Protein AF-0000000074206321 (afdb_homodimer)

Radius of gyration: 28.18 Å; Cα contacts (8 Å, |Δi|>4): 1404; chains: 2; bounding box: 54×89×59 Å

Solvent-accessible surface area (backbone atoms only — not comparable to full-atom values): 33837 Å² total; per-residue (Å²): 123,32,34,27,35,42,22,37,31,29,65,28,29,6,45,52,42,28,36,48,74,58,70,35,54,56,40,28,24,29,92,83,44,32,66,63,40,37,74,71,69,48,51,60,30,88,35,62,52,57,41,45,73,69,55,34,50,30,36,33,43,29,46,58,78,91,44,38,47,61,52,31,38,47,47,40,53,28,46,69,73,35,81,89,61,78,44,36,34,36,35,49,41,95,50,42,51,61,50,50,51,28,31,37,74,37,70,43,46,83,36,42,38,45,28,27,66,50,50,81,69,50,68,64,36,42,88,65,32,39,35,69,57,43,50,56,33,49,25,42,32,30,53,59,96,79,46,47,65,68,51,49,48,51,52,51,47,49,40,32,50,72,31,46,10,34,35,30,39,35,40,34,66,60,46,38,46,20,41,23,61,28,41,45,46,39,38,51,53,8,30,49,49,41,24,54,41,48,71,36,95,50,30,50,40,19,62,67,59,41,28,66,56,30,40,37,32,29,51,58,42,65,25,60,47,68,59,53,46,49,57,41,57,69,38,21,85,45,34,24,59,52,31,40,50,49,16,52,52,34,38,53,48,23,51,23,42,75,66,73,44,84,58,60,76,61,59,51,45,23,45,68,42,45,54,59,29,61,80,71,15,71,65,60,56,46,58,79,55,80,70,78,60,63,82,70,63,70,72,61,88,74,63,62,42,78,44,54,71,55,90,67,33,69,60,52,44,32,57,44,17,63,67,42,30,28,36,57,38,74,55,99,57,29,38,33,28,74,122,33,35,28,37,41,23,37,30,31,66,27,28,7,46,54,43,27,35,48,74,58,69,36,53,56,39,30,23,28,94,83,44,33,65,64,41,38,76,71,69,47,49,60,29,89,36,64,54,56,41,46,73,69,55,34,50,30,36,34,43,29,46,58,77,91,44,38,46,62,52,30,38,48,46,39,52,28,46,70,74,34,81,88,62,78,45,34,35,36,35,50,41,96,49,41,52,61,50,51,51,29,31,37,75,36,70,42,47,85,37,43,38,45,30,28,66,49,51,82,68,50,67,66,37,41,88,67,32,38,36,69,57,45,50,56,31,48,25,41,32,29,53,58,96,78,44,48,65,68,53,48,48,52,52,50,46,48,41,33,50,72,31,46,10,33,35,31,37,33,40,33,64,60,47,37,46,22,40,22,61,27,40,45,45,38,39,50,51,8,32,50,49,42,23,54,39,49,71,36,95,51,30,48,38,21,64,66,59,40,28,69,56,30,40,40,32,29,52,57,41,66,24,59,47,68,60,54,47,48,57,41,57,68,37,21,85,44,33,24,59,54,33,41,50,49,18,52,52,32,38,51,48,23,51,23,42,76,66,71,45,84,59,61,75,61,60,51,45,24,47,68,44,44,54,60,31,59,80,67,15,73,63,60,57,44,55,79,53,79,70,76,60,62,82,67,64,72,70,61,92,74,63,63,41,80,43,54,73,53,90,66,34,68,60,51,43,31,58,46,16,62,69,42,31,29,36,56,39,74,56,100,56,30,38,34,28,72

Nearest PDB structures (foldseek):
  3ktd-assembly1_B  TM=8.544E-01  e=2.317E-20  Corynebacterium glutamicum ATCC 13032
  3ggp-assembly2_D  TM=8.710E-01  e=1.053E-19  Aquifex aeolicus
  2g5c-assembly1_A  TM=8.719E-01  e=3.605E-18  Aquifex aeolicus VF5
  5uyy-assembly2_D  TM=8.373E-01  e=3.813E-18  Bacillus anthracis
  7mqv-assembly1_B  TM=8.564E-01  e=2.427E-17  Bacillus anthracis

Foldseek 3Di:
DAEEEEDQKQVSLLLQQLCVVLVHHYEYEDQPCQVVSVVVPGHYDDDLLRSCVVLGQEYEYEDFLVCLLVNLLVNLVSCVVPPPRQHQYEYAYQADVSNLVSNVVSVNNQRYKYKHWPQDFLDMGNVNHHNVSQAATEMEIEDDPSHDVVSVVVVQCSNCPSRVYWYQYAHRVLSLLVCLVVPLVLLVQLLVLVVVLVPDPCNVVCVVPDDDVNCVSNRNVSHDVVSSVSSCVSSVVNNVVVVVVVVVLVVVQVVCVVVVHDDCVPVCVCVVVCVVQVVVNVVPVPPDPPPVPDDPPCPDPPPKDKQFPDDPSSVVSHVVSSVPWIFSDDDPTITIID/DAEEEEDQKQVSLLLQQLCVVLVHHYEYEDQPCQVVSVVVPGHYADDLLRSCVVLGQEYEYEDFLVCLLVNLLVNLVSCVVDPPRQHQYEYAYQADVSNLVSNVVSVNNQRYKYKHWPQDFLDMGNVNHHNVSQAATEMEIEDDPSHDVVSVVVVQCSNCPSRVYWYQYAHRVLSLLVCLVVPLVLLVQLLVLVVVLVPDPCNVVCVVPDDDVNCVSNRNVSHDVVSSVSSCVSSVVNNVVVVVVVVVLVVVQVVCVVVVHDDCVPVCVCVVVCVVQVVVNPVPVPPDPVPVPPPPPCPDPPPKDKQFPDDPSSVVSHVVSSVPKIFSDDDPTITIID

Secondary structure (DSSP, 8-state):
--EEEE--SHHHHHHHHHHHHTT--EEEE-TTTHHHHHHTT--B-SSHHHHHHT--SEEEE-S-GGGHHHHHHHHHHHHHTSTT---EEEE--S-SHHHHHHHHHTT-GGGB-EEEES---S--SGGG--GGGGTT-EEEEE--TT--HHHHHHHHHHHHTTT--EEEEE-HHHHHHHHIIIIIHHHHHHHHHHHHHHT-TTHHHHHHH--HHHHHHHGGGGS-HHHHHHHHHHTHHHHHHHHHHHHHHHHHHHHHHHTT---HHHHSTTHHHHHHHHTT-TTTSS---TTTTS------GGG-EEEESSSSHHHHHHHHHHTT--EEEE-SSEEEE-/--EEEE--SHHHHHHHHHHHHTT--EEEE-TTTHHHHHHTT--B-SSHHHHHHT--SEEEE-S-GGGHHHHHHHHHHHHHTSTT---EEEE--S-SHHHHHHHHHTT-GGGB-EEEES---S--SGGG--GGGGTT-EEEEE--TT--HHHHHHHHHHHHTTT--EEEEE-HHHHHHHHIIIIIHHHHHHHHHHHHHHT-TTHHHHHHH--HHHHHHHGGGGS-HHHHHHHHHHTHHHHHHHHHHHHHHHHHHHHHHHTT---HHHHSTTHHHHHHHHTT-TTTSS---TTTTS------GGG-EEEESSSSHHHHHHHHHHTT--EEEE-SSEEEE-

InterPro domains:
  IPR003099 Prephenate dehydrogenase [PS51176] (1-288)
  IPR008927 6-phosphogluconate dehydrogenase-like, C-terminal domain superfamily [SSF48179] (173-262)
  IPR036291 NAD(P)-binding domain superfamily [SSF51735] (2-159)
  IPR046825 Prephenate dehydrogenase, dimerization domain [PF20463] (174-260)
  IPR046826 Prephenate dehydrogenase, nucleotide-binding domain [PF02153] (15-160)
  IPR050812 Prephenate/Arogenate Dehydrogenase [PTHR21363] (1-262)

Sequence (676 aa):
MSVGVVGLGLVGGSLARALQAAGVPVVATDPASGGQARAAGLTIADDVAHLAANRPDVVVLAAPLRAMRSVAAELAEALAD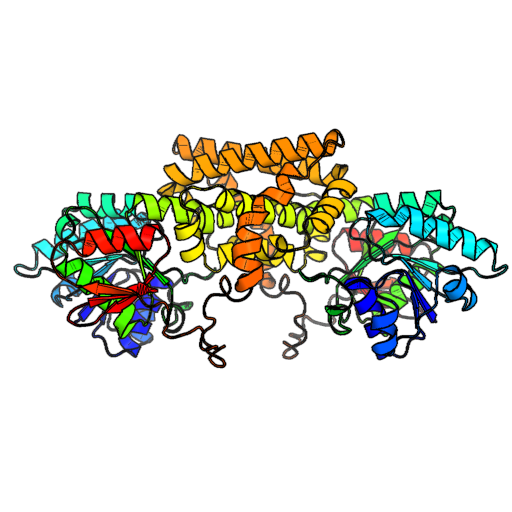EPGWDPTVTDVGSVKGPVRDAVTEAGLGERYVGAHPMSGTEQSGFAASSAELMQGVPWAVTVTPATDPDRLLRVLRLVTGPLGGTAAVLTDDLHDEAVALVSHVPHVLANQLLGAVAGAPVRDVALRLAAGSFRDGTRVGFTDPRRTEAMVTENAAWVAPALRLAARDLERLADALDSNAPTHWFFDRPDPVRERLGRGGTARVTGLHPGDADGAGVAAARDVEEVPLTGDWPAELLTRCAQGAVLIALTPESALLRMSVGVVGLGLVGGSLARALQAAGVPVVATDPASGGQARAAGLTIADDVAHLAANRPDVVVLAAPLRAMRSVAAELAEALADEPGWDPTVTDVGSVKGPVRDAVTEAGLGERYVGAHPMSGTEQSGFAASSAELMQGVPWAVTVTPATDPDRLLRVLRLVTGPLGGTAAVLTDDLHDEAVALVSHVPHVLANQLLGAVAGAPVRDVALRLAAGSFRDGTRVGFTDPRRTEAMVTENAAWVAPALRLAARDLERLADALDSNAPTHWFFDRPDPVRERLGRGGTARVTGLHPGDADGAGVAAARDVEEVPLTGDWPAELLTRCAQGAVLIALTPESALLR

Organism: NCBI:txid88382

Structure (mmCIF, N/CA/C/O backbone):
data_AF-0000000074206321-model_v1
#
loop_
_entity.id
_entity.type
_entity.pdbx_description
1 polymer 'Prephenate dehydrogenase'
#
loop_
_atom_site.group_PDB
_atom_site.id
_atom_site.type_symbol
_atom_site.label_atom_id
_atom_site.label_alt_id
_atom_site.label_comp_id
_atom_site.label_asym_id
_atom_site.label_entity_id
_atom_site.label_seq_id
_atom_site.pdbx_PDB_ins_code
_atom_site.Cartn_x
_atom_site.Cartn_y
_atom_site.Cartn_z
_atom_site.occupancy
_atom_site.B_iso_or_equiv
_atom_site.auth_seq_id
_atom_site.auth_comp_id
_atom_site.auth_asym_id
_atom_site.auth_atom_id
_atom_site.pdbx_PDB_model_num
ATOM 1 N N . MET A 1 1 ? 1.41 -26.016 -30.391 1 91.75 1 MET A N 1
ATOM 2 C CA . MET A 1 1 ? 1.031 -26.266 -29 1 91.75 1 MET A CA 1
ATOM 3 C C . MET A 1 1 ? -0.373 -25.75 -28.719 1 91.75 1 MET A C 1
ATOM 5 O O . MET A 1 1 ? -0.742 -24.656 -29.172 1 91.75 1 MET A O 1
ATOM 9 N N . SER A 1 2 ? -1.223 -26.562 -28.156 1 97.88 2 SER A N 1
ATOM 10 C CA . SER A 1 2 ? -2.574 -26.172 -27.766 1 97.88 2 SER A CA 1
ATOM 11 C C . SER A 1 2 ? -2.744 -26.203 -26.25 1 97.88 2 SER A C 1
ATOM 13 O O . SER A 1 2 ? -2.045 -26.953 -25.562 1 97.88 2 SER A O 1
ATOM 15 N N . VAL A 1 3 ? -3.693 -25.359 -25.781 1 98.75 3 VAL A N 1
ATOM 16 C CA . VAL A 1 3 ? -3.789 -25.188 -24.328 1 98.75 3 VAL A CA 1
ATOM 17 C C . VAL A 1 3 ? -5.242 -25.359 -23.891 1 98.75 3 VAL A C 1
ATOM 19 O O . VAL A 1 3 ? -6.156 -24.859 -24.547 1 98.75 3 VAL A O 1
ATOM 22 N N . GLY A 1 4 ? -5.441 -26.141 -22.891 1 98.81 4 GLY A N 1
ATOM 23 C CA . GLY A 1 4 ? -6.699 -26.172 -22.156 1 98.81 4 GLY A CA 1
ATOM 24 C C . GLY A 1 4 ? -6.664 -25.375 -20.875 1 98.81 4 GLY A C 1
ATOM 25 O O . GLY A 1 4 ? -5.684 -25.422 -20.125 1 98.81 4 GLY A O 1
ATOM 26 N N . VAL A 1 5 ? -7.695 -24.562 -20.625 1 98.81 5 VAL A N 1
ATOM 27 C CA . VAL A 1 5 ? -7.773 -23.766 -19.406 1 98.81 5 VAL A CA 1
ATOM 28 C C . VAL A 1 5 ? -9 -24.188 -18.594 1 98.81 5 VAL A C 1
ATOM 30 O O . VAL A 1 5 ? -10.125 -24.125 -19.094 1 98.81 5 VAL A O 1
ATOM 33 N N . VAL A 1 6 ? -8.781 -24.641 -17.391 1 98.69 6 VAL A N 1
ATOM 34 C CA . VAL A 1 6 ? -9.867 -25.016 -16.5 1 98.69 6 VAL A CA 1
ATOM 35 C C . VAL A 1 6 ? -10.07 -23.922 -15.445 1 98.69 6 VAL A C 1
ATOM 37 O O . VAL A 1 6 ? -9.336 -23.859 -14.461 1 98.69 6 VAL A O 1
ATOM 40 N N . GLY A 1 7 ? -11.125 -23.172 -15.562 1 98 7 GLY A N 1
ATOM 41 C CA . GLY A 1 7 ? -11.383 -22.016 -14.719 1 98 7 GLY A CA 1
ATOM 42 C C . GLY A 1 7 ? -11.188 -20.703 -15.445 1 98 7 GLY A C 1
ATOM 43 O O . GLY A 1 7 ? -10.125 -20.453 -16.016 1 98 7 GLY A O 1
ATOM 44 N N . LEU A 1 8 ? -12.266 -19.906 -15.406 1 97.81 8 LEU A N 1
ATOM 45 C CA . LEU A 1 8 ? -12.25 -18.641 -16.125 1 97.81 8 LEU A CA 1
ATOM 46 C C . LEU A 1 8 ? -12.602 -17.469 -15.211 1 97.81 8 LEU A C 1
ATOM 48 O O . LEU A 1 8 ? -13.492 -16.672 -15.523 1 97.81 8 LEU A O 1
ATOM 52 N N . GLY A 1 9 ? -11.852 -17.422 -14.094 1 95.12 9 GLY A N 1
ATOM 53 C CA . GLY A 1 9 ? -11.844 -16.188 -13.32 1 95.12 9 GLY A CA 1
ATOM 54 C C . GLY A 1 9 ? -11.016 -15.094 -13.953 1 95.12 9 GLY A C 1
ATOM 55 O O . GLY A 1 9 ? -10.844 -15.055 -15.172 1 95.12 9 GLY A O 1
ATOM 56 N N . LEU A 1 10 ? -10.57 -14.203 -13.117 1 94.56 10 LEU A N 1
ATOM 57 C CA . LEU A 1 10 ? -9.773 -13.094 -13.633 1 94.56 10 LEU A CA 1
ATOM 58 C C . LEU A 1 10 ? -8.523 -13.609 -14.336 1 94.56 10 LEU A C 1
ATOM 60 O O . LEU A 1 10 ? -8.273 -13.266 -15.492 1 94.56 10 LEU A O 1
ATOM 64 N N . VAL A 1 11 ? -7.746 -14.469 -13.641 1 96 11 VAL A N 1
ATOM 65 C CA . VAL A 1 11 ? -6.457 -14.906 -14.172 1 96 11 VAL A CA 1
ATOM 66 C C . VAL A 1 11 ? -6.676 -15.906 -15.305 1 96 11 VAL A C 1
ATOM 68 O O . VAL A 1 11 ? -6.121 -15.758 -16.391 1 96 11 VAL A O 1
ATOM 71 N N . GLY A 1 12 ? -7.562 -16.875 -15.078 1 97.62 12 GLY A N 1
ATOM 72 C CA . GLY A 1 12 ? -7.848 -17.859 -16.109 1 97.62 12 GLY A CA 1
ATOM 73 C C . GLY A 1 12 ? -8.445 -17.25 -17.359 1 97.62 12 GLY A C 1
ATOM 74 O O . GLY A 1 12 ? -8.062 -17.609 -18.484 1 97.62 12 GLY A O 1
ATOM 75 N N . GLY A 1 13 ? -9.383 -16.328 -17.109 1 98 13 GLY A N 1
ATOM 76 C CA . GLY A 1 13 ? -9.953 -15.625 -18.25 1 98 13 GLY A CA 1
ATOM 77 C C . GLY A 1 13 ? -8.938 -14.781 -19 1 98 13 GLY A C 1
ATOM 78 O O . GLY A 1 13 ? -8.93 -14.773 -20.234 1 98 13 GLY A O 1
ATOM 79 N N . SER A 1 14 ? -8.094 -14.133 -18.266 1 98.06 14 SER A N 1
ATOM 80 C CA . SER A 1 14 ? -7.059 -13.312 -18.891 1 98.06 14 SER A CA 1
ATOM 81 C C . SER A 1 14 ? -6.07 -14.164 -19.672 1 98.06 14 SER A C 1
ATOM 83 O O . SER A 1 14 ? -5.641 -13.789 -20.766 1 98.06 14 SER A O 1
ATOM 85 N N . LEU A 1 15 ? -5.754 -15.312 -19.141 1 98.19 15 LEU A N 1
ATOM 86 C CA . LEU A 1 15 ? -4.84 -16.234 -19.797 1 98.19 15 LEU A CA 1
ATOM 87 C C . LEU A 1 15 ? -5.438 -16.75 -21.109 1 98.19 15 LEU A C 1
ATOM 89 O O . LEU A 1 15 ? -4.773 -16.734 -22.141 1 98.19 15 LEU A O 1
ATOM 93 N N . ALA A 1 16 ? -6.656 -17.172 -21.078 1 98.5 16 ALA A N 1
ATOM 94 C CA . ALA A 1 16 ? -7.332 -17.656 -22.266 1 98.5 16 ALA A CA 1
ATOM 95 C C . ALA A 1 16 ? -7.379 -16.594 -23.359 1 98.5 16 ALA A C 1
ATOM 97 O O . ALA A 1 16 ? -7.082 -16.859 -24.531 1 98.5 16 ALA A O 1
ATOM 98 N N . ARG A 1 17 ? -7.699 -15.391 -22.938 1 98.25 17 ARG A N 1
ATOM 99 C CA . ARG A 1 17 ? -7.77 -14.273 -23.875 1 98.25 17 ARG A CA 1
ATOM 100 C C . ARG A 1 17 ? -6.398 -13.984 -24.484 1 98.25 17 ARG A C 1
ATOM 102 O O . ARG A 1 17 ? -6.285 -13.711 -25.672 1 98.25 17 ARG A O 1
ATOM 109 N N . ALA A 1 18 ? -5.426 -13.977 -23.656 1 97.94 18 ALA A N 1
ATOM 110 C CA . ALA A 1 18 ? -4.07 -13.68 -24.109 1 97.94 18 ALA A CA 1
ATOM 111 C C . ALA A 1 18 ? -3.586 -14.727 -25.109 1 97.94 18 ALA A C 1
ATOM 113 O O . ALA A 1 18 ? -2.977 -14.383 -26.125 1 97.94 18 ALA A O 1
ATOM 114 N N . LEU A 1 19 ? -3.836 -15.961 -24.828 1 98.06 19 LEU A N 1
ATOM 115 C CA . LEU A 1 19 ? -3.426 -17.047 -25.719 1 98.06 19 LEU A CA 1
ATOM 116 C C . LEU A 1 19 ? -4.164 -16.953 -27.047 1 98.06 19 LEU A C 1
ATOM 118 O O . LEU A 1 19 ? -3.555 -17.125 -28.109 1 98.06 19 LEU A O 1
ATOM 122 N N . GLN A 1 20 ? -5.406 -16.703 -26.938 1 97.56 20 GLN A N 1
ATOM 123 C CA . GLN A 1 20 ? -6.18 -16.516 -28.172 1 97.56 20 GLN A CA 1
ATOM 124 C C . GLN A 1 20 ? -5.625 -15.375 -29 1 97.56 20 GLN A C 1
ATOM 126 O O . GLN A 1 20 ? -5.461 -15.516 -30.219 1 97.56 20 GLN A O 1
ATOM 131 N N . ALA A 1 21 ? -5.391 -14.305 -28.359 1 96.88 21 ALA A N 1
ATOM 132 C CA . ALA A 1 21 ? -4.855 -13.133 -29.047 1 96.88 21 ALA A CA 1
ATOM 133 C C . ALA A 1 21 ? -3.512 -13.445 -29.703 1 96.88 21 ALA A C 1
ATOM 135 O O . ALA A 1 21 ? -3.184 -12.898 -30.766 1 96.88 21 ALA A O 1
ATOM 136 N N . ALA A 1 22 ? -2.775 -14.328 -29.141 1 96.81 22 ALA A N 1
ATOM 137 C CA . ALA A 1 22 ? -1.45 -14.695 -29.625 1 96.81 22 ALA A CA 1
ATOM 138 C C . ALA A 1 22 ? -1.544 -15.781 -30.703 1 96.81 22 ALA A C 1
ATOM 140 O O . ALA A 1 22 ? -0.524 -16.234 -31.234 1 96.81 22 ALA A O 1
ATOM 141 N N . GLY A 1 23 ? -2.725 -16.266 -30.969 1 96.88 23 GLY A N 1
ATOM 142 C CA . GLY A 1 23 ? -2.936 -17.266 -32 1 96.88 23 GLY A CA 1
ATOM 143 C C . GLY A 1 23 ? -2.701 -18.688 -31.531 1 96.88 23 GLY A C 1
ATOM 144 O O . GLY A 1 23 ? -2.535 -19.609 -32.344 1 96.88 23 GLY A O 1
ATOM 145 N N . VAL A 1 24 ? -2.598 -18.906 -30.234 1 97.94 24 VAL A N 1
ATOM 146 C CA . VAL A 1 24 ? -2.449 -20.25 -29.672 1 97.94 24 VAL A CA 1
ATOM 147 C C . VAL A 1 24 ? -3.818 -20.906 -29.531 1 97.94 24 VAL A C 1
ATOM 149 O O . VAL A 1 24 ? -4.742 -20.328 -28.953 1 97.94 24 VAL A O 1
ATOM 152 N N . PRO A 1 25 ? -3.988 -22.078 -30.109 1 98.19 25 PRO A N 1
ATOM 153 C CA . PRO A 1 25 ? -5.266 -22.766 -29.906 1 98.19 25 PRO A CA 1
ATOM 154 C C . PRO A 1 25 ? -5.594 -22.984 -28.438 1 98.19 25 PRO A C 1
ATOM 156 O O . PRO A 1 25 ? -4.777 -23.531 -27.688 1 98.19 25 PRO A O 1
ATOM 159 N N . VAL A 1 26 ? -6.801 -22.562 -28.031 1 98.38 26 VAL A N 1
ATOM 160 C CA . VAL A 1 26 ? -7.188 -22.641 -26.625 1 98.38 26 VAL A CA 1
ATOM 161 C C . VAL A 1 26 ? -8.617 -23.172 -26.516 1 98.38 26 VAL A C 1
ATOM 163 O O . VAL A 1 26 ? -9.492 -22.766 -27.281 1 98.38 26 VAL A O 1
ATOM 166 N N . VAL A 1 27 ? -8.859 -24.078 -25.656 1 98.69 27 VAL A N 1
ATOM 167 C CA . VAL A 1 27 ? -10.18 -24.531 -25.234 1 98.69 27 VAL A CA 1
ATOM 168 C C . VAL A 1 27 ? -10.305 -24.391 -23.719 1 98.69 27 VAL A C 1
ATOM 170 O O . VAL A 1 27 ? -9.398 -24.781 -22.969 1 98.69 27 VAL A O 1
ATOM 173 N N . ALA A 1 28 ? -11.383 -23.766 -23.25 1 98.81 28 ALA A N 1
ATOM 174 C CA . ALA A 1 28 ? -11.523 -23.516 -21.828 1 98.81 28 ALA A CA 1
ATOM 175 C C . ALA A 1 28 ? -12.852 -24.047 -21.297 1 98.81 28 ALA A C 1
ATOM 177 O O . ALA A 1 28 ? -13.719 -24.438 -22.078 1 98.81 28 ALA A O 1
ATOM 178 N N . THR A 1 29 ? -12.93 -24.172 -19.984 1 98.38 29 THR A N 1
ATOM 179 C CA . THR A 1 29 ? -14.18 -24.531 -19.328 1 98.38 29 THR A CA 1
ATOM 180 C C . THR A 1 29 ? -14.305 -23.859 -17.969 1 98.38 29 THR A C 1
ATOM 182 O O . THR A 1 29 ? -13.289 -23.594 -17.312 1 98.38 29 THR A O 1
ATOM 185 N N . ASP A 1 30 ? -15.422 -23.484 -17.641 1 97.5 30 ASP A N 1
ATOM 186 C CA . ASP A 1 30 ? -15.781 -22.906 -16.344 1 97.5 30 ASP A CA 1
ATOM 187 C C . ASP A 1 30 ? -17.266 -23.094 -16.062 1 97.5 30 ASP A C 1
ATOM 189 O O . ASP A 1 30 ? -18.109 -22.797 -16.906 1 97.5 30 ASP A O 1
ATOM 193 N N . PRO A 1 31 ? -17.578 -23.594 -14.922 1 92.88 31 PRO A N 1
ATOM 194 C CA . PRO A 1 31 ? -18.984 -23.844 -14.633 1 92.88 31 PRO A CA 1
ATOM 195 C C . PRO A 1 31 ? -19.812 -22.562 -14.539 1 92.88 31 PRO A C 1
ATOM 197 O O . PRO A 1 31 ? -21 -22.562 -14.867 1 92.88 31 PRO A O 1
ATOM 200 N N . ALA A 1 32 ? -19.25 -21.484 -14.109 1 91.88 32 ALA A N 1
ATOM 201 C CA . ALA A 1 32 ? -20.016 -20.266 -13.836 1 91.88 32 ALA A CA 1
ATOM 202 C C . ALA A 1 32 ? -19.906 -19.281 -14.992 1 91.88 32 ALA A C 1
ATOM 204 O O . ALA A 1 32 ? -20.922 -18.719 -15.43 1 91.88 32 ALA A O 1
ATOM 205 N N . SER A 1 33 ? -18.719 -19.172 -15.578 1 94.38 33 SER A N 1
ATOM 206 C CA . SER A 1 33 ? -18.484 -18.078 -16.5 1 94.38 33 SER A CA 1
ATOM 207 C C . SER A 1 33 ? -18.344 -18.578 -17.938 1 94.38 33 SER A C 1
ATOM 209 O O . SER A 1 33 ? -18 -17.812 -18.844 1 94.38 33 SER A O 1
ATOM 211 N N . GLY A 1 34 ? -18.625 -19.828 -18.188 1 92.94 34 GLY A N 1
ATOM 212 C CA . GLY A 1 34 ? -18.484 -20.406 -19.516 1 92.94 34 GLY A CA 1
ATOM 213 C C . GLY A 1 34 ? -19.328 -19.703 -20.562 1 92.94 34 GLY A C 1
ATOM 214 O O . GLY A 1 34 ? -18.859 -19.469 -21.672 1 92.94 34 GLY A O 1
ATOM 215 N N . GLY A 1 35 ? -20.531 -19.375 -20.188 1 92.56 35 GLY A N 1
ATOM 216 C CA . GLY A 1 35 ? -21.438 -18.703 -21.109 1 92.56 35 GLY A CA 1
ATOM 217 C C . GLY A 1 35 ? -20.938 -17.328 -21.516 1 92.56 35 GLY A C 1
ATOM 218 O O . GLY A 1 35 ? -20.891 -17 -22.703 1 92.56 35 GLY A O 1
ATOM 219 N N . GLN A 1 36 ? -20.594 -16.594 -20.531 1 95.94 36 GLN A N 1
ATOM 220 C CA . GLN A 1 36 ? -20.062 -15.25 -20.781 1 95.94 36 GLN A CA 1
ATOM 221 C C . GLN A 1 36 ? -18.797 -15.312 -21.641 1 95.94 36 GLN A C 1
ATOM 223 O O . GLN A 1 36 ? -18.594 -14.477 -22.516 1 95.94 36 GLN A O 1
ATOM 228 N N . ALA A 1 37 ? -17.984 -16.281 -21.375 1 97.06 37 ALA A N 1
ATOM 229 C CA . ALA A 1 37 ? -16.719 -16.422 -22.094 1 97.06 37 ALA A CA 1
ATOM 230 C C . ALA A 1 37 ? -16.969 -16.828 -23.547 1 97.06 37 ALA A C 1
ATOM 232 O O . ALA A 1 37 ? -16.281 -16.359 -24.453 1 97.06 37 ALA A O 1
ATOM 233 N N . ARG A 1 38 ? -17.922 -17.625 -23.766 1 96.5 38 ARG A N 1
ATOM 234 C CA . ARG A 1 38 ? -18.312 -18 -25.125 1 96.5 38 ARG A CA 1
ATOM 235 C C . ARG A 1 38 ? -18.766 -16.797 -25.922 1 96.5 38 ARG A C 1
ATOM 237 O O . ARG A 1 38 ? -18.391 -16.625 -27.078 1 96.5 38 ARG A O 1
ATOM 244 N N . ALA A 1 39 ? -19.531 -16.016 -25.25 1 96.75 39 ALA A N 1
ATOM 245 C CA . ALA A 1 39 ? -20.047 -14.805 -25.875 1 96.75 39 ALA A CA 1
ATOM 246 C C . ALA A 1 39 ? -18.906 -13.852 -26.219 1 96.75 39 ALA A C 1
ATOM 248 O O . ALA A 1 39 ? -18.984 -13.078 -27.172 1 96.75 39 ALA A O 1
ATOM 249 N N . ALA A 1 40 ? -17.875 -13.984 -25.469 1 96.19 40 ALA A N 1
ATOM 250 C CA . ALA A 1 40 ? -16.703 -13.125 -25.688 1 96.19 40 ALA A CA 1
ATOM 251 C C . ALA A 1 40 ? -15.797 -13.695 -26.766 1 96.19 40 ALA A C 1
ATOM 253 O O . ALA A 1 40 ? -14.766 -13.109 -27.078 1 96.19 40 ALA A O 1
ATOM 254 N N . GLY A 1 41 ? -16.094 -14.891 -27.312 1 96.94 41 GLY A N 1
ATOM 255 C CA . GLY A 1 41 ? -15.391 -15.406 -28.469 1 96.94 41 GLY A CA 1
ATOM 256 C C . GLY A 1 41 ? -14.43 -16.531 -28.125 1 96.94 41 GLY A C 1
ATOM 257 O O . GLY A 1 41 ? -13.688 -17 -28.984 1 96.94 41 GLY A O 1
ATOM 258 N N . LEU A 1 42 ? -14.453 -17 -26.906 1 98.06 42 LEU A N 1
ATOM 259 C CA . LEU A 1 42 ? -13.57 -18.094 -26.516 1 98.06 42 LEU A CA 1
ATOM 260 C C . LEU A 1 42 ? -14.203 -19.453 -26.844 1 98.06 42 LEU A C 1
ATOM 262 O O . LEU A 1 42 ? -15.43 -19.578 -26.844 1 98.06 42 LEU A O 1
ATOM 266 N N . THR A 1 43 ? -13.391 -20.359 -27.172 1 98.19 43 THR A N 1
ATOM 267 C CA . THR A 1 43 ? -13.859 -21.734 -27.344 1 98.19 43 THR A CA 1
ATOM 268 C C . THR A 1 43 ? -14.055 -22.391 -25.984 1 98.19 43 THR A C 1
ATOM 270 O O . THR A 1 43 ? -13.086 -22.609 -25.234 1 98.19 43 THR A O 1
ATOM 273 N N . ILE A 1 44 ? -15.312 -22.734 -25.719 1 98.5 44 ILE A N 1
ATOM 274 C CA . ILE A 1 44 ? -15.641 -23.219 -24.375 1 98.5 44 ILE A CA 1
ATOM 275 C C . ILE A 1 44 ? -16.172 -24.641 -24.453 1 98.5 44 ILE A C 1
ATOM 277 O O . ILE A 1 44 ? -17.078 -24.938 -25.234 1 98.5 44 ILE A O 1
ATOM 281 N N . ALA A 1 45 ? -15.539 -25.5 -23.688 1 98.25 45 ALA A N 1
ATOM 282 C CA . ALA A 1 45 ? -16.047 -26.859 -23.484 1 98.25 45 ALA A CA 1
ATOM 283 C C . ALA A 1 45 ? -17.062 -26.891 -22.328 1 98.25 45 ALA A C 1
ATOM 285 O O . ALA A 1 45 ? -17 -26.062 -21.406 1 98.25 45 ALA A O 1
ATOM 286 N N . ASP A 1 46 ? -17.938 -27.844 -22.344 1 96.56 46 ASP A N 1
ATOM 287 C CA . ASP A 1 46 ? -19.016 -27.906 -21.359 1 96.56 46 ASP A CA 1
ATOM 288 C C . ASP A 1 46 ? -18.469 -28.25 -19.969 1 96.56 46 ASP A C 1
ATOM 290 O O . ASP A 1 46 ? -19.031 -27.812 -18.953 1 96.56 46 ASP A O 1
ATOM 294 N N . ASP A 1 47 ? -17.516 -29.094 -20.016 1 97.06 47 ASP A N 1
ATOM 295 C CA . ASP A 1 47 ? -16.875 -29.516 -18.766 1 97.06 47 ASP A CA 1
ATOM 296 C C . ASP A 1 47 ? -15.453 -30.016 -19.016 1 97.06 47 ASP A C 1
ATOM 298 O O . ASP A 1 47 ? -14.93 -29.891 -20.141 1 97.06 47 ASP A O 1
ATOM 302 N N . VAL A 1 48 ? -14.812 -30.547 -17.984 1 97.88 48 VAL A N 1
ATOM 303 C CA . VAL A 1 48 ? -13.414 -30.969 -18.047 1 97.88 48 VAL A CA 1
ATOM 304 C C . VAL A 1 48 ? -13.281 -32.156 -19 1 97.88 48 VAL A C 1
ATOM 306 O O . VAL A 1 48 ? -12.305 -32.25 -19.75 1 97.88 48 VAL A O 1
ATOM 309 N N . ALA A 1 49 ? -14.25 -33.031 -19.016 1 97 49 ALA A N 1
ATOM 310 C CA . ALA A 1 49 ? -14.227 -34.188 -19.906 1 97 49 ALA A CA 1
ATOM 311 C C . ALA A 1 49 ? -14.234 -33.75 -21.375 1 97 49 ALA A C 1
ATOM 313 O O . ALA A 1 49 ? -13.469 -34.281 -22.188 1 97 49 ALA A O 1
ATOM 314 N N . HIS A 1 50 ? -15.109 -32.812 -21.656 1 97.25 50 HIS A N 1
ATOM 315 C CA . HIS A 1 50 ? -15.188 -32.312 -23.031 1 97.25 50 HIS A CA 1
ATOM 316 C C . HIS A 1 50 ? -13.922 -31.547 -23.406 1 97.25 50 HIS A C 1
ATOM 318 O O . HIS A 1 50 ? -13.5 -31.578 -24.562 1 97.25 50 HIS A O 1
ATOM 324 N N . LEU A 1 51 ? -13.391 -30.859 -22.453 1 98 51 LEU A N 1
ATOM 325 C CA . LEU A 1 51 ? -12.109 -30.203 -22.688 1 98 51 LEU A CA 1
ATOM 326 C C . LEU A 1 51 ? -11.031 -31.219 -23.031 1 98 51 LEU A C 1
ATOM 328 O O . LEU A 1 51 ? -10.266 -31.031 -23.984 1 98 51 LEU A O 1
ATOM 332 N N . ALA A 1 52 ? -11.008 -32.281 -22.297 1 97.31 52 ALA A N 1
ATOM 333 C CA . ALA A 1 52 ? -10.008 -33.344 -22.453 1 97.31 52 ALA A CA 1
ATOM 334 C C . ALA A 1 52 ? -10.125 -33.969 -23.828 1 97.31 52 ALA A C 1
ATOM 336 O O . ALA A 1 52 ? -9.117 -34.406 -24.406 1 97.31 52 ALA A O 1
ATOM 337 N N . ALA A 1 53 ? -11.32 -34.031 -24.359 1 95.75 53 ALA A N 1
ATOM 338 C CA . ALA A 1 53 ? -11.562 -34.656 -25.656 1 95.75 53 ALA A CA 1
ATOM 339 C C . ALA A 1 53 ? -10.797 -33.938 -26.75 1 95.75 53 ALA A C 1
ATOM 341 O O . ALA A 1 53 ? -10.508 -34.531 -27.797 1 95.75 53 ALA A O 1
ATOM 342 N N . ASN A 1 54 ? -10.461 -32.688 -26.516 1 97 54 ASN A N 1
ATOM 343 C CA . ASN A 1 54 ? -9.68 -31.906 -27.469 1 97 54 ASN A CA 1
ATOM 344 C C . ASN A 1 54 ? -8.188 -32.219 -27.359 1 97 54 ASN A C 1
ATOM 346 O O . ASN A 1 54 ? -7.406 -31.844 -28.234 1 97 54 ASN A O 1
ATOM 350 N N . ARG A 1 55 ? -7.754 -32.844 -26.344 1 97.69 55 ARG A N 1
ATOM 351 C CA . ARG A 1 55 ? -6.402 -33.344 -26.094 1 97.69 55 ARG A CA 1
ATOM 352 C C . ARG A 1 55 ? -5.387 -32.188 -26.172 1 97.69 55 ARG A C 1
ATOM 354 O O . ARG A 1 55 ? -4.391 -32.312 -26.891 1 97.69 55 ARG A O 1
ATOM 361 N N . PRO A 1 56 ? -5.66 -31.125 -25.422 1 98.5 56 PRO A N 1
ATOM 362 C CA . PRO A 1 56 ? -4.652 -30.062 -25.438 1 98.5 56 PRO A CA 1
ATOM 363 C C . PRO A 1 56 ? -3.281 -30.531 -24.969 1 98.5 56 PRO A C 1
ATOM 365 O O . PRO A 1 56 ? -3.191 -31.469 -24.172 1 98.5 56 PRO A O 1
ATOM 368 N N . ASP A 1 57 ? -2.193 -29.891 -25.453 1 98.5 57 ASP A N 1
ATOM 369 C CA . ASP A 1 57 ? -0.823 -30.234 -25.078 1 98.5 57 ASP A CA 1
ATOM 370 C C . ASP A 1 57 ? -0.533 -29.859 -23.625 1 98.5 57 ASP A C 1
ATOM 372 O O . ASP A 1 57 ? 0.236 -30.547 -22.953 1 98.5 57 ASP A O 1
ATOM 376 N N . VAL A 1 58 ? -1.081 -28.766 -23.219 1 98.81 58 VAL A N 1
ATOM 377 C CA . VAL A 1 58 ? -0.936 -28.234 -21.859 1 98.81 58 VAL A CA 1
ATOM 378 C C . VAL A 1 58 ? -2.312 -27.953 -21.266 1 98.81 58 VAL A C 1
ATOM 380 O O . VAL A 1 58 ? -3.193 -27.422 -21.953 1 98.81 58 VAL A O 1
ATOM 383 N N . VAL A 1 59 ? -2.545 -28.344 -20.047 1 98.88 59 VAL A N 1
ATOM 384 C CA . VAL A 1 59 ? -3.756 -27.984 -19.312 1 98.88 59 VAL A CA 1
ATOM 385 C C . VAL A 1 59 ? -3.398 -27.094 -18.141 1 98.88 59 VAL A C 1
ATOM 387 O O . VAL A 1 59 ? -2.555 -27.438 -17.312 1 98.88 59 VAL A O 1
ATOM 390 N N . VAL A 1 60 ? -4.02 -25.938 -18.094 1 98.88 60 VAL A N 1
ATOM 391 C CA . VAL A 1 60 ? -3.793 -24.984 -17.016 1 98.88 60 VAL A CA 1
ATOM 392 C C . VAL A 1 60 ? -4.957 -25.031 -16.031 1 98.88 60 VAL A C 1
ATOM 394 O O . VAL A 1 60 ? -6.098 -24.719 -16.391 1 98.88 60 VAL A O 1
ATOM 397 N N . LEU A 1 61 ? -4.664 -25.406 -14.828 1 98.81 61 LEU A N 1
ATOM 398 C CA . LEU A 1 61 ? -5.652 -25.328 -13.758 1 98.81 61 LEU A CA 1
ATOM 399 C C . LEU A 1 61 ? -5.727 -23.906 -13.203 1 98.81 61 LEU A C 1
ATOM 401 O O . LEU A 1 61 ? -4.797 -23.438 -12.539 1 98.81 61 LEU A O 1
ATOM 405 N N . ALA A 1 62 ? -6.773 -23.25 -13.492 1 98 62 ALA A N 1
ATOM 406 C CA . ALA A 1 62 ? -6.961 -21.859 -13.078 1 98 62 ALA A CA 1
ATOM 407 C C . ALA A 1 62 ? -8.188 -21.703 -12.18 1 98 62 ALA A C 1
ATOM 409 O O . ALA A 1 62 ? -8.914 -20.719 -12.273 1 98 62 ALA A O 1
ATOM 410 N N . ALA A 1 63 ? -8.461 -22.734 -11.383 1 95.81 63 ALA A N 1
ATOM 411 C CA . ALA A 1 63 ? -9.539 -22.719 -10.398 1 95.81 63 ALA A CA 1
ATOM 412 C C . ALA A 1 63 ? -9.094 -22.062 -9.102 1 95.81 63 ALA A C 1
ATOM 414 O O . ALA A 1 63 ? -7.898 -21.953 -8.828 1 95.81 63 ALA A O 1
ATOM 415 N N . PRO A 1 64 ? -10.062 -21.531 -8.305 1 94.25 64 PRO A N 1
ATOM 416 C CA . PRO A 1 64 ? -9.695 -21.078 -6.961 1 94.25 64 PRO A CA 1
ATOM 417 C C . PRO A 1 64 ? -8.977 -22.141 -6.145 1 94.25 64 PRO A C 1
ATOM 419 O O . PRO A 1 64 ? -9.227 -23.344 -6.336 1 94.25 64 PRO A O 1
ATOM 422 N N . LEU A 1 65 ? -8.109 -21.703 -5.246 1 95.5 65 LEU A N 1
ATOM 423 C CA . LEU A 1 65 ? -7.312 -22.641 -4.449 1 95.5 65 LEU A CA 1
ATOM 424 C C . LEU A 1 65 ? -8.211 -23.641 -3.73 1 95.5 65 LEU A C 1
ATOM 426 O O . LEU A 1 65 ? -7.895 -24.828 -3.674 1 95.5 65 LEU A O 1
ATOM 430 N N . ARG A 1 66 ? -9.367 -23.219 -3.287 1 92.94 66 ARG A N 1
ATOM 431 C CA . ARG A 1 66 ? -10.281 -24.078 -2.529 1 92.94 66 ARG A CA 1
ATOM 432 C C . ARG A 1 66 ? -10.852 -25.172 -3.408 1 92.94 66 ARG A C 1
ATOM 434 O O . ARG A 1 66 ? -11.297 -26.219 -2.904 1 92.94 66 ARG A O 1
ATOM 441 N N . ALA A 1 67 ? -10.797 -24.969 -4.699 1 95.75 67 ALA A N 1
ATOM 442 C CA . ALA A 1 67 ? -11.398 -25.922 -5.633 1 95.75 67 ALA A CA 1
ATOM 443 C C . ALA A 1 67 ? -10.328 -26.734 -6.348 1 95.75 67 ALA A C 1
ATOM 445 O O . ALA A 1 67 ? -10.641 -27.609 -7.168 1 95.75 67 ALA A O 1
ATOM 446 N N . MET A 1 68 ? -9.055 -26.578 -6.023 1 97.25 68 MET A N 1
ATOM 447 C CA . MET A 1 68 ? -7.953 -27.156 -6.785 1 97.25 68 MET A CA 1
ATOM 448 C C . MET A 1 68 ? -7.969 -28.672 -6.695 1 97.25 68 MET A C 1
ATOM 450 O O . MET A 1 68 ? -7.77 -29.359 -7.699 1 97.25 68 MET A O 1
ATOM 454 N N . ARG A 1 69 ? -8.242 -29.188 -5.527 1 97.38 69 ARG A N 1
ATOM 455 C CA . ARG A 1 69 ? -8.266 -30.625 -5.336 1 97.38 69 ARG A CA 1
ATOM 456 C C . ARG A 1 69 ? -9.352 -31.281 -6.191 1 97.38 69 ARG A C 1
ATOM 458 O O . ARG A 1 69 ? -9.102 -32.281 -6.855 1 97.38 69 ARG A O 1
ATOM 465 N N . SER A 1 70 ? -10.531 -30.688 -6.168 1 97.62 70 SER A N 1
ATOM 466 C CA . SER A 1 70 ? -11.656 -31.234 -6.922 1 97.62 70 SER A CA 1
ATOM 467 C C . SER A 1 70 ? -11.406 -31.141 -8.422 1 97.62 70 SER A C 1
ATOM 469 O O . SER A 1 70 ? -11.695 -32.094 -9.164 1 97.62 70 SER A O 1
ATOM 471 N N . VAL A 1 71 ? -10.844 -30.062 -8.867 1 97.94 71 VAL A N 1
ATOM 472 C CA . VAL A 1 71 ? -10.602 -29.844 -10.289 1 97.94 71 VAL A CA 1
ATOM 473 C C . VAL A 1 71 ? -9.508 -30.797 -10.773 1 97.94 71 VAL A C 1
ATOM 475 O O . VAL A 1 71 ? -9.586 -31.328 -11.883 1 97.94 71 VAL A O 1
ATOM 478 N N . ALA A 1 72 ? -8.484 -31 -9.969 1 98.5 72 ALA A N 1
ATOM 479 C CA . ALA A 1 72 ? -7.43 -31.953 -10.305 1 98.5 72 ALA A CA 1
ATOM 480 C C . ALA A 1 72 ? -7.984 -33.375 -10.43 1 98.5 72 ALA A C 1
ATOM 482 O O . ALA A 1 72 ? -7.617 -34.094 -11.352 1 98.5 72 ALA A O 1
ATOM 483 N N . ALA A 1 73 ? -8.852 -33.719 -9.539 1 98.19 73 ALA A N 1
ATOM 484 C CA . ALA A 1 73 ? -9.477 -35.031 -9.578 1 98.19 73 ALA A CA 1
ATOM 485 C C . ALA A 1 73 ? -10.312 -35.188 -10.852 1 98.19 73 ALA A C 1
ATOM 487 O O . ALA A 1 73 ? -10.281 -36.25 -11.477 1 98.19 73 ALA A O 1
ATOM 488 N N . GLU A 1 74 ? -11.023 -34.156 -11.18 1 98 74 GLU A N 1
ATOM 489 C CA . GLU A 1 74 ? -11.828 -34.188 -12.398 1 98 74 GLU A CA 1
ATOM 490 C C . GLU A 1 74 ? -10.945 -34.406 -13.633 1 98 74 GLU A C 1
ATOM 492 O O . GLU A 1 74 ? -11.297 -35.156 -14.531 1 98 74 GLU A O 1
ATOM 497 N N . LEU A 1 75 ? -9.859 -33.719 -13.688 1 98.5 75 LEU A N 1
ATOM 498 C CA . LEU A 1 75 ? -8.938 -33.844 -14.812 1 98.5 75 LEU A CA 1
ATOM 499 C C . LEU A 1 75 ? -8.352 -35.25 -14.875 1 98.5 75 LEU A C 1
ATOM 501 O O . LEU A 1 75 ? -8.203 -35.812 -15.961 1 98.5 75 LEU A O 1
ATOM 505 N N . ALA A 1 76 ? -8.008 -35.781 -13.727 1 98.19 76 ALA A N 1
ATOM 506 C CA . ALA A 1 76 ? -7.473 -37.125 -13.672 1 98.19 76 ALA A CA 1
ATOM 507 C C . ALA A 1 76 ? -8.477 -38.125 -14.227 1 98.19 76 ALA A C 1
ATOM 509 O O . ALA A 1 76 ? -8.094 -39.062 -14.961 1 98.19 76 ALA A O 1
ATOM 510 N N . GLU A 1 77 ? -9.727 -37.938 -13.859 1 97.81 77 GLU A N 1
ATOM 511 C CA . GLU A 1 77 ? -10.781 -38.812 -14.383 1 97.81 77 GLU A CA 1
ATOM 512 C C . GLU A 1 77 ? -10.891 -38.688 -15.898 1 97.81 77 GLU A C 1
ATOM 514 O O . GLU A 1 77 ? -11.016 -39.688 -16.594 1 97.81 77 GLU A O 1
ATOM 519 N N . ALA A 1 78 ? -10.844 -37.5 -16.344 1 97.94 78 ALA A N 1
ATOM 520 C CA . ALA A 1 78 ? -10.93 -37.25 -17.781 1 97.94 78 ALA A CA 1
ATOM 521 C C . ALA A 1 78 ? -9.742 -37.875 -18.516 1 97.94 78 ALA A C 1
ATOM 523 O O . ALA A 1 78 ? -9.891 -38.375 -19.625 1 97.94 78 ALA A O 1
ATOM 524 N N . LEU A 1 79 ? -8.578 -37.75 -17.922 1 96.56 79 LEU A N 1
ATOM 525 C CA . LEU A 1 79 ? -7.371 -38.344 -18.5 1 96.56 79 LEU A CA 1
ATOM 526 C C . LEU A 1 79 ? -7.52 -39.844 -18.656 1 96.56 79 LEU A C 1
ATOM 528 O O . LEU A 1 79 ? -7.082 -40.438 -19.656 1 96.56 79 LEU A O 1
ATOM 532 N N . ALA A 1 80 ? -8.109 -40.469 -17.672 1 94.94 80 ALA A N 1
ATOM 533 C CA . ALA A 1 80 ? -8.32 -41.906 -17.703 1 94.94 80 ALA A CA 1
ATOM 534 C C . ALA A 1 80 ? -9.227 -42.312 -18.859 1 94.94 80 ALA A C 1
ATOM 536 O O . ALA A 1 80 ? -9.086 -43.406 -19.406 1 94.94 80 ALA A O 1
ATOM 537 N N . ASP A 1 81 ? -10.078 -41.406 -19.219 1 94.75 81 ASP A N 1
ATOM 538 C CA . ASP A 1 81 ? -11.062 -41.688 -20.266 1 94.75 81 ASP A CA 1
ATOM 539 C C . ASP A 1 81 ? -10.508 -41.375 -21.656 1 94.75 81 ASP A C 1
ATOM 541 O O . ASP A 1 81 ? -11.18 -41.594 -22.656 1 94.75 81 ASP A O 1
ATOM 545 N N . GLU A 1 82 ? -9.297 -40.812 -21.703 1 94.12 82 GLU A N 1
ATOM 546 C CA . GLU A 1 82 ? -8.656 -40.438 -22.953 1 94.12 82 GLU A CA 1
ATOM 547 C C . GLU A 1 82 ? -7.305 -41.125 -23.109 1 94.12 82 GLU A C 1
ATOM 549 O O . GLU A 1 82 ? -6.262 -40.469 -23.047 1 94.12 82 GLU A O 1
ATOM 554 N N . PRO A 1 83 ? -7.352 -42.375 -23.5 1 91.69 83 PRO A N 1
ATOM 555 C CA . PRO A 1 83 ? -6.094 -43.125 -23.609 1 91.69 83 PRO A CA 1
ATOM 556 C C . PRO A 1 83 ? -5.125 -42.5 -24.594 1 91.69 83 PRO A C 1
ATOM 558 O O . PRO A 1 83 ? -5.543 -42 -25.656 1 91.69 83 PRO A O 1
ATOM 561 N N . GLY A 1 84 ? -3.887 -42.406 -24.219 1 94.31 84 GLY A N 1
ATOM 562 C CA . GLY A 1 84 ? -2.842 -41.906 -25.094 1 94.31 84 GLY A CA 1
ATOM 563 C C . GLY A 1 84 ? -2.613 -40.406 -24.922 1 94.31 84 GLY A C 1
ATOM 564 O O . GLY A 1 84 ? -1.6 -39.875 -25.375 1 94.31 84 GLY A O 1
ATOM 565 N N . TRP A 1 85 ? -3.594 -39.75 -24.344 1 96.56 85 TRP A N 1
ATOM 566 C CA . TRP A 1 85 ? -3.42 -38.312 -24.047 1 96.56 85 TRP A CA 1
ATOM 567 C C . TRP A 1 85 ? -2.455 -38.125 -22.891 1 96.56 85 TRP A C 1
ATOM 569 O O . TRP A 1 85 ? -2.611 -38.75 -21.828 1 96.56 85 TRP A O 1
ATOM 579 N N . ASP A 1 86 ? -1.379 -37.375 -23.078 1 97.62 86 ASP A N 1
ATOM 580 C CA . ASP A 1 86 ? -0.36 -37.156 -22.062 1 97.62 86 ASP A CA 1
ATOM 581 C C . ASP A 1 86 ? 0.013 -35.688 -21.953 1 97.62 86 ASP A C 1
ATOM 583 O O . ASP A 1 86 ? 1.138 -35.281 -22.281 1 97.62 86 ASP A O 1
ATOM 587 N N . PRO A 1 87 ? -0.942 -34.906 -21.438 1 98.31 87 PRO A N 1
ATOM 588 C CA . PRO A 1 87 ? -0.706 -33.438 -21.375 1 98.31 87 PRO A CA 1
ATOM 589 C C . PRO A 1 87 ? 0.265 -33.062 -20.266 1 98.31 87 PRO A C 1
ATOM 591 O O . PRO A 1 87 ? 0.414 -33.812 -19.281 1 98.31 87 PRO A O 1
ATOM 594 N N . THR A 1 88 ? 0.972 -31.984 -20.453 1 98.75 88 THR A N 1
ATOM 595 C CA . THR A 1 88 ? 1.576 -31.266 -19.328 1 98.75 88 THR A CA 1
ATOM 596 C C . THR A 1 88 ? 0.515 -30.516 -18.531 1 98.75 88 THR A C 1
ATOM 598 O O . THR A 1 88 ? -0.348 -29.859 -19.094 1 98.75 88 THR A O 1
ATOM 601 N N . VAL A 1 89 ? 0.52 -30.703 -17.172 1 98.88 89 VAL A N 1
ATOM 602 C CA . VAL A 1 89 ? -0.418 -30.016 -16.297 1 98.88 89 VAL A CA 1
ATOM 603 C C . VAL A 1 89 ? 0.302 -28.891 -15.555 1 98.88 89 VAL A C 1
ATOM 605 O O . VAL A 1 89 ? 1.388 -29.109 -15.008 1 98.88 89 VAL A O 1
ATOM 608 N N . THR A 1 90 ? -0.227 -27.703 -15.617 1 98.88 90 THR A N 1
ATOM 609 C CA . THR A 1 90 ? 0.276 -26.547 -14.859 1 98.88 90 THR A CA 1
ATOM 610 C C . THR A 1 90 ? -0.872 -25.797 -14.195 1 98.88 90 THR A C 1
ATOM 612 O O . THR A 1 90 ? -1.998 -26.297 -14.141 1 98.88 90 THR A O 1
ATOM 615 N N . ASP A 1 91 ? -0.599 -24.703 -13.5 1 98.75 91 ASP A N 1
ATOM 616 C CA . ASP A 1 91 ? -1.63 -23.922 -12.82 1 98.75 91 ASP A CA 1
ATOM 617 C C . ASP A 1 91 ? -1.249 -22.453 -12.758 1 98.75 91 ASP A C 1
ATOM 619 O O . ASP A 1 91 ? -0.24 -22.031 -13.328 1 98.75 91 ASP A O 1
ATOM 623 N N . VAL A 1 92 ? -2.145 -21.734 -12.125 1 98.06 92 VAL A N 1
ATOM 624 C CA . VAL A 1 92 ? -1.86 -20.312 -11.945 1 98.06 92 VAL A CA 1
ATOM 625 C C . VAL A 1 92 ? -2.111 -19.906 -10.492 1 98.06 92 VAL A C 1
ATOM 627 O O . VAL A 1 92 ? -2.342 -18.734 -10.195 1 98.06 92 VAL A O 1
ATOM 630 N N . GLY A 1 93 ? -2.133 -20.891 -9.617 1 96.69 93 GLY A N 1
ATOM 631 C CA . GLY A 1 93 ? -2.463 -20.641 -8.227 1 96.69 93 GLY A CA 1
ATOM 632 C C . GLY A 1 93 ? -1.429 -19.781 -7.512 1 96.69 93 GLY A C 1
ATOM 633 O O . GLY A 1 93 ? -0.24 -19.844 -7.836 1 96.69 93 GLY A O 1
ATOM 634 N N . SER A 1 94 ? -1.849 -19.125 -6.445 1 96 94 SER A N 1
ATOM 635 C CA . SER A 1 94 ? -0.997 -18.172 -5.723 1 96 94 SER A CA 1
ATOM 636 C C . SER A 1 94 ? -0.122 -18.891 -4.703 1 96 94 SER A C 1
ATOM 638 O O . SER A 1 94 ? 0.706 -18.266 -4.039 1 96 94 SER A O 1
ATOM 640 N N . VAL A 1 95 ? -0.325 -20.203 -4.539 1 98.06 95 VAL A N 1
ATOM 641 C CA . VAL A 1 95 ? 0.499 -21.062 -3.689 1 98.06 95 VAL A CA 1
ATOM 642 C C . VAL A 1 95 ? 0.915 -22.312 -4.461 1 98.06 95 VAL A C 1
ATOM 644 O O . VAL A 1 95 ? 0.185 -22.766 -5.34 1 98.06 95 VAL A O 1
ATOM 647 N N . LYS A 1 96 ? 2.064 -22.812 -4.148 1 98.62 96 LYS A N 1
ATOM 648 C CA . LYS A 1 96 ? 2.557 -23.891 -5.004 1 98.62 96 LYS A CA 1
ATOM 649 C C . LYS A 1 96 ? 2.578 -25.219 -4.25 1 98.62 96 LYS A C 1
ATOM 651 O O . LYS A 1 96 ? 2.186 -26.25 -4.797 1 98.62 96 LYS A O 1
ATOM 656 N N . GLY A 1 97 ? 3.066 -25.25 -3.021 1 98.19 97 GLY A N 1
ATOM 657 C CA . GLY A 1 97 ? 3.098 -26.484 -2.266 1 98.19 97 GLY A CA 1
ATOM 658 C C . GLY A 1 97 ? 1.75 -27.188 -2.201 1 98.19 97 GLY A C 1
ATOM 659 O O . GLY A 1 97 ? 1.6 -28.312 -2.688 1 98.19 97 GLY A O 1
ATOM 660 N N . PRO A 1 98 ? 0.762 -26.547 -1.648 1 97.62 98 PRO A N 1
ATOM 661 C CA . PRO A 1 98 ? -0.579 -27.125 -1.541 1 97.62 98 PRO A CA 1
ATOM 662 C C . PRO A 1 98 ? -1.16 -27.516 -2.896 1 97.62 98 PRO A C 1
ATOM 664 O O . PRO A 1 98 ? -1.837 -28.547 -3.006 1 97.62 98 PRO A O 1
ATOM 667 N N . VAL A 1 99 ? -0.914 -26.766 -3.939 1 98.44 99 VAL A N 1
ATOM 668 C CA . VAL A 1 99 ? -1.416 -27.109 -5.266 1 98.44 99 VAL A CA 1
ATOM 669 C C . VAL A 1 99 ? -0.738 -28.391 -5.762 1 98.44 99 VAL A C 1
ATOM 671 O O . VAL A 1 99 ? -1.398 -29.281 -6.301 1 98.44 99 VAL A O 1
ATOM 674 N N . ARG A 1 100 ? 0.594 -28.469 -5.582 1 98.62 100 ARG A N 1
ATOM 675 C CA . ARG A 1 100 ? 1.293 -29.688 -5.957 1 98.62 100 ARG A CA 1
ATOM 676 C C . ARG A 1 100 ? 0.731 -30.891 -5.207 1 98.62 100 ARG A C 1
ATOM 678 O O . ARG A 1 100 ? 0.561 -31.969 -5.785 1 98.62 100 ARG A O 1
ATOM 685 N N . ASP A 1 101 ? 0.442 -30.719 -3.9 1 98 101 ASP A N 1
ATOM 686 C CA . ASP A 1 101 ? -0.152 -31.797 -3.115 1 98 101 ASP A CA 1
ATOM 687 C C . ASP A 1 101 ? -1.471 -32.25 -3.729 1 98 101 ASP A C 1
ATOM 689 O O . ASP A 1 101 ? -1.696 -33.469 -3.889 1 98 101 ASP A O 1
ATOM 693 N N . ALA A 1 102 ? -2.297 -31.312 -4.09 1 97.94 102 ALA A N 1
ATOM 694 C CA . ALA A 1 102 ? -3.604 -31.625 -4.664 1 97.94 102 ALA A CA 1
ATOM 695 C C . ALA A 1 102 ? -3.459 -32.375 -5.988 1 97.94 102 ALA A C 1
ATOM 697 O O . ALA A 1 102 ? -4.137 -33.375 -6.215 1 97.94 102 ALA A O 1
ATOM 698 N N . VAL A 1 103 ? -2.574 -31.922 -6.824 1 98.56 103 VAL A N 1
ATOM 699 C CA . VAL A 1 103 ? -2.365 -32.5 -8.148 1 98.56 103 VAL A CA 1
ATOM 700 C C . VAL A 1 103 ? -1.764 -33.906 -8.008 1 98.56 103 VAL A C 1
ATOM 702 O O . VAL A 1 103 ? -2.168 -34.812 -8.711 1 98.56 103 VAL A O 1
ATOM 705 N N . THR A 1 104 ? -0.783 -34.031 -7.105 1 98.31 104 THR A N 1
ATOM 706 C CA . THR A 1 104 ? -0.141 -35.344 -6.867 1 98.31 104 THR A CA 1
ATOM 707 C C . THR A 1 104 ? -1.143 -36.344 -6.309 1 98.31 104 THR A C 1
ATOM 709 O O . THR A 1 104 ? -1.156 -37.5 -6.719 1 98.31 104 THR A O 1
ATOM 712 N N . GLU A 1 105 ? -1.967 -35.906 -5.375 1 98.19 105 GLU A N 1
ATOM 713 C CA . GLU A 1 105 ? -2.994 -36.75 -4.789 1 98.19 105 GLU A CA 1
ATOM 714 C C . GLU A 1 105 ? -3.957 -37.281 -5.855 1 98.19 105 GLU A C 1
ATOM 716 O O . GLU A 1 105 ? -4.473 -38.375 -5.746 1 98.19 105 GLU A O 1
ATOM 721 N N . ALA A 1 106 ? -4.137 -36.5 -6.887 1 98.38 106 ALA A N 1
ATOM 722 C CA . ALA A 1 106 ? -5.043 -36.844 -7.973 1 98.38 106 ALA A CA 1
ATOM 723 C C . ALA A 1 106 ? -4.355 -37.812 -8.961 1 98.38 106 ALA A C 1
ATOM 725 O O . ALA A 1 106 ? -4.984 -38.281 -9.906 1 98.38 106 ALA A O 1
ATOM 726 N N . GLY A 1 107 ? -3.064 -38.062 -8.789 1 97.56 107 GLY A N 1
ATOM 727 C CA . GLY A 1 107 ? -2.328 -38.969 -9.664 1 97.56 107 GLY A CA 1
ATOM 728 C C . GLY A 1 107 ? -1.742 -38.25 -10.875 1 97.56 107 GLY A C 1
ATOM 729 O O . GLY A 1 107 ? -1.398 -38.906 -11.867 1 97.56 107 GLY A O 1
ATOM 730 N N . LEU A 1 108 ? -1.635 -36.938 -10.805 1 98.12 108 LEU A N 1
ATOM 731 C CA . LEU A 1 108 ? -1.185 -36.156 -11.961 1 98.12 108 LEU A CA 1
ATOM 732 C C . LEU A 1 108 ? 0.224 -35.625 -11.734 1 98.12 108 LEU A C 1
ATOM 734 O O . LEU A 1 108 ? 0.721 -34.812 -12.531 1 98.12 108 LEU A O 1
ATOM 738 N N . GLY A 1 109 ? 0.913 -36.031 -10.688 1 97.94 109 GLY A N 1
ATOM 739 C CA . GLY A 1 109 ? 2.18 -35.469 -10.25 1 97.94 109 GLY A CA 1
ATOM 740 C C . GLY A 1 109 ? 3.26 -35.531 -11.312 1 97.94 109 GLY A C 1
ATOM 741 O O . GLY A 1 109 ? 4.031 -34.562 -11.484 1 97.94 109 GLY A O 1
ATOM 742 N N . GLU A 1 110 ? 3.332 -36.625 -12.047 1 97.25 110 GLU A N 1
ATOM 743 C CA . GLU A 1 110 ? 4.375 -36.812 -13.039 1 97.25 110 GLU A CA 1
ATOM 744 C C . GLU A 1 110 ? 4.184 -35.906 -14.25 1 97.25 110 GLU A C 1
ATOM 746 O O . GLU A 1 110 ? 5.098 -35.75 -15.055 1 97.25 110 GLU A O 1
ATOM 751 N N . ARG A 1 111 ? 3.029 -35.312 -14.352 1 98.19 111 ARG A N 1
ATOM 752 C CA . ARG A 1 111 ? 2.699 -34.469 -15.484 1 98.19 111 ARG A CA 1
ATOM 753 C C . ARG A 1 111 ? 2.76 -33 -15.094 1 98.19 111 ARG A C 1
ATOM 755 O O . ARG A 1 111 ? 2.58 -32.125 -15.938 1 98.19 111 ARG A O 1
ATOM 762 N N . TYR A 1 112 ? 3.111 -32.75 -13.852 1 98.69 112 TYR A N 1
ATOM 763 C CA . TYR A 1 112 ? 2.828 -31.438 -13.281 1 98.69 112 TYR A CA 1
ATOM 764 C C . TYR A 1 112 ? 4.082 -30.578 -13.273 1 98.69 112 TYR A C 1
ATOM 766 O O . TYR A 1 112 ? 5.156 -31.031 -12.875 1 98.69 112 TYR A O 1
ATOM 774 N N . VAL A 1 113 ? 3.959 -29.297 -13.711 1 98.81 113 VAL A N 1
ATOM 775 C CA . VAL A 1 113 ? 4.867 -28.172 -13.5 1 98.81 113 VAL A CA 1
ATOM 776 C C . VAL A 1 113 ? 4.09 -26.984 -12.953 1 98.81 113 VAL A C 1
ATOM 778 O O . VAL A 1 113 ? 3.174 -26.484 -13.609 1 98.81 113 VAL A O 1
ATOM 781 N N . GLY A 1 114 ? 4.379 -26.516 -11.742 1 98.75 114 GLY A N 1
ATOM 782 C CA . GLY A 1 114 ? 3.654 -25.406 -11.148 1 98.75 114 GLY A CA 1
ATOM 783 C C . GLY A 1 114 ? 3.998 -24.062 -11.773 1 98.75 114 GLY A C 1
ATOM 784 O O . GLY A 1 114 ? 5.133 -23.844 -12.211 1 98.75 114 GLY A O 1
ATOM 785 N N . ALA A 1 115 ? 3.021 -23.141 -11.781 1 98.75 115 ALA A N 1
ATOM 786 C CA . ALA A 1 115 ? 3.27 -21.797 -12.273 1 98.75 115 ALA A CA 1
ATOM 787 C C . ALA A 1 115 ? 2.375 -20.781 -11.562 1 98.75 115 ALA A C 1
ATOM 789 O O . ALA A 1 115 ? 1.325 -21.141 -11.023 1 98.75 115 ALA A O 1
ATOM 790 N N . HIS A 1 116 ? 2.822 -19.578 -11.492 1 98.44 116 HIS A N 1
ATOM 791 C CA . HIS A 1 116 ? 2.133 -18.484 -10.828 1 98.44 116 HIS A CA 1
ATOM 792 C C . HIS A 1 116 ? 2.451 -17.156 -11.5 1 98.44 116 HIS A C 1
ATOM 794 O O . HIS A 1 116 ? 3.533 -16.594 -11.297 1 98.44 116 HIS A O 1
ATOM 800 N N . PRO A 1 117 ? 1.499 -16.672 -12.367 1 97.62 117 PRO A N 1
ATOM 801 C CA . PRO A 1 117 ? 1.709 -15.312 -12.891 1 97.62 117 PRO A CA 1
ATOM 802 C C . PRO A 1 117 ? 1.559 -14.234 -11.82 1 97.62 117 PRO A C 1
ATOM 804 O O . PRO A 1 117 ? 0.567 -14.227 -11.086 1 97.62 117 PRO A O 1
ATOM 807 N N . MET A 1 118 ? 2.541 -13.367 -11.781 1 94.56 118 MET A N 1
ATOM 808 C CA . MET A 1 118 ? 2.525 -12.273 -10.82 1 94.56 118 MET A CA 1
ATOM 809 C C . MET A 1 118 ? 1.765 -11.07 -11.367 1 94.56 118 MET A C 1
ATOM 811 O O . MET A 1 118 ? 2.334 -9.992 -11.531 1 94.56 118 MET A O 1
ATOM 815 N N . SER A 1 119 ? 0.512 -11.031 -11.734 1 85.56 119 SER A N 1
ATOM 816 C CA . SER A 1 119 ? -0.223 -9.992 -12.453 1 85.56 119 SER A CA 1
ATOM 817 C C . SER A 1 119 ? -1.624 -9.812 -11.883 1 85.56 119 SER A C 1
ATOM 819 O O . SER A 1 119 ? -2.43 -9.055 -12.43 1 85.56 119 SER A O 1
ATOM 821 N N . GLY A 1 120 ? -2.016 -10.258 -10.742 1 77.88 120 GLY A N 1
ATOM 822 C CA . GLY A 1 120 ? -3.363 -10.125 -10.219 1 77.88 120 GLY A CA 1
ATOM 823 C C . GLY A 1 120 ? -3.721 -8.703 -9.828 1 77.88 120 GLY A C 1
ATOM 824 O O . GLY A 1 120 ? -2.836 -7.855 -9.672 1 77.88 120 GLY A O 1
ATOM 825 N N . THR A 1 121 ? -5.078 -8.336 -9.992 1 80.38 121 THR A N 1
ATOM 826 C CA . THR A 1 121 ? -5.641 -7.062 -9.555 1 80.38 121 THR A CA 1
ATOM 827 C C . THR A 1 121 ? -6.645 -7.281 -8.422 1 80.38 121 THR A C 1
ATOM 829 O O . THR A 1 121 ? -6.832 -8.406 -7.961 1 80.38 121 THR A O 1
ATOM 832 N N . GLU A 1 122 ? -7.18 -6.289 -7.98 1 83.81 122 GLU A N 1
ATOM 833 C CA . GLU A 1 122 ? -8.188 -6.367 -6.93 1 83.81 122 GLU A CA 1
ATOM 834 C C . GLU A 1 122 ? -9.547 -6.777 -7.492 1 83.81 122 GLU A C 1
ATOM 836 O O . GLU A 1 122 ? -10.469 -7.098 -6.738 1 83.81 122 GLU A O 1
ATOM 841 N N . GLN A 1 123 ? -9.641 -6.828 -8.703 1 84.81 123 GLN A N 1
ATOM 842 C CA . GLN A 1 123 ? -10.883 -7.227 -9.344 1 84.81 123 GLN A CA 1
ATOM 843 C C . GLN A 1 123 ? -11 -8.75 -9.422 1 84.81 123 GLN A C 1
ATOM 845 O O . GLN A 1 123 ? -10.031 -9.461 -9.156 1 84.81 123 GLN A O 1
ATOM 850 N N . SER A 1 124 ? -12.219 -9.227 -9.695 1 87.81 124 SER A N 1
ATOM 851 C CA . SER A 1 124 ? -12.453 -10.664 -9.766 1 87.81 124 SER A CA 1
ATOM 852 C C . SER A 1 124 ? -13.406 -11.008 -10.906 1 87.81 124 SER A C 1
ATOM 854 O O . SER A 1 124 ? -14.148 -10.148 -11.391 1 87.81 124 SER A O 1
ATOM 856 N N . GLY A 1 125 ? -13.25 -12.281 -11.336 1 91.69 125 GLY A N 1
ATOM 857 C CA . GLY A 1 125 ? -14.219 -12.805 -12.297 1 91.69 125 GLY A CA 1
ATOM 858 C C . GLY A 1 125 ? -13.789 -12.609 -13.734 1 91.69 125 GLY A C 1
ATOM 859 O O . GLY A 1 125 ? -12.852 -11.867 -14.023 1 91.69 125 GLY A O 1
ATOM 860 N N . PHE A 1 126 ? -14.516 -13.25 -14.594 1 96 126 PHE A N 1
ATOM 861 C CA . PHE A 1 126 ? -14.211 -13.234 -16.016 1 96 126 PHE A CA 1
ATOM 862 C C . PHE A 1 126 ? -14.422 -11.844 -16.609 1 96 126 PHE A C 1
ATOM 864 O O . PHE A 1 126 ? -13.672 -11.414 -17.484 1 96 126 PHE A O 1
ATOM 871 N N . ALA A 1 127 ? -15.438 -11.18 -16.078 1 94.44 127 ALA A N 1
ATOM 872 C CA . ALA A 1 127 ? -15.797 -9.875 -16.625 1 94.44 127 ALA A CA 1
ATOM 873 C C . ALA A 1 127 ? -14.641 -8.891 -16.5 1 94.44 127 ALA A C 1
ATOM 875 O O . ALA A 1 127 ? -14.492 -7.992 -17.328 1 94.44 127 ALA A O 1
ATOM 876 N N . ALA A 1 128 ? -13.828 -9.055 -15.492 1 93.69 128 ALA A N 1
ATOM 877 C CA . ALA A 1 128 ? -12.703 -8.156 -15.25 1 93.69 128 ALA A CA 1
ATOM 878 C C . ALA A 1 128 ? -11.453 -8.641 -15.977 1 93.69 128 ALA A C 1
ATOM 880 O O . ALA A 1 128 ? -10.406 -7.984 -15.922 1 93.69 128 ALA A O 1
ATOM 881 N N . SER A 1 129 ? -11.5 -9.758 -16.703 1 96.06 129 SER A N 1
ATOM 882 C CA . SER A 1 129 ? -10.328 -10.344 -17.344 1 96.06 129 SER A CA 1
ATOM 883 C C . SER A 1 129 ? -9.953 -9.586 -18.609 1 96.06 129 SER A C 1
ATOM 885 O O . SER A 1 129 ? -10.82 -8.992 -19.25 1 96.06 129 SER A O 1
ATOM 887 N N . SER A 1 130 ? -8.688 -9.57 -18.906 1 96.38 130 SER A N 1
ATOM 888 C CA . SER A 1 130 ? -8.156 -8.961 -20.125 1 96.38 130 SER A CA 1
ATOM 889 C C . SER A 1 130 ? -6.855 -9.633 -20.562 1 96.38 130 SER A C 1
ATOM 891 O O . SER A 1 130 ? -6.066 -10.07 -19.719 1 96.38 130 SER A O 1
ATOM 893 N N . ALA A 1 131 ? -6.652 -9.672 -21.859 1 96.12 131 ALA A N 1
ATOM 894 C CA . ALA A 1 131 ? -5.414 -10.227 -22.391 1 96.12 131 ALA A CA 1
ATOM 895 C C . ALA A 1 131 ? -4.199 -9.469 -21.859 1 96.12 131 ALA A C 1
ATOM 897 O O . ALA A 1 131 ? -3.143 -10.062 -21.625 1 96.12 131 ALA A O 1
ATOM 898 N N . GLU A 1 132 ? -4.34 -8.219 -21.641 1 95.12 132 GLU A N 1
ATOM 899 C CA . GLU A 1 132 ? -3.25 -7.34 -21.234 1 95.12 132 GLU A CA 1
ATOM 900 C C . GLU A 1 132 ? -2.725 -7.715 -19.859 1 95.12 132 GLU A C 1
ATOM 902 O O . GLU A 1 132 ? -1.542 -7.531 -19.562 1 95.12 132 GLU A O 1
ATOM 907 N N . LEU A 1 133 ? -3.545 -8.281 -19.062 1 94.56 133 LEU A N 1
ATOM 908 C CA . LEU A 1 133 ? -3.182 -8.641 -17.703 1 94.56 133 LEU A CA 1
ATOM 909 C C . LEU A 1 133 ? -2.119 -9.734 -17.688 1 94.56 133 LEU A C 1
ATOM 911 O O . LEU A 1 133 ? -1.457 -9.953 -16.672 1 94.56 133 LEU A O 1
ATOM 915 N N . MET A 1 134 ? -1.974 -10.453 -18.812 1 94.88 134 MET A N 1
ATOM 916 C CA . MET A 1 134 ? -1.069 -11.602 -18.844 1 94.88 134 MET A CA 1
ATOM 917 C C . MET A 1 134 ? 0.16 -11.289 -19.703 1 94.88 134 MET A C 1
ATOM 919 O O . MET A 1 134 ? 1.076 -12.109 -19.797 1 94.88 134 MET A O 1
ATOM 923 N N . GLN A 1 135 ? 0.171 -10.188 -20.281 1 91.81 135 GLN A N 1
ATOM 924 C CA . GLN A 1 135 ? 1.234 -9.883 -21.234 1 91.81 135 GLN A CA 1
ATOM 925 C C . GLN A 1 135 ? 2.451 -9.289 -20.531 1 91.81 135 GLN A C 1
ATOM 927 O O . GLN A 1 135 ? 2.334 -8.305 -19.797 1 91.81 135 GLN A O 1
ATOM 932 N N . GLY A 1 136 ? 3.553 -9.961 -20.688 1 93 136 GLY A N 1
ATOM 933 C CA . GLY A 1 136 ? 4.82 -9.406 -20.25 1 93 136 GLY A CA 1
ATOM 934 C C . GLY A 1 136 ? 4.984 -9.445 -18.734 1 93 136 GLY A C 1
ATOM 935 O O . GLY A 1 136 ? 5.723 -8.641 -18.172 1 93 136 GLY A O 1
ATOM 936 N N . VAL A 1 137 ? 4.293 -10.359 -18.125 1 94.06 137 VAL A N 1
ATOM 937 C CA . VAL A 1 137 ? 4.332 -10.344 -16.672 1 94.06 137 VAL A CA 1
ATOM 938 C C . VAL A 1 137 ? 5.328 -11.391 -16.172 1 94.06 137 VAL A C 1
ATOM 940 O O . VAL A 1 137 ? 5.648 -12.344 -16.891 1 94.06 137 VAL A O 1
ATOM 943 N N . PRO A 1 138 ? 5.906 -11.234 -14.961 1 95.81 138 PRO A N 1
ATOM 944 C CA . PRO A 1 138 ? 6.762 -12.273 -14.367 1 95.81 138 PRO A CA 1
ATOM 945 C C . PRO A 1 138 ? 5.969 -13.484 -13.883 1 95.81 138 PRO A C 1
ATOM 947 O O . PRO A 1 138 ? 4.855 -13.336 -13.375 1 95.81 138 PRO A O 1
ATOM 950 N N . TRP A 1 139 ? 6.57 -14.656 -14.086 1 98 139 TRP A N 1
ATOM 951 C CA . TRP A 1 139 ? 6.008 -15.906 -13.586 1 98 139 TRP A CA 1
ATOM 952 C C . TRP A 1 139 ? 6.98 -16.594 -12.641 1 98 139 TRP A C 1
ATOM 954 O O . TRP A 1 139 ? 8.195 -16.578 -12.852 1 98 139 TRP A O 1
ATOM 964 N N . ALA A 1 140 ? 6.457 -17.156 -11.617 1 98.69 140 ALA A N 1
ATOM 965 C CA . ALA A 1 140 ? 7.176 -18.219 -10.93 1 98.69 140 ALA A CA 1
ATOM 966 C C . ALA A 1 140 ? 6.816 -19.594 -11.516 1 98.69 140 ALA A C 1
ATOM 968 O O . ALA A 1 140 ? 5.641 -19.891 -11.727 1 98.69 140 ALA A O 1
ATOM 969 N N . VAL A 1 141 ? 7.781 -20.344 -11.859 1 98.88 141 VAL A N 1
ATOM 970 C CA . VAL A 1 141 ? 7.605 -21.719 -12.32 1 98.88 141 VAL A CA 1
ATOM 971 C C . VAL A 1 141 ? 8.312 -22.672 -11.367 1 98.88 141 VAL A C 1
ATOM 973 O O . VAL A 1 141 ? 9.508 -22.516 -11.102 1 98.88 141 VAL A O 1
ATOM 976 N N . THR A 1 142 ? 7.562 -23.625 -10.844 1 98.81 142 THR A N 1
ATOM 977 C CA . THR A 1 142 ? 8.141 -24.406 -9.758 1 98.81 142 THR A CA 1
ATOM 978 C C . THR A 1 142 ? 8.375 -25.859 -10.188 1 98.81 142 THR A C 1
ATOM 980 O O . THR A 1 142 ? 7.582 -26.422 -10.945 1 98.81 142 THR A O 1
ATOM 983 N N . VAL A 1 143 ? 9.469 -26.453 -9.664 1 98 143 VAL A N 1
ATOM 984 C CA . VAL A 1 143 ? 9.891 -27.797 -10.047 1 98 143 VAL A CA 1
ATOM 985 C C . VAL A 1 143 ? 10.297 -28.578 -8.812 1 98 143 VAL A C 1
ATOM 987 O O . VAL A 1 143 ? 10.484 -28.016 -7.734 1 98 143 VAL A O 1
ATOM 990 N N . THR A 1 144 ? 10.312 -29.891 -8.914 1 97.06 144 THR A N 1
ATOM 991 C CA . THR A 1 144 ? 10.961 -30.844 -8.016 1 97.06 144 THR A CA 1
ATOM 992 C C . THR A 1 144 ? 12.039 -31.625 -8.758 1 97.06 144 THR A C 1
ATOM 994 O O . THR A 1 144 ? 12.133 -31.562 -9.984 1 97.06 144 THR A O 1
ATOM 997 N N . PRO A 1 145 ? 12.859 -32.344 -8.047 1 94.12 145 PRO A N 1
ATOM 998 C CA . PRO A 1 145 ? 13.859 -33.156 -8.727 1 94.12 145 PRO A CA 1
ATOM 999 C C . PRO A 1 145 ? 13.234 -34.156 -9.688 1 94.12 145 PRO A C 1
ATOM 1001 O O . PRO A 1 145 ? 13.891 -34.625 -10.617 1 94.12 145 PRO A O 1
ATOM 1004 N N . ALA A 1 146 ? 11.977 -34.469 -9.547 1 94.75 146 ALA A N 1
ATOM 1005 C CA . ALA A 1 146 ? 11.305 -35.469 -10.359 1 94.75 146 ALA A CA 1
ATOM 1006 C C . ALA A 1 146 ? 10.633 -34.844 -11.578 1 94.75 146 ALA A C 1
ATOM 1008 O O . ALA A 1 146 ? 10.141 -35.562 -12.453 1 94.75 146 ALA A O 1
ATOM 1009 N N . THR A 1 147 ? 10.68 -33.531 -11.648 1 97.19 147 THR A N 1
ATOM 1010 C CA . THR A 1 147 ? 9.992 -32.875 -12.75 1 97.19 147 THR A CA 1
ATOM 1011 C C . THR A 1 147 ? 10.633 -33.219 -14.086 1 97.19 147 THR A C 1
ATOM 1013 O O . THR A 1 147 ? 11.859 -33.188 -14.227 1 97.19 147 THR A O 1
ATOM 1016 N N . ASP A 1 148 ? 9.797 -33.625 -15.062 1 97.31 148 ASP A N 1
ATOM 1017 C CA . ASP A 1 148 ? 10.25 -33.906 -16.422 1 97.31 148 ASP A CA 1
ATOM 1018 C C . ASP A 1 148 ? 10.758 -32.656 -17.109 1 97.31 148 ASP A C 1
ATOM 1020 O O . ASP A 1 148 ? 10.008 -31.688 -17.281 1 97.31 148 ASP A O 1
ATOM 1024 N N . PRO A 1 149 ? 12.055 -32.625 -17.531 1 97.69 149 PRO A N 1
ATOM 1025 C CA . PRO A 1 149 ? 12.617 -31.438 -18.156 1 97.69 149 PRO A CA 1
ATOM 1026 C C . PRO A 1 149 ? 11.844 -31.016 -19.406 1 97.69 149 PRO A C 1
ATOM 1028 O O . PRO A 1 149 ? 11.758 -29.828 -19.703 1 97.69 149 PRO A O 1
ATOM 1031 N N . ASP A 1 150 ? 11.32 -31.969 -20.094 1 97.19 150 ASP A N 1
ATOM 1032 C CA . ASP A 1 150 ? 10.578 -31.641 -21.312 1 97.19 150 ASP A CA 1
ATOM 1033 C C . ASP A 1 150 ? 9.289 -30.891 -20.969 1 97.19 150 ASP A C 1
ATOM 1035 O O . ASP A 1 150 ? 8.883 -29.984 -21.703 1 97.19 150 ASP A O 1
ATOM 1039 N N . ARG A 1 151 ? 8.648 -31.266 -19.922 1 98.31 151 ARG A N 1
ATOM 1040 C CA . ARG A 1 151 ? 7.434 -30.578 -19.484 1 98.31 151 ARG A CA 1
ATOM 1041 C C . ARG A 1 151 ? 7.754 -29.188 -18.953 1 98.31 151 ARG A C 1
ATOM 1043 O O . ARG A 1 151 ? 7.008 -28.234 -19.203 1 98.31 151 ARG A O 1
ATOM 1050 N N . LEU A 1 152 ? 8.867 -29.125 -18.203 1 98.62 152 LEU A N 1
ATOM 1051 C CA . LEU A 1 152 ? 9.32 -27.812 -17.766 1 98.62 152 LEU A CA 1
ATOM 1052 C C . LEU A 1 152 ? 9.562 -26.891 -18.953 1 98.62 152 LEU A C 1
ATOM 1054 O O . LEU A 1 152 ? 9.109 -25.75 -18.953 1 98.62 152 LEU A O 1
ATOM 1058 N N . LEU A 1 153 ? 10.195 -27.406 -19.938 1 98.06 153 LEU A N 1
ATOM 1059 C CA . LEU A 1 153 ? 10.492 -26.625 -21.125 1 98.06 153 LEU A CA 1
ATOM 1060 C C . LEU A 1 153 ? 9.211 -26.156 -21.812 1 98.06 153 LEU A C 1
ATOM 1062 O O . LEU A 1 153 ? 9.141 -25.031 -22.312 1 98.06 153 LEU A O 1
ATOM 1066 N N . ARG A 1 154 ? 8.266 -27 -21.844 1 97.81 154 ARG A N 1
ATOM 1067 C CA . ARG A 1 154 ? 6.984 -26.656 -22.469 1 97.81 154 ARG A CA 1
ATOM 1068 C C . ARG A 1 154 ? 6.332 -25.484 -21.75 1 97.81 154 ARG A C 1
ATOM 1070 O O . ARG A 1 154 ? 5.828 -24.562 -22.391 1 97.81 154 ARG A O 1
ATOM 1077 N N . VAL A 1 155 ? 6.34 -25.484 -20.438 1 98.69 155 VAL A N 1
ATOM 1078 C CA . VAL A 1 155 ? 5.738 -24.406 -19.656 1 98.69 155 VAL A CA 1
ATOM 1079 C C . VAL A 1 155 ? 6.547 -23.125 -19.844 1 98.69 155 VAL A C 1
ATOM 1081 O O . VAL A 1 155 ? 5.977 -22.047 -20.031 1 98.69 155 VAL A O 1
ATOM 1084 N N . LEU A 1 156 ? 7.852 -23.219 -19.828 1 98.62 156 LEU A N 1
ATOM 1085 C CA . LEU A 1 156 ? 8.703 -22.047 -20 1 98.62 156 LEU A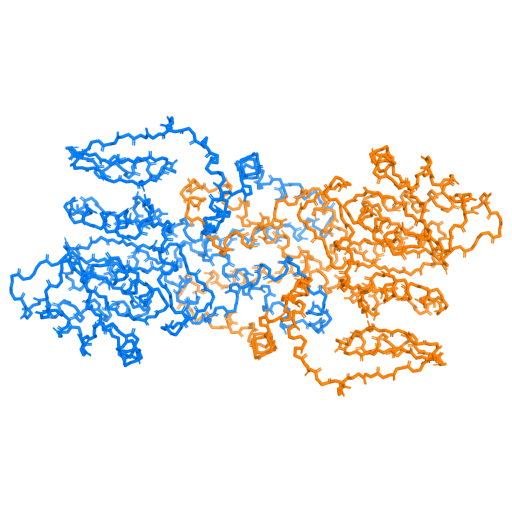 CA 1
ATOM 1086 C C . LEU A 1 156 ? 8.508 -21.438 -21.391 1 98.62 156 LEU A C 1
ATOM 1088 O O . LEU A 1 156 ? 8.523 -20.219 -21.531 1 98.62 156 LEU A O 1
ATOM 1092 N N . ARG A 1 157 ? 8.336 -22.297 -22.391 1 97.5 157 ARG A N 1
ATOM 1093 C CA . ARG A 1 157 ? 8.086 -21.812 -23.75 1 97.5 157 ARG A CA 1
ATOM 1094 C C . ARG A 1 157 ? 6.758 -21.062 -23.828 1 97.5 157 ARG A C 1
ATOM 1096 O O . ARG A 1 157 ? 6.645 -20.062 -24.531 1 97.5 157 ARG A O 1
ATOM 1103 N N . LEU A 1 158 ? 5.812 -21.609 -23.125 1 97.31 158 LEU A N 1
ATOM 1104 C CA . LEU A 1 158 ? 4.516 -20.938 -23.078 1 97.31 158 LEU A CA 1
ATOM 1105 C C . LEU A 1 158 ? 4.637 -19.562 -22.438 1 97.31 158 LEU A C 1
ATOM 1107 O O . LEU A 1 158 ? 4.105 -18.578 -22.969 1 97.31 158 LEU A O 1
ATOM 1111 N N . VAL A 1 159 ? 5.348 -19.406 -21.328 1 97.88 159 VAL A N 1
ATOM 1112 C CA . VAL A 1 159 ? 5.492 -18.188 -20.547 1 97.88 159 VAL A CA 1
ATOM 1113 C C . VAL A 1 159 ? 6.301 -17.156 -21.344 1 97.88 159 VAL A C 1
ATOM 1115 O O . VAL A 1 159 ? 5.895 -16 -21.469 1 97.88 159 VAL A O 1
ATOM 1118 N N . THR A 1 160 ? 7.395 -17.562 -21.953 1 97.31 160 THR A N 1
ATOM 1119 C CA . THR A 1 160 ? 8.32 -16.609 -22.562 1 97.31 160 THR A CA 1
ATOM 1120 C C . THR A 1 160 ? 7.965 -16.375 -24.031 1 97.31 160 THR A C 1
ATOM 1122 O O . THR A 1 160 ? 8.414 -15.391 -24.625 1 97.31 160 THR A O 1
ATOM 1125 N N . GLY A 1 161 ? 7.199 -17.234 -24.609 1 96.25 161 GLY A N 1
ATOM 1126 C CA . GLY A 1 161 ? 6.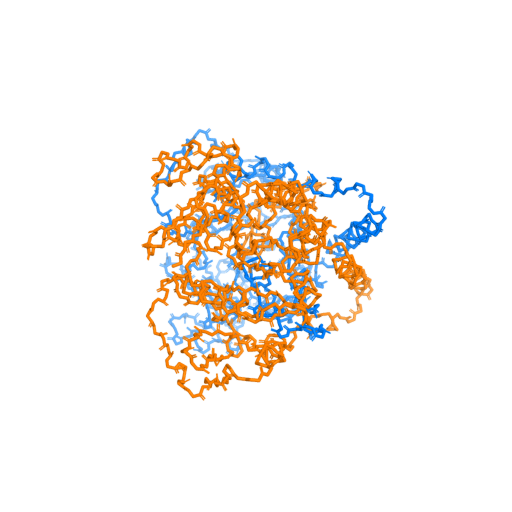816 -17.109 -26 1 96.25 161 GLY A CA 1
ATOM 1127 C C . GLY A 1 161 ? 5.555 -16.297 -26.203 1 96.25 161 GLY A C 1
ATOM 1128 O O . GLY A 1 161 ? 5.602 -15.055 -26.203 1 96.25 161 GLY A O 1
ATOM 1129 N N . PRO A 1 162 ? 4.441 -17 -26.266 1 96.38 162 PRO A N 1
ATOM 1130 C CA . PRO A 1 162 ? 3.207 -16.281 -26.609 1 96.38 162 PRO A CA 1
ATOM 1131 C C . PRO A 1 162 ? 2.797 -15.281 -25.531 1 96.38 162 PRO A C 1
ATOM 1133 O O . PRO A 1 162 ? 2.127 -14.289 -25.828 1 96.38 162 PRO A O 1
ATOM 1136 N N . LEU A 1 163 ? 3.164 -15.477 -24.297 1 96.38 163 LEU A N 1
ATOM 1137 C CA . LEU A 1 163 ? 2.746 -14.578 -23.219 1 96.38 163 LEU A CA 1
ATOM 1138 C C . LEU A 1 163 ? 3.787 -13.492 -22.984 1 96.38 163 LEU A C 1
ATOM 1140 O O . LEU A 1 163 ? 3.527 -12.523 -22.266 1 96.38 163 LEU A O 1
ATOM 1144 N N . GLY A 1 164 ? 4.934 -13.688 -23.531 1 96.56 164 GLY A N 1
ATOM 1145 C CA . GLY A 1 164 ? 5.977 -12.68 -23.484 1 96.56 164 GLY A CA 1
ATOM 1146 C C . GLY A 1 164 ? 6.484 -12.422 -22.078 1 96.56 164 GLY A C 1
ATOM 1147 O O . GLY A 1 164 ? 7.02 -11.344 -21.781 1 96.56 164 GLY A O 1
ATOM 1148 N N . GLY A 1 165 ? 6.277 -13.305 -21.188 1 96.56 165 GLY A N 1
ATOM 1149 C CA . GLY A 1 165 ? 6.652 -13.102 -19.797 1 96.56 165 GLY A CA 1
ATOM 1150 C C . GLY A 1 165 ? 8.07 -13.547 -19.484 1 96.56 165 GLY A C 1
ATOM 1151 O O . GLY A 1 165 ? 8.812 -13.945 -20.391 1 96.56 165 GLY A O 1
ATOM 1152 N N . THR A 1 166 ? 8.477 -13.344 -18.266 1 97.06 166 THR A N 1
ATOM 1153 C CA . THR A 1 166 ? 9.711 -13.883 -17.688 1 97.06 166 THR A CA 1
ATOM 1154 C C . THR A 1 166 ? 9.414 -14.93 -16.625 1 97.06 166 THR A C 1
ATOM 1156 O O . THR A 1 166 ? 8.289 -15.008 -16.125 1 97.06 166 THR A O 1
ATOM 1159 N N . ALA A 1 167 ? 10.453 -15.766 -16.391 1 98.19 167 ALA A N 1
ATOM 1160 C CA . ALA A 1 167 ? 10.164 -16.859 -15.477 1 98.19 167 ALA A CA 1
ATOM 1161 C C . ALA A 1 167 ? 11.289 -17.047 -14.461 1 98.19 167 ALA A C 1
ATOM 1163 O O . ALA A 1 167 ? 12.461 -17.094 -14.828 1 98.19 167 ALA A O 1
ATOM 1164 N N . ALA A 1 168 ? 10.922 -17.062 -13.227 1 98.44 168 ALA A N 1
ATOM 1165 C CA . ALA A 1 168 ? 11.812 -17.562 -12.172 1 98.44 168 ALA A CA 1
ATOM 1166 C C . ALA A 1 168 ? 11.539 -19.031 -11.875 1 98.44 168 ALA A C 1
ATOM 1168 O O . ALA A 1 168 ? 10.461 -19.375 -11.383 1 98.44 168 ALA A O 1
ATOM 1169 N N . VAL A 1 169 ? 12.508 -19.906 -12.172 1 98.75 169 VAL A N 1
ATOM 1170 C CA . VAL A 1 169 ? 12.375 -21.328 -11.859 1 98.75 169 VAL A CA 1
ATOM 1171 C C . VAL A 1 169 ? 12.773 -21.562 -10.406 1 98.75 169 VAL A C 1
ATOM 1173 O O . VAL A 1 169 ? 13.914 -21.312 -10.016 1 98.75 169 VAL A O 1
ATOM 1176 N N . LEU A 1 170 ? 11.844 -22.109 -9.633 1 98.81 170 LEU A N 1
ATOM 1177 C CA . LEU A 1 170 ? 12.008 -22.203 -8.188 1 98.81 170 LEU A CA 1
ATOM 1178 C C . LEU A 1 170 ? 11.477 -23.547 -7.676 1 98.81 170 LEU A C 1
ATOM 1180 O O . LEU A 1 170 ? 10.828 -24.281 -8.414 1 98.81 170 LEU A O 1
ATOM 1184 N N . THR A 1 171 ? 11.82 -23.875 -6.406 1 98.56 171 THR A N 1
ATOM 1185 C CA . THR A 1 171 ? 11.07 -24.906 -5.691 1 98.56 171 THR A CA 1
ATOM 1186 C C . THR A 1 171 ? 9.758 -24.328 -5.152 1 98.56 171 THR A C 1
ATOM 1188 O O . THR A 1 171 ? 9.602 -23.109 -5.059 1 98.56 171 THR A O 1
ATOM 1191 N N . ASP A 1 172 ? 8.852 -25.25 -4.77 1 98.56 172 ASP A N 1
ATOM 1192 C CA . ASP A 1 172 ? 7.59 -24.812 -4.184 1 98.56 172 ASP A CA 1
ATOM 1193 C C . ASP A 1 172 ? 7.828 -24.016 -2.898 1 98.56 172 ASP A C 1
ATOM 1195 O O . ASP A 1 172 ? 7.207 -22.969 -2.68 1 98.56 172 ASP A O 1
ATOM 1199 N N . ASP A 1 173 ? 8.742 -24.469 -2.072 1 98.06 173 ASP A N 1
ATOM 1200 C CA . ASP A 1 173 ? 9.023 -23.828 -0.79 1 98.06 173 ASP A CA 1
ATOM 1201 C C . ASP A 1 173 ? 9.578 -22.422 -0.99 1 98.06 173 ASP A C 1
ATOM 1203 O O . ASP A 1 173 ? 9.164 -21.484 -0.306 1 98.06 173 ASP A O 1
ATOM 1207 N N . LEU A 1 174 ? 10.523 -22.312 -1.897 1 98.25 174 LEU A N 1
ATOM 1208 C CA . LEU A 1 174 ? 11.117 -21.016 -2.172 1 98.25 174 LEU A CA 1
ATOM 1209 C C . LEU A 1 174 ? 10.062 -20.031 -2.68 1 98.25 174 LEU A C 1
ATOM 1211 O O . LEU A 1 174 ? 10.016 -18.891 -2.24 1 98.25 174 LEU A O 1
ATOM 1215 N N . HIS A 1 175 ? 9.242 -20.516 -3.541 1 98.62 175 HIS A N 1
ATOM 1216 C CA . HIS A 1 175 ? 8.141 -19.703 -4.039 1 98.62 175 HIS A CA 1
ATOM 1217 C C . HIS A 1 175 ? 7.211 -19.281 -2.906 1 98.62 175 HIS A C 1
ATOM 1219 O O . HIS A 1 175 ? 6.953 -18.094 -2.727 1 98.62 175 HIS A O 1
ATOM 1225 N N . ASP A 1 176 ? 6.707 -20.234 -2.156 1 98.69 176 ASP A N 1
ATOM 1226 C CA . ASP A 1 176 ? 5.668 -19.969 -1.166 1 98.69 176 ASP A CA 1
ATOM 1227 C C . ASP A 1 176 ? 6.191 -19.078 -0.042 1 98.69 176 ASP A C 1
ATOM 1229 O O . ASP A 1 176 ? 5.453 -18.266 0.502 1 98.69 176 ASP A O 1
ATOM 1233 N N . GLU A 1 177 ? 7.461 -19.266 0.31 1 98.62 177 GLU A N 1
ATOM 1234 C CA . GLU A 1 177 ? 8.078 -18.375 1.292 1 98.62 177 GLU A CA 1
ATOM 1235 C C . GLU A 1 177 ? 8.188 -16.953 0.756 1 98.62 177 GLU A C 1
ATOM 1237 O O . GLU A 1 177 ? 7.855 -16 1.455 1 98.62 177 GLU A O 1
ATOM 1242 N N . ALA A 1 178 ? 8.633 -16.812 -0.46 1 98.44 178 ALA A N 1
ATOM 1243 C CA . ALA A 1 178 ? 8.82 -15.5 -1.073 1 98.44 178 ALA A CA 1
ATOM 1244 C C . ALA A 1 178 ? 7.496 -14.75 -1.194 1 98.44 178 ALA A C 1
ATOM 1246 O O . ALA A 1 178 ? 7.398 -13.578 -0.809 1 98.44 178 ALA A O 1
ATOM 1247 N N . VAL A 1 179 ? 6.465 -15.43 -1.641 1 98.25 179 VAL A N 1
ATOM 1248 C CA . VAL A 1 179 ? 5.207 -14.734 -1.887 1 98.25 179 VAL A CA 1
ATOM 1249 C C . VAL A 1 179 ? 4.496 -14.461 -0.561 1 98.25 179 VAL A C 1
ATOM 1251 O O . VAL A 1 179 ? 3.682 -13.547 -0.462 1 98.25 179 VAL A O 1
ATOM 1254 N N . ALA A 1 180 ? 4.762 -15.273 0.496 1 98.62 180 ALA A N 1
ATOM 1255 C CA . ALA A 1 180 ? 4.254 -14.914 1.818 1 98.62 180 ALA A CA 1
ATOM 1256 C C . ALA A 1 180 ? 4.66 -13.492 2.199 1 98.62 180 ALA A C 1
ATOM 1258 O O . ALA A 1 180 ? 3.848 -12.727 2.721 1 98.62 180 ALA A O 1
ATOM 1259 N N . LEU A 1 181 ? 5.891 -13.141 1.848 1 98.38 181 LEU A N 1
ATOM 1260 C CA . LEU A 1 181 ? 6.449 -11.859 2.256 1 98.38 181 LEU A CA 1
ATOM 1261 C C . LEU A 1 181 ? 5.957 -10.742 1.344 1 98.38 181 LEU A C 1
ATOM 1263 O O . LEU A 1 181 ? 5.641 -9.648 1.813 1 98.38 181 LEU A O 1
ATOM 1267 N N . VAL A 1 182 ? 5.801 -11 0.025 1 97.56 182 VAL A N 1
ATOM 1268 C CA . VAL A 1 182 ? 5.629 -9.867 -0.883 1 97.56 182 VAL A CA 1
ATOM 1269 C C . VAL A 1 182 ? 4.199 -9.844 -1.417 1 97.56 182 VAL A C 1
ATOM 1271 O O . VAL A 1 182 ? 3.812 -8.922 -2.133 1 97.56 182 VAL A O 1
ATOM 1274 N N . SER A 1 183 ? 3.381 -10.758 -1.055 1 97.44 183 SER A N 1
ATOM 1275 C CA . SER A 1 183 ? 1.995 -10.766 -1.512 1 97.44 183 SER A CA 1
ATOM 1276 C C . SER A 1 183 ? 1.034 -11.047 -0.362 1 97.44 183 SER A C 1
ATOM 1278 O O . SER A 1 183 ? 0.194 -10.211 -0.026 1 97.44 183 SER A O 1
ATOM 1280 N N . HIS A 1 184 ? 1.191 -12.188 0.358 1 98.44 184 HIS A N 1
ATOM 1281 C CA . HIS A 1 184 ? 0.185 -12.617 1.325 1 98.44 184 HIS A CA 1
ATOM 1282 C C . HIS A 1 184 ? 0.167 -11.695 2.541 1 98.44 184 HIS A C 1
ATOM 1284 O O . HIS A 1 184 ? -0.896 -11.219 2.951 1 98.44 184 HIS A O 1
ATOM 1290 N N . VAL A 1 185 ? 1.344 -11.398 3.102 1 98.75 185 VAL A N 1
ATOM 1291 C CA . VAL A 1 185 ? 1.421 -10.531 4.273 1 98.75 185 VAL A CA 1
ATOM 1292 C C . VAL A 1 185 ? 0.96 -9.117 3.906 1 98.75 185 VAL A C 1
ATOM 1294 O O . VAL A 1 185 ? 0.211 -8.492 4.656 1 98.75 185 VAL A O 1
ATOM 1297 N N . PRO A 1 186 ? 1.377 -8.617 2.723 1 98.25 186 PRO A N 1
ATOM 1298 C CA . PRO A 1 186 ? 0.825 -7.316 2.322 1 98.25 186 PRO A CA 1
ATOM 1299 C C . PRO A 1 186 ? -0.702 -7.309 2.305 1 98.25 186 PRO A C 1
ATOM 1301 O O . PRO A 1 186 ? -1.321 -6.328 2.734 1 98.25 186 PRO A O 1
ATOM 1304 N N . HIS A 1 187 ? -1.37 -8.336 1.817 1 98.06 187 HIS A N 1
ATOM 1305 C CA . HIS A 1 187 ? -2.826 -8.422 1.832 1 98.06 187 HIS A CA 1
ATOM 1306 C C . HIS A 1 187 ? -3.363 -8.43 3.26 1 98.06 187 HIS A C 1
ATOM 1308 O O . HIS A 1 187 ? -4.383 -7.801 3.547 1 98.06 187 HIS A O 1
ATOM 1314 N N . VAL A 1 188 ? -2.686 -9.148 4.145 1 98.81 188 VAL A N 1
ATOM 1315 C CA . VAL A 1 188 ? -3.102 -9.203 5.543 1 98.81 188 VAL A CA 1
ATOM 1316 C C . VAL A 1 188 ? -3.01 -7.812 6.164 1 98.81 188 VAL A C 1
ATOM 1318 O O . VAL A 1 188 ? -3.941 -7.363 6.832 1 98.81 188 VAL A O 1
ATOM 1321 N N . LEU A 1 189 ? -1.919 -7.125 5.91 1 98.75 189 LEU A N 1
ATOM 1322 C CA . LEU A 1 189 ? -1.717 -5.809 6.512 1 98.75 189 LEU A CA 1
ATOM 1323 C C . LEU A 1 189 ? -2.709 -4.797 5.953 1 98.75 189 LEU A C 1
ATOM 1325 O O . LEU A 1 189 ? -3.156 -3.898 6.668 1 98.75 189 LEU A O 1
ATOM 1329 N N . ALA A 1 190 ? -3.014 -4.918 4.648 1 98.06 190 ALA A N 1
ATOM 1330 C CA . ALA A 1 190 ? -4.055 -4.074 4.07 1 98.06 190 ALA A CA 1
ATOM 1331 C C . ALA A 1 190 ? -5.391 -4.281 4.781 1 98.06 190 ALA A C 1
ATOM 1333 O O . ALA A 1 190 ? -6.074 -3.314 5.125 1 98.06 190 ALA A O 1
ATOM 1334 N N . ASN A 1 191 ? -5.762 -5.527 5.016 1 98.31 191 ASN A N 1
ATOM 1335 C CA . ASN A 1 191 ? -6.992 -5.844 5.734 1 98.31 191 ASN A CA 1
ATOM 1336 C C . ASN A 1 191 ? -6.945 -5.344 7.176 1 98.31 191 ASN A C 1
ATOM 1338 O O . ASN A 1 191 ? -7.957 -4.887 7.711 1 98.31 191 ASN A O 1
ATOM 1342 N N . GLN A 1 192 ? -5.789 -5.469 7.82 1 98.69 192 GLN A N 1
ATOM 1343 C CA . GLN A 1 192 ? -5.602 -4.969 9.18 1 98.69 192 GLN A CA 1
ATOM 1344 C C . GLN A 1 192 ? -5.871 -3.471 9.258 1 98.69 192 GLN A C 1
ATOM 1346 O O . GLN A 1 192 ? -6.555 -3.004 10.172 1 98.69 192 GLN A O 1
ATOM 1351 N N . LEU A 1 193 ? -5.348 -2.705 8.312 1 98.38 193 LEU A N 1
ATOM 1352 C CA . LEU A 1 193 ? -5.535 -1.259 8.273 1 98.38 193 LEU A CA 1
ATOM 1353 C C . LEU A 1 193 ? -7.008 -0.905 8.109 1 98.38 193 LEU A C 1
ATOM 1355 O O . LEU A 1 193 ? -7.543 -0.095 8.875 1 98.38 193 LEU A O 1
ATOM 1359 N N . LEU A 1 194 ? -7.672 -1.563 7.152 1 97.94 194 LEU A N 1
ATOM 1360 C CA . LEU A 1 194 ? -9.086 -1.309 6.91 1 97.94 194 LEU A CA 1
ATOM 1361 C C . LEU A 1 194 ? -9.922 -1.678 8.133 1 97.94 194 LEU A C 1
ATOM 1363 O O . LEU A 1 194 ? -10.844 -0.948 8.5 1 97.94 194 LEU A O 1
ATOM 1367 N N . GLY A 1 195 ? -9.594 -2.818 8.719 1 98 195 GLY A N 1
ATOM 1368 C CA . GLY A 1 195 ? -10.312 -3.252 9.906 1 98 195 GLY A CA 1
ATOM 1369 C C . GLY A 1 195 ? -10.156 -2.303 11.078 1 98 195 GLY A C 1
ATOM 1370 O O . GLY A 1 195 ? -11.117 -2.049 11.812 1 98 195 GLY A O 1
ATOM 1371 N N . ALA A 1 196 ? -8.938 -1.795 11.281 1 98.06 196 ALA A N 1
ATOM 1372 C CA . ALA A 1 196 ? -8.68 -0.837 12.352 1 98.06 196 ALA A CA 1
ATOM 1373 C C . ALA A 1 196 ? -9.508 0.429 12.172 1 98.06 196 ALA A C 1
ATOM 1375 O O . ALA A 1 196 ? -10.078 0.946 13.133 1 98.06 196 ALA A O 1
ATOM 1376 N N . VAL A 1 197 ? -9.594 0.932 10.922 1 97.81 197 VAL A N 1
ATOM 1377 C CA . VAL A 1 197 ? -10.375 2.131 10.641 1 97.81 197 VAL A CA 1
ATOM 1378 C C . VAL A 1 197 ? -11.859 1.831 10.82 1 97.81 197 VAL A C 1
ATOM 1380 O O . VAL A 1 197 ? -12.602 2.635 11.398 1 97.81 197 VAL A O 1
ATOM 1383 N N . ALA A 1 198 ? -12.297 0.647 10.336 1 97.06 198 ALA A N 1
ATOM 1384 C CA . ALA A 1 198 ? -13.703 0.256 10.406 1 97.06 198 ALA A CA 1
ATOM 1385 C C . ALA A 1 198 ? -14.203 0.273 11.844 1 97.06 198 ALA A C 1
ATOM 1387 O O . ALA A 1 198 ? -15.359 0.622 12.102 1 97.06 198 ALA A O 1
ATOM 1388 N N . GLY A 1 199 ? -13.359 -0.084 12.773 1 95.94 199 GLY A N 1
ATOM 1389 C CA . GLY A 1 199 ? -13.773 -0.209 14.156 1 95.94 199 GLY A CA 1
ATOM 1390 C C . GLY A 1 199 ? -13.492 1.034 14.984 1 95.94 199 GLY A C 1
ATOM 1391 O O . GLY A 1 199 ? -13.828 1.09 16.172 1 95.94 199 GLY A O 1
ATOM 1392 N N . ALA A 1 200 ? -12.93 2.055 14.391 1 96.62 200 ALA A N 1
ATOM 1393 C CA . ALA A 1 200 ? -12.492 3.223 15.148 1 96.62 200 ALA A CA 1
ATOM 1394 C C . ALA A 1 200 ? -13.609 4.246 15.281 1 96.62 200 ALA A C 1
ATOM 1396 O O . ALA A 1 200 ? -14.367 4.48 14.328 1 96.62 200 ALA A O 1
ATOM 1397 N N . PRO A 1 201 ? -13.734 4.891 16.516 1 95.5 201 PRO A N 1
ATOM 1398 C CA . PRO A 1 201 ? -14.719 5.961 16.672 1 95.5 201 PRO A CA 1
ATOM 1399 C C . PRO A 1 201 ? -14.492 7.121 15.711 1 95.5 201 PRO A C 1
ATOM 1401 O O . PRO A 1 201 ? -15.445 7.809 15.328 1 95.5 201 PRO A O 1
ATOM 1404 N N . VAL A 1 202 ? -13.297 7.312 15.211 1 96.94 202 VAL A N 1
ATOM 1405 C CA . VAL A 1 202 ? -12.961 8.445 14.359 1 96.94 202 VAL A CA 1
ATOM 1406 C C . VAL A 1 202 ? -13.016 8.023 12.891 1 96.94 202 VAL A C 1
ATOM 1408 O O . VAL A 1 202 ? -12.422 8.68 12.031 1 96.94 202 VAL A O 1
ATOM 1411 N N . ARG A 1 203 ? -13.672 6.934 12.57 1 95.88 203 ARG A N 1
ATOM 1412 C CA . ARG A 1 203 ? -13.68 6.316 11.25 1 95.88 203 ARG A CA 1
ATOM 1413 C C . ARG A 1 203 ? -14.016 7.344 10.172 1 95.88 203 ARG A C 1
ATOM 1415 O O . ARG A 1 203 ? -13.312 7.441 9.164 1 95.88 203 ARG A O 1
ATOM 1422 N N . ASP A 1 204 ? -15.047 8.164 10.383 1 93.56 204 ASP A N 1
ATOM 1423 C CA . ASP A 1 204 ? -15.516 9.078 9.352 1 93.56 204 ASP A CA 1
ATOM 1424 C C . ASP A 1 204 ? -14.477 10.156 9.062 1 93.56 204 ASP A C 1
ATOM 1426 O O . ASP A 1 204 ? -14.195 10.469 7.902 1 93.56 204 ASP A O 1
ATOM 1430 N N . VAL A 1 205 ? -13.875 10.695 10.086 1 96.31 205 VAL A N 1
ATOM 1431 C CA . VAL A 1 205 ? -12.828 11.703 9.938 1 96.31 205 VAL A CA 1
ATOM 1432 C C . VAL A 1 205 ? -11.602 11.078 9.281 1 96.31 205 VAL A C 1
ATOM 1434 O O . VAL A 1 205 ? -11.016 11.672 8.367 1 96.31 205 VAL A O 1
ATOM 1437 N N . ALA A 1 206 ? -11.281 9.844 9.75 1 96.81 206 ALA A N 1
ATOM 1438 C CA . ALA A 1 206 ? -10.117 9.141 9.211 1 96.81 206 ALA A CA 1
ATOM 1439 C C . ALA A 1 206 ? -10.266 8.914 7.711 1 96.81 206 ALA A C 1
ATOM 1441 O O . ALA A 1 206 ? -9.344 9.195 6.941 1 96.81 206 ALA A O 1
ATOM 1442 N N . LEU A 1 207 ? -11.422 8.461 7.297 1 94.19 207 LEU A N 1
ATOM 1443 C CA . LEU A 1 207 ? -11.656 8.18 5.883 1 94.19 207 LEU A CA 1
ATOM 1444 C C . LEU A 1 207 ? -11.648 9.469 5.066 1 94.19 207 LEU A C 1
ATOM 1446 O O . LEU A 1 207 ? -11.219 9.477 3.912 1 94.19 207 LEU A O 1
ATOM 1450 N N . ARG A 1 208 ? -12.055 10.562 5.645 1 92.31 208 ARG A N 1
ATOM 1451 C CA . ARG A 1 208 ? -12.055 11.852 4.961 1 92.31 208 ARG A CA 1
ATOM 1452 C C . ARG A 1 208 ? -10.633 12.383 4.781 1 92.31 208 ARG A C 1
ATOM 1454 O O . ARG A 1 208 ? -10.336 13.062 3.795 1 92.31 208 ARG A O 1
ATOM 1461 N N . LEU A 1 209 ? -9.758 12.031 5.734 1 94.81 209 LEU A N 1
ATOM 1462 C CA . LEU A 1 209 ? -8.398 12.562 5.707 1 94.81 209 LEU A CA 1
ATOM 1463 C C . LEU A 1 209 ? -7.465 11.609 4.969 1 94.81 209 LEU A C 1
ATOM 1465 O O . LEU A 1 209 ? -6.309 11.953 4.703 1 94.81 209 LEU A O 1
ATOM 1469 N N . ALA A 1 210 ? -7.98 10.422 4.656 1 93.62 210 ALA A N 1
ATOM 1470 C CA . ALA A 1 210 ? -7.145 9.43 3.984 1 93.62 210 ALA A CA 1
ATOM 1471 C C . ALA A 1 210 ? -6.582 9.977 2.68 1 93.62 210 ALA A C 1
ATOM 1473 O O . ALA A 1 210 ? -7.277 10.68 1.941 1 93.62 210 ALA A O 1
ATOM 1474 N N . ALA A 1 211 ? -5.316 9.695 2.434 1 92 211 ALA A N 1
ATOM 1475 C CA . ALA A 1 211 ? -4.602 10.117 1.233 1 92 211 ALA A CA 1
ATOM 1476 C C . ALA A 1 211 ? -3.832 8.953 0.614 1 92 211 ALA A C 1
ATOM 1478 O O . ALA A 1 211 ? -4.305 7.82 0.615 1 92 211 ALA A O 1
ATOM 1479 N N . GLY A 1 212 ? -2.76 9.227 -0.04 1 90.69 212 GLY A N 1
ATOM 1480 C CA . GLY A 1 212 ? -2.062 8.266 -0.876 1 90.69 212 GLY A CA 1
ATOM 1481 C C . GLY A 1 212 ? -1.524 7.078 -0.097 1 90.69 212 GLY A C 1
ATOM 1482 O O . GLY A 1 212 ? -1.554 5.945 -0.583 1 90.69 212 GLY A O 1
ATOM 1483 N N . SER A 1 213 ? -0.998 7.312 1.123 1 92.25 213 SER A N 1
ATOM 1484 C CA . SER A 1 213 ? -0.422 6.223 1.906 1 92.25 213 SER A CA 1
ATOM 1485 C C . SER A 1 213 ? -1.481 5.191 2.281 1 92.25 213 SER A C 1
ATOM 1487 O O . SER A 1 213 ? -1.236 3.988 2.203 1 92.25 213 SER A O 1
ATOM 1489 N N . PHE A 1 214 ? -2.668 5.648 2.691 1 95.62 214 PHE A N 1
ATOM 1490 C CA . PHE A 1 214 ? -3.756 4.754 3.07 1 95.62 214 PHE A CA 1
ATOM 1491 C C . PHE A 1 214 ? -4.344 4.07 1.842 1 95.62 214 PHE A C 1
ATOM 1493 O O . PHE A 1 214 ? -4.574 2.857 1.851 1 95.62 214 PHE A O 1
ATOM 1500 N N . ARG A 1 215 ? -4.547 4.824 0.81 1 93.12 215 ARG A N 1
ATOM 1501 C CA . ARG A 1 215 ? -5.094 4.27 -0.425 1 93.12 215 ARG A CA 1
ATOM 1502 C C . ARG A 1 215 ? -4.203 3.154 -0.966 1 93.12 215 ARG A C 1
ATOM 1504 O O . ARG A 1 215 ? -4.68 2.055 -1.25 1 93.12 215 ARG A O 1
ATOM 1511 N N . ASP A 1 216 ? -2.953 3.438 -1.085 1 93 216 ASP A N 1
ATOM 1512 C CA . ASP A 1 216 ? -2.014 2.445 -1.595 1 93 216 ASP A CA 1
ATOM 1513 C C . ASP A 1 216 ? -1.908 1.252 -0.648 1 93 216 ASP A C 1
ATOM 1515 O O . ASP A 1 216 ? -1.933 0.1 -1.087 1 93 216 ASP A O 1
ATOM 1519 N N . GLY A 1 217 ? -1.866 1.506 0.607 1 95.56 217 GLY A N 1
ATOM 1520 C CA . GLY A 1 217 ? -1.681 0.468 1.608 1 95.56 217 GLY A CA 1
ATOM 1521 C C . GLY A 1 217 ? -2.896 -0.423 1.778 1 95.56 217 GLY A C 1
ATOM 1522 O O . GLY A 1 217 ? -2.803 -1.506 2.359 1 95.56 217 GLY A O 1
ATOM 1523 N N . THR A 1 218 ? -4.066 0.02 1.226 1 96.19 218 THR A N 1
ATOM 1524 C CA . THR A 1 218 ? -5.285 -0.737 1.495 1 96.19 218 THR A CA 1
ATOM 1525 C C . THR A 1 218 ? -5.914 -1.232 0.196 1 96.19 218 THR A C 1
ATOM 1527 O O . THR A 1 218 ? -6.918 -1.947 0.218 1 96.19 218 THR A O 1
ATOM 1530 N N . ARG A 1 219 ? -5.367 -0.883 -0.956 1 93 219 ARG A N 1
ATOM 1531 C CA . ARG A 1 219 ? -5.953 -1.204 -2.252 1 93 219 ARG A CA 1
ATOM 1532 C C . ARG A 1 219 ? -6.336 -2.68 -2.33 1 93 219 ARG A C 1
ATOM 1534 O O . ARG A 1 219 ? -7.469 -3.014 -2.678 1 93 219 ARG A O 1
ATOM 1541 N N . VAL A 1 220 ? -5.434 -3.549 -1.919 1 94 220 VAL A N 1
ATOM 1542 C CA . VAL A 1 220 ? -5.656 -4.98 -2.09 1 94 220 VAL A CA 1
ATOM 1543 C C . VAL A 1 220 ? -6.594 -5.492 -0.997 1 94 220 VAL A C 1
ATOM 1545 O O . VAL A 1 220 ? -7.043 -6.641 -1.042 1 94 220 VAL A O 1
ATOM 1548 N N . GLY A 1 221 ? -6.883 -4.645 0.019 1 95.06 221 GLY A N 1
ATOM 1549 C CA . GLY A 1 221 ? -7.879 -4.977 1.026 1 95.06 221 GLY A CA 1
ATOM 1550 C C . GLY A 1 221 ? -9.297 -4.996 0.484 1 95.06 221 GLY A C 1
ATOM 1551 O O . GLY A 1 221 ? -10.211 -5.48 1.146 1 95.06 221 GLY A O 1
ATOM 1552 N N . PHE A 1 222 ? -9.477 -4.535 -0.707 1 92.38 222 PHE A N 1
ATOM 1553 C CA . PHE A 1 222 ? -10.789 -4.496 -1.331 1 92.38 222 PHE A CA 1
ATOM 1554 C C . PHE A 1 222 ? -10.992 -5.707 -2.236 1 92.38 222 PHE A C 1
ATOM 1556 O O . PHE A 1 222 ? -12.047 -5.844 -2.869 1 92.38 222 PHE A O 1
ATOM 1563 N N . THR A 1 223 ? -9.992 -6.598 -2.336 1 89.75 223 THR A N 1
ATOM 1564 C CA . THR A 1 223 ? -10.156 -7.883 -3.008 1 89.75 223 THR A CA 1
ATOM 1565 C C . THR A 1 223 ? -11.195 -8.742 -2.289 1 89.75 223 THR A C 1
ATOM 1567 O O . THR A 1 223 ? -11.5 -8.5 -1.119 1 89.75 223 THR A O 1
ATOM 1570 N N . ASP A 1 224 ? -11.758 -9.656 -3.088 1 89.75 224 ASP A N 1
ATOM 1571 C CA . ASP A 1 224 ? -12.672 -10.602 -2.457 1 89.75 224 ASP A CA 1
ATOM 1572 C C . ASP A 1 224 ? -12.055 -11.219 -1.206 1 89.75 224 ASP A C 1
ATOM 1574 O O . ASP A 1 224 ? -11.039 -11.914 -1.288 1 89.75 224 ASP A O 1
ATOM 1578 N N . PRO A 1 225 ? -12.742 -10.969 -0.016 1 94.44 225 PRO A N 1
ATOM 1579 C CA . PRO A 1 225 ? -12.125 -11.414 1.234 1 94.44 225 PRO A CA 1
ATOM 1580 C C . PRO A 1 225 ? -11.945 -12.93 1.294 1 94.44 225 PRO A C 1
ATOM 1582 O O . PRO A 1 225 ? -11.008 -13.422 1.922 1 94.44 225 PRO A O 1
ATOM 1585 N N . ARG A 1 226 ? -12.789 -13.695 0.666 1 93.12 226 ARG A N 1
ATOM 1586 C CA . ARG A 1 226 ? -12.672 -15.148 0.655 1 93.12 226 ARG A CA 1
ATOM 1587 C C . ARG A 1 226 ? -11.477 -15.594 -0.185 1 93.12 226 ARG A C 1
ATOM 1589 O O . ARG A 1 226 ? -10.82 -16.578 0.135 1 93.12 226 ARG A O 1
ATOM 1596 N N . ARG A 1 227 ? -11.195 -14.898 -1.24 1 91.38 227 ARG A N 1
ATOM 1597 C CA . ARG A 1 227 ? -10.016 -15.188 -2.053 1 91.38 227 ARG A CA 1
ATOM 1598 C C . ARG A 1 227 ? -8.734 -14.922 -1.272 1 91.38 227 ARG A C 1
ATOM 1600 O O . ARG A 1 227 ? -7.812 -15.742 -1.277 1 91.38 227 ARG A O 1
ATOM 1607 N N . THR A 1 228 ? -8.711 -13.734 -0.595 1 95 228 THR A N 1
ATOM 1608 C CA . THR A 1 228 ? -7.551 -13.383 0.22 1 95 228 THR A CA 1
ATOM 1609 C C . THR A 1 228 ? -7.375 -14.383 1.362 1 95 228 THR A C 1
ATOM 1611 O O . THR A 1 228 ? -6.262 -14.844 1.62 1 95 228 THR A O 1
ATOM 1614 N N . GLU A 1 229 ? -8.469 -14.703 1.959 1 96.81 229 GLU A N 1
ATOM 1615 C CA . GLU A 1 229 ? -8.453 -15.664 3.059 1 96.81 229 GLU A CA 1
ATOM 1616 C C . GLU A 1 229 ? -7.895 -17.016 2.609 1 96.81 229 GLU A C 1
ATOM 1618 O O . GLU A 1 229 ? -7.047 -17.594 3.287 1 96.81 229 GLU A O 1
ATOM 1623 N N . ALA A 1 230 ? -8.312 -17.5 1.499 1 94.81 230 ALA A N 1
ATOM 1624 C CA . ALA A 1 230 ? -7.844 -18.781 0.97 1 94.81 230 ALA A CA 1
ATOM 1625 C C . ALA A 1 230 ? -6.344 -18.734 0.699 1 94.81 230 ALA A C 1
ATOM 1627 O O . ALA A 1 230 ? -5.621 -19.688 1.027 1 94.81 230 ALA A O 1
ATOM 1628 N N . MET A 1 231 ? -5.902 -17.672 0.074 1 95.25 231 MET A N 1
ATOM 1629 C CA . MET A 1 231 ? -4.484 -17.484 -0.224 1 95.25 231 MET A CA 1
ATOM 1630 C C . MET A 1 231 ? -3.648 -17.531 1.051 1 95.25 231 MET A C 1
ATOM 1632 O O . MET A 1 231 ? -2.639 -18.234 1.109 1 95.25 231 MET A O 1
ATOM 1636 N N . VAL A 1 232 ? -4.102 -16.891 2.104 1 98.31 232 VAL A N 1
ATOM 1637 C CA . VAL A 1 232 ? -3.389 -16.797 3.373 1 98.31 232 VAL A CA 1
ATOM 1638 C C . VAL A 1 232 ? -3.438 -18.141 4.098 1 98.31 232 VAL A C 1
ATOM 1640 O O . VAL A 1 232 ? -2.41 -18.641 4.57 1 98.31 232 VAL A O 1
ATOM 1643 N N . THR A 1 233 ? -4.605 -18.766 4.137 1 97.94 233 THR A N 1
ATOM 1644 C CA . THR A 1 233 ? -4.77 -20.016 4.875 1 97.94 233 THR A CA 1
ATOM 1645 C C . THR A 1 233 ? -4.016 -21.156 4.188 1 97.94 233 THR A C 1
ATOM 1647 O O . THR A 1 233 ? -3.434 -22.016 4.852 1 97.94 233 THR A O 1
ATOM 1650 N N . GLU A 1 234 ? -3.98 -21.172 2.873 1 97.12 234 GLU A N 1
ATOM 1651 C CA . GLU A 1 234 ? -3.305 -22.234 2.125 1 97.12 234 GLU A CA 1
ATOM 1652 C C . GLU A 1 234 ? -1.789 -22.078 2.201 1 97.12 234 GLU A C 1
ATOM 1654 O O . GLU A 1 234 ? -1.048 -23.016 1.882 1 97.12 234 GLU A O 1
ATOM 1659 N N . ASN A 1 235 ? -1.312 -20.938 2.57 1 98.38 235 ASN A N 1
ATOM 1660 C CA . ASN A 1 235 ? 0.116 -20.703 2.756 1 98.38 235 ASN A CA 1
ATOM 1661 C C . ASN A 1 235 ? 0.456 -20.453 4.223 1 98.38 235 ASN A C 1
ATOM 1663 O O . ASN A 1 235 ? 1.393 -19.719 4.531 1 98.38 235 ASN A O 1
ATOM 1667 N N . ALA A 1 236 ? -0.33 -21.031 5.137 1 98.44 236 ALA A N 1
ATOM 1668 C CA . ALA A 1 236 ? -0.245 -20.781 6.574 1 98.44 236 ALA A CA 1
ATOM 1669 C C . ALA A 1 236 ? 1.165 -21.062 7.094 1 98.44 236 ALA A C 1
ATOM 1671 O O . ALA A 1 236 ? 1.673 -20.312 7.938 1 98.44 236 ALA A O 1
ATOM 1672 N N . ALA A 1 237 ? 1.83 -22.062 6.629 1 97.75 237 ALA A N 1
ATOM 1673 C CA . ALA A 1 237 ? 3.129 -22.484 7.145 1 97.75 237 ALA A CA 1
ATOM 1674 C C . ALA A 1 237 ? 4.168 -21.375 7.004 1 97.75 237 ALA A C 1
ATOM 1676 O O . ALA A 1 237 ? 5.074 -21.25 7.828 1 97.75 237 ALA A O 1
ATOM 1677 N N . TRP A 1 238 ? 4.023 -20.578 5.922 1 98.38 238 TRP A N 1
ATOM 1678 C CA . TRP A 1 238 ? 4.988 -19.516 5.691 1 98.38 238 TRP A CA 1
ATOM 1679 C C . TRP A 1 238 ? 4.438 -18.156 6.152 1 98.38 238 TRP A C 1
ATOM 1681 O O . TRP A 1 238 ? 5.191 -17.281 6.566 1 98.38 238 TRP A O 1
ATOM 1691 N N . VAL A 1 239 ? 3.137 -17.969 6.148 1 98.81 239 VAL A N 1
ATOM 1692 C CA . VAL A 1 239 ? 2.52 -16.688 6.504 1 98.81 239 VAL A CA 1
ATOM 1693 C C . VAL A 1 239 ? 2.535 -16.516 8.023 1 98.81 239 VAL A C 1
ATOM 1695 O O . VAL A 1 239 ? 2.838 -15.422 8.516 1 98.81 239 VAL A O 1
ATOM 1698 N N . ALA A 1 240 ? 2.242 -17.547 8.781 1 98.88 240 ALA A N 1
ATOM 1699 C CA . ALA A 1 240 ? 2.088 -17.453 10.227 1 98.88 240 ALA A CA 1
ATOM 1700 C C . ALA A 1 240 ? 3.375 -16.953 10.883 1 98.88 240 ALA A C 1
ATOM 1702 O O . ALA A 1 240 ? 3.355 -15.992 11.656 1 98.88 240 ALA A O 1
ATOM 1703 N N . PRO A 1 241 ? 4.523 -17.578 10.547 1 98.56 241 PRO A N 1
ATOM 1704 C CA . PRO A 1 241 ? 5.75 -17.062 11.156 1 98.56 241 PRO A CA 1
ATOM 1705 C C . PRO A 1 241 ? 6.027 -15.602 10.781 1 98.56 241 PRO A C 1
ATOM 1707 O O . PRO A 1 241 ? 6.543 -14.836 11.594 1 98.56 241 PRO A O 1
ATOM 1710 N N . ALA A 1 242 ? 5.746 -15.234 9.539 1 98.69 242 ALA A N 1
ATOM 1711 C CA . ALA A 1 242 ? 5.945 -13.852 9.102 1 98.69 242 ALA A CA 1
ATOM 1712 C C . ALA A 1 242 ? 5.062 -12.891 9.898 1 98.69 242 ALA A C 1
ATOM 1714 O O . ALA A 1 242 ? 5.5 -11.797 10.273 1 98.69 242 ALA A O 1
ATOM 1715 N N . LEU A 1 243 ? 3.809 -13.281 10.172 1 98.88 243 LEU A N 1
ATOM 1716 C CA . LEU A 1 243 ? 2.893 -12.461 10.961 1 98.88 243 LEU A CA 1
ATOM 1717 C C . LEU A 1 243 ? 3.379 -12.336 12.398 1 98.88 243 LEU A C 1
ATOM 1719 O O . LEU A 1 243 ? 3.264 -11.266 13.008 1 98.88 243 LEU A O 1
ATOM 1723 N N . ARG A 1 244 ? 3.908 -13.43 12.961 1 98.69 244 ARG A N 1
ATOM 1724 C CA . ARG A 1 244 ? 4.43 -13.383 14.32 1 98.69 244 ARG A CA 1
ATOM 1725 C C . ARG A 1 244 ? 5.621 -12.438 14.422 1 98.69 244 ARG A C 1
ATOM 1727 O O . ARG A 1 244 ? 5.762 -11.719 15.406 1 98.69 244 ARG A O 1
ATOM 1734 N N . LEU A 1 245 ? 6.445 -12.516 13.438 1 98.31 245 LEU A N 1
ATOM 1735 C CA . LEU A 1 245 ? 7.574 -11.594 13.414 1 98.31 245 LEU A CA 1
ATOM 1736 C C . LEU A 1 245 ? 7.094 -10.148 13.359 1 98.31 245 LEU A C 1
ATOM 1738 O O . LEU A 1 245 ? 7.598 -9.297 14.086 1 98.31 245 LEU A O 1
ATOM 1742 N N . ALA A 1 246 ? 6.156 -9.852 12.5 1 98.81 246 ALA A N 1
ATOM 1743 C CA . ALA A 1 246 ? 5.59 -8.508 12.398 1 98.81 246 ALA A CA 1
ATOM 1744 C C . ALA A 1 246 ? 4.98 -8.078 13.734 1 98.81 246 ALA A C 1
ATOM 1746 O O . ALA A 1 246 ? 5.195 -6.945 14.18 1 98.81 246 ALA A O 1
ATOM 1747 N N . ALA A 1 247 ? 4.195 -8.969 14.336 1 98.88 247 ALA A N 1
ATOM 1748 C CA . ALA A 1 247 ? 3.561 -8.672 15.617 1 98.88 247 ALA A CA 1
ATOM 1749 C C . ALA A 1 247 ? 4.602 -8.312 16.672 1 98.88 247 ALA A C 1
ATOM 1751 O O . ALA A 1 247 ? 4.438 -7.332 17.406 1 98.88 247 ALA A O 1
ATOM 1752 N N . ARG A 1 248 ? 5.672 -9.055 16.734 1 98.69 248 ARG A N 1
ATOM 1753 C CA . ARG A 1 248 ? 6.734 -8.805 17.703 1 98.69 248 ARG A CA 1
ATOM 1754 C C . ARG A 1 248 ? 7.395 -7.453 17.438 1 98.69 248 ARG A C 1
ATOM 1756 O O . ARG A 1 248 ? 7.66 -6.699 18.391 1 98.69 248 ARG A O 1
ATOM 1763 N N . ASP A 1 249 ? 7.699 -7.176 16.203 1 98.75 249 ASP A N 1
ATOM 1764 C CA . ASP A 1 249 ? 8.32 -5.902 15.836 1 98.75 249 ASP A CA 1
ATOM 1765 C C . ASP A 1 249 ? 7.406 -4.73 16.188 1 98.75 249 ASP A C 1
ATOM 1767 O O . ASP A 1 249 ? 7.863 -3.721 16.734 1 98.75 249 ASP A O 1
ATOM 1771 N N . LEU A 1 250 ? 6.109 -4.836 15.867 1 98.88 250 LEU A N 1
ATOM 1772 C CA . LEU A 1 250 ? 5.156 -3.76 16.125 1 98.88 250 LEU A CA 1
ATOM 1773 C C . LEU A 1 250 ? 4.992 -3.533 17.625 1 98.88 250 LEU A C 1
ATOM 1775 O O . LEU A 1 250 ? 4.902 -2.389 18.078 1 98.88 250 LEU A O 1
ATOM 1779 N N . GLU A 1 251 ? 4.938 -4.633 18.344 1 98.81 251 GLU A N 1
ATOM 1780 C CA . GLU A 1 251 ? 4.848 -4.516 19.797 1 98.81 251 GLU A CA 1
ATOM 1781 C C . GLU A 1 251 ? 6.086 -3.838 20.375 1 98.81 251 GLU A C 1
ATOM 1783 O O . GLU A 1 251 ? 5.977 -2.965 21.25 1 98.81 251 GLU A O 1
ATOM 1788 N N . ARG A 1 252 ? 7.234 -4.262 19.938 1 98.81 252 ARG A N 1
ATOM 1789 C CA . ARG A 1 252 ? 8.484 -3.666 20.391 1 98.81 252 ARG A CA 1
ATOM 1790 C C . ARG A 1 252 ? 8.539 -2.18 20.062 1 98.81 252 ARG A C 1
ATOM 1792 O O . ARG A 1 252 ? 8.984 -1.367 20.875 1 98.81 252 ARG A O 1
ATOM 1799 N N . LEU A 1 253 ? 8.117 -1.802 18.859 1 98.88 253 LEU A N 1
ATOM 1800 C CA . LEU A 1 253 ? 8.086 -0.396 18.469 1 98.88 253 LEU A CA 1
ATOM 1801 C C . LEU A 1 253 ? 7.121 0.389 19.344 1 98.88 253 LEU A C 1
ATOM 1803 O O . LEU A 1 253 ? 7.434 1.497 19.797 1 98.88 253 LEU A O 1
ATOM 1807 N N . ALA A 1 254 ? 5.906 -0.171 19.594 1 98.88 254 ALA A N 1
ATOM 1808 C CA . ALA A 1 254 ? 4.938 0.476 20.484 1 98.88 254 ALA A CA 1
ATOM 1809 C C . ALA A 1 254 ? 5.535 0.727 21.859 1 98.88 254 ALA A C 1
ATOM 1811 O O . ALA A 1 254 ? 5.367 1.806 22.438 1 98.88 254 ALA A O 1
ATOM 1812 N N . ASP A 1 255 ? 6.266 -0.268 22.375 1 98.75 255 ASP A N 1
ATOM 1813 C CA . ASP A 1 255 ? 6.934 -0.117 23.672 1 98.75 255 ASP A CA 1
ATOM 1814 C C . ASP A 1 255 ? 7.945 1.025 23.625 1 98.75 255 ASP A C 1
ATOM 1816 O O . ASP A 1 255 ? 8.031 1.819 24.562 1 98.75 255 ASP A O 1
ATOM 1820 N N . ALA A 1 256 ? 8.734 1.058 22.562 1 98.81 256 ALA A N 1
ATOM 1821 C CA . ALA A 1 256 ? 9.734 2.113 22.406 1 98.81 256 ALA A CA 1
ATOM 1822 C C . ALA A 1 256 ? 9.078 3.488 22.344 1 98.81 256 ALA A C 1
ATOM 1824 O O . ALA A 1 256 ? 9.57 4.445 22.938 1 98.81 256 ALA A O 1
ATOM 1825 N N . LEU A 1 257 ? 7.957 3.582 21.656 1 98.69 257 LEU A N 1
ATOM 1826 C CA . LEU A 1 257 ? 7.227 4.84 21.547 1 98.69 257 LEU A CA 1
ATOM 1827 C C . LEU A 1 257 ? 6.719 5.285 22.922 1 98.69 257 LEU A C 1
ATOM 1829 O O . LEU A 1 257 ? 6.859 6.453 23.281 1 98.69 257 LEU A O 1
ATOM 1833 N N . ASP A 1 258 ? 6.203 4.355 23.703 1 97.94 258 ASP A N 1
ATOM 1834 C CA . ASP A 1 258 ? 5.652 4.656 25.031 1 97.94 258 ASP A CA 1
ATOM 1835 C C . ASP A 1 258 ? 6.738 5.137 25.984 1 97.94 258 ASP A C 1
ATOM 1837 O O . ASP A 1 258 ? 6.492 6.004 26.828 1 97.94 258 ASP A O 1
ATOM 1841 N N . SER A 1 259 ? 7.918 4.633 25.828 1 97.75 259 SER A N 1
ATOM 1842 C CA . SER A 1 259 ? 8.984 4.93 26.766 1 97.75 259 SER A CA 1
ATOM 1843 C C . SER A 1 259 ? 9.953 5.965 26.203 1 97.75 259 SER A C 1
ATOM 1845 O O . SER A 1 259 ? 11 6.234 26.797 1 97.75 259 SER A O 1
ATOM 1847 N N . ASN A 1 260 ? 9.641 6.508 25 1 96.44 260 ASN A N 1
ATOM 1848 C CA . ASN A 1 260 ? 10.516 7.453 24.312 1 96.44 260 ASN A CA 1
ATOM 1849 C C . ASN A 1 260 ? 11.914 6.867 24.109 1 96.44 260 ASN A C 1
ATOM 1851 O O . ASN A 1 260 ? 12.914 7.559 24.312 1 96.44 260 ASN A O 1
ATOM 1855 N N . ALA A 1 261 ? 11.977 5.523 23.906 1 97.5 261 ALA A N 1
ATOM 1856 C CA . ALA A 1 261 ? 13.227 4.844 23.578 1 97.5 261 ALA A CA 1
ATOM 1857 C C . ALA A 1 261 ? 13.578 5.012 22.109 1 97.5 261 ALA A C 1
ATOM 1859 O O . ALA A 1 261 ? 12.742 5.426 21.312 1 97.5 261 ALA A O 1
ATOM 1860 N N . PRO A 1 262 ? 14.836 4.836 21.719 1 97.19 262 PRO A N 1
ATOM 1861 C CA . PRO A 1 262 ? 15.227 4.934 20.312 1 97.19 262 PRO A CA 1
ATOM 1862 C C . PRO A 1 262 ? 14.445 3.98 19.422 1 97.19 262 PRO A C 1
ATOM 1864 O O . PRO A 1 262 ? 14.141 2.855 19.812 1 97.19 262 PRO A O 1
ATOM 1867 N N . THR A 1 263 ? 14.117 4.469 18.219 1 98.38 263 THR A N 1
ATOM 1868 C CA . THR A 1 263 ? 13.312 3.672 17.297 1 98.38 263 THR A CA 1
ATOM 1869 C C . THR A 1 263 ? 14.062 3.432 15.992 1 98.38 263 THR A C 1
ATOM 1871 O O . THR A 1 263 ? 13.516 2.842 15.055 1 98.38 263 THR A O 1
ATOM 1874 N N . HIS A 1 264 ? 15.352 3.836 15.891 1 97.25 264 HIS A N 1
ATOM 1875 C CA . HIS A 1 264 ? 16.141 3.75 14.664 1 97.25 264 HIS A CA 1
ATOM 1876 C C . HIS A 1 264 ? 16.266 2.307 14.188 1 97.25 264 HIS A C 1
ATOM 1878 O O . HIS A 1 264 ? 16.328 2.051 12.984 1 97.25 264 HIS A O 1
ATOM 1884 N N . TRP A 1 265 ? 16.281 1.369 15.172 1 97.62 265 TRP A N 1
ATOM 1885 C CA . TRP A 1 265 ? 16.406 -0.04 14.82 1 97.62 265 TRP A CA 1
ATOM 1886 C C . TRP A 1 265 ? 15.312 -0.466 13.852 1 97.62 265 TRP A C 1
ATOM 1888 O O . TRP A 1 265 ? 15.531 -1.311 12.984 1 97.62 265 TRP A O 1
ATOM 1898 N N . PHE A 1 266 ? 14.148 0.062 13.984 1 98.5 266 PHE A N 1
ATOM 1899 C CA . PHE A 1 266 ? 12.984 -0.291 13.18 1 98.5 266 PHE A CA 1
ATOM 1900 C C . PHE A 1 266 ? 13.031 0.404 11.82 1 98.5 266 PHE A C 1
ATOM 1902 O O . PHE A 1 266 ? 12.867 -0.238 10.781 1 98.5 266 PHE A O 1
ATOM 1909 N N . PHE A 1 267 ? 13.336 1.688 11.766 1 98.25 267 PHE A N 1
ATOM 1910 C CA . PHE A 1 267 ? 13.18 2.498 10.562 1 98.25 267 PHE A CA 1
ATOM 1911 C C . PHE A 1 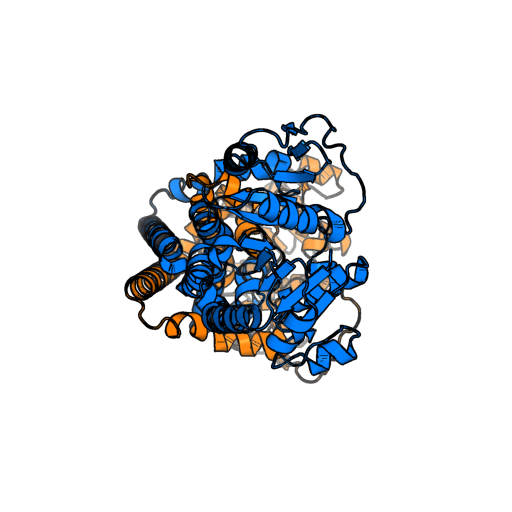267 ? 14.414 2.393 9.672 1 98.25 267 PHE A C 1
ATOM 1913 O O . PHE A 1 267 ? 14.375 2.764 8.5 1 98.25 267 PHE A O 1
ATOM 1920 N N . ASP A 1 268 ? 15.547 1.832 10.148 1 97.88 268 ASP A N 1
ATOM 1921 C CA . ASP A 1 268 ? 16.75 1.63 9.352 1 97.88 268 ASP A CA 1
ATOM 1922 C C . ASP A 1 268 ? 16.781 0.221 8.758 1 97.88 268 ASP A C 1
ATOM 1924 O O . ASP A 1 268 ? 17.547 -0.046 7.828 1 97.88 268 ASP A O 1
ATOM 1928 N N . ARG A 1 269 ? 16.016 -0.658 9.281 1 96.94 269 ARG A N 1
ATOM 1929 C CA . ARG A 1 269 ? 16.031 -2.068 8.906 1 96.94 269 ARG A CA 1
ATOM 1930 C C . ARG A 1 269 ? 15.805 -2.234 7.406 1 96.94 269 ARG A C 1
ATOM 1932 O O . ARG A 1 269 ? 16.375 -3.131 6.781 1 96.94 269 ARG A O 1
ATOM 1939 N N . PRO A 1 270 ? 14.969 -1.375 6.781 1 97.25 270 PRO A N 1
ATOM 1940 C CA . PRO A 1 270 ? 14.695 -1.541 5.352 1 97.25 270 PRO A CA 1
ATOM 1941 C C . PRO A 1 270 ? 15.852 -1.053 4.473 1 97.25 270 PRO A C 1
ATOM 1943 O O . PRO A 1 270 ? 15.766 -1.12 3.242 1 97.25 270 PRO A O 1
ATOM 1946 N N . ASP A 1 271 ? 16.969 -0.523 5.004 1 95.88 271 ASP A N 1
ATOM 1947 C CA . ASP A 1 271 ? 18 0.196 4.258 1 95.88 271 ASP A CA 1
ATOM 1948 C C . ASP A 1 271 ? 18.594 -0.68 3.16 1 95.88 271 ASP A C 1
ATOM 1950 O O . ASP A 1 271 ? 18.828 -0.21 2.045 1 95.88 271 ASP A O 1
ATOM 1954 N N . PRO A 1 272 ? 18.797 -1.969 3.4 1 93.81 272 PRO A N 1
ATOM 1955 C CA . PRO A 1 272 ? 19.359 -2.793 2.326 1 93.81 272 PRO A CA 1
ATOM 1956 C C . PRO A 1 272 ? 18.453 -2.844 1.093 1 93.81 272 PRO A C 1
ATOM 1958 O O . PRO A 1 272 ? 18.953 -2.877 -0.037 1 93.81 272 PRO A O 1
ATOM 1961 N N . VAL A 1 273 ? 17.203 -2.867 1.289 1 95.06 273 VAL A N 1
ATOM 1962 C CA . VAL A 1 273 ? 16.25 -2.908 0.176 1 95.06 273 VAL A CA 1
ATOM 1963 C C . VAL A 1 273 ? 16.141 -1.522 -0.456 1 95.06 273 VAL A C 1
ATOM 1965 O O . VAL A 1 273 ? 16.078 -1.396 -1.682 1 95.06 273 VAL A O 1
ATOM 1968 N N . ARG A 1 274 ? 16.109 -0.409 0.409 1 92.75 274 ARG A N 1
ATOM 1969 C CA . ARG A 1 274 ? 16.062 0.954 -0.112 1 92.75 274 ARG A CA 1
ATOM 1970 C C . ARG A 1 274 ? 17.25 1.225 -1.032 1 92.75 274 ARG A C 1
ATOM 1972 O O . ARG A 1 274 ? 17.094 1.845 -2.086 1 92.75 274 ARG A O 1
ATOM 1979 N N . GLU A 1 275 ? 18.375 0.767 -0.663 1 89.5 275 GLU A N 1
ATOM 1980 C CA . GLU A 1 275 ? 19.594 0.977 -1.44 1 89.5 275 GLU A CA 1
ATOM 1981 C C . GLU A 1 275 ? 19.547 0.191 -2.748 1 89.5 275 GLU A C 1
ATOM 1983 O O . GLU A 1 275 ? 20 0.683 -3.787 1 89.5 275 GLU A O 1
ATOM 1988 N N . ARG A 1 276 ? 19.062 -0.926 -2.627 1 84.44 276 ARG A N 1
ATOM 1989 C CA . ARG A 1 276 ? 19 -1.784 -3.807 1 84.44 276 ARG A CA 1
ATOM 1990 C C . ARG A 1 276 ? 17.984 -1.254 -4.816 1 84.44 276 ARG A C 1
ATOM 1992 O O . ARG A 1 276 ? 18.266 -1.208 -6.016 1 84.44 276 ARG A O 1
ATOM 1999 N N . LEU A 1 277 ? 16.812 -0.888 -4.277 1 80.94 277 LEU A N 1
ATOM 2000 C CA . LEU A 1 277 ? 15.742 -0.47 -5.168 1 80.94 277 LEU A CA 1
ATOM 2001 C C . LEU A 1 277 ? 15.844 1.017 -5.488 1 80.94 277 LEU A C 1
ATOM 2003 O O . LEU A 1 277 ? 15.336 1.472 -6.516 1 80.94 277 LEU A O 1
ATOM 2007 N N . GLY A 1 278 ? 16.125 2.016 -4.41 1 63.34 278 GLY A N 1
ATOM 2008 C CA . GLY A 1 278 ? 16.25 3.459 -4.547 1 63.34 278 GLY A CA 1
ATOM 2009 C C . GLY A 1 278 ? 17.281 3.881 -5.566 1 63.34 278 GLY A C 1
ATOM 2010 O O . GLY A 1 278 ? 17.125 4.906 -6.234 1 63.34 278 GLY A O 1
ATOM 2011 N N . ARG A 1 279 ? 18.672 3.475 -5.387 1 48.28 279 ARG A N 1
ATOM 2012 C CA . ARG A 1 279 ? 19.703 3.848 -6.363 1 48.28 279 ARG A CA 1
ATOM 2013 C C . ARG A 1 279 ? 19.234 3.529 -7.781 1 48.28 279 ARG A C 1
ATOM 2015 O O . ARG A 1 279 ? 19.578 4.25 -8.727 1 48.28 279 ARG A O 1
ATOM 2022 N N . GLY A 1 280 ? 18.766 2.342 -8.102 1 41.53 280 GLY A N 1
ATOM 2023 C CA . GLY A 1 280 ? 18.281 1.786 -9.352 1 41.53 280 GLY A CA 1
ATOM 2024 C C . GLY A 1 280 ? 16.766 1.752 -9.445 1 41.53 280 GLY A C 1
ATOM 2025 O O . GLY A 1 280 ? 16.203 1.396 -10.484 1 41.53 280 GLY A O 1
ATOM 2026 N N . GLY A 1 281 ? 15.781 1.726 -8.312 1 41.88 281 GLY A N 1
ATOM 2027 C CA . GLY A 1 281 ? 14.688 0.899 -7.828 1 41.88 281 GLY A CA 1
ATOM 2028 C C . GLY A 1 281 ? 13.32 1.514 -8.078 1 41.88 281 GLY A C 1
ATOM 2029 O O . GLY A 1 281 ? 12.297 0.872 -7.84 1 41.88 281 GLY A O 1
ATOM 2030 N N . THR A 1 282 ? 13.102 2.771 -7.734 1 39.53 282 THR A N 1
ATOM 2031 C CA . THR A 1 282 ? 11.688 3.047 -7.941 1 39.53 282 THR A CA 1
ATOM 2032 C C . THR A 1 282 ? 11.227 2.516 -9.297 1 39.53 282 THR A C 1
ATOM 2034 O O . THR A 1 282 ? 10.031 2.297 -9.508 1 39.53 282 THR A O 1
ATOM 2037 N N . ALA A 1 283 ? 12.094 2.523 -10.305 1 37.59 283 ALA A N 1
ATOM 2038 C CA . ALA A 1 283 ? 11.727 2.023 -11.625 1 37.59 283 ALA A CA 1
ATOM 2039 C C . ALA A 1 283 ? 11.188 0.601 -11.547 1 37.59 283 ALA A C 1
ATOM 2041 O O . ALA A 1 283 ? 10.344 0.202 -12.359 1 37.59 283 ALA A O 1
ATOM 2042 N N . ARG A 1 284 ? 11.953 -0.214 -10.75 1 38.78 284 ARG A N 1
ATOM 2043 C CA . ARG A 1 284 ? 11.898 -1.663 -10.922 1 38.78 284 ARG A CA 1
ATOM 2044 C C . ARG A 1 284 ? 10.727 -2.26 -10.156 1 38.78 284 ARG A C 1
ATOM 2046 O O . ARG A 1 284 ? 10.359 -3.42 -10.375 1 38.78 284 ARG A O 1
ATOM 2053 N N . VAL A 1 285 ? 10.492 -1.787 -8.844 1 38.66 285 VAL A N 1
ATOM 2054 C CA . VAL A 1 285 ? 9.266 -2.428 -8.375 1 38.66 285 VAL A CA 1
ATOM 2055 C C . VAL A 1 285 ? 8.117 -2.102 -9.32 1 38.66 285 VAL A C 1
ATOM 2057 O O . VAL A 1 285 ? 6.988 -2.559 -9.117 1 38.66 285 VAL A O 1
ATOM 2060 N N . THR A 1 286 ? 8.141 -0.823 -9.867 1 34.94 286 THR A N 1
ATOM 2061 C CA . THR A 1 286 ? 7.145 -0.548 -10.898 1 34.94 286 THR A CA 1
ATOM 2062 C C . THR A 1 286 ? 7.199 -1.601 -12 1 34.94 286 THR A C 1
ATOM 2064 O O . THR A 1 286 ? 8.211 -1.722 -12.695 1 34.94 286 THR A O 1
ATOM 2067 N N . GLY A 1 287 ? 7.062 -2.762 -11.766 1 32.94 287 GLY A N 1
ATOM 2068 C CA . GLY A 1 287 ? 6.852 -3.52 -12.984 1 32.94 287 GLY A CA 1
ATOM 2069 C C . GLY A 1 287 ? 6.445 -2.65 -14.164 1 32.94 287 GLY A C 1
ATOM 2070 O O . GLY A 1 287 ? 6.055 -1.496 -13.984 1 32.94 287 GLY A O 1
ATOM 2071 N N . LEU A 1 288 ? 6.586 -3.326 -15.438 1 31.27 288 LEU A N 1
ATOM 2072 C CA . LEU A 1 288 ? 6.273 -2.881 -16.797 1 31.27 288 LEU A CA 1
ATOM 2073 C C . LEU A 1 288 ? 4.926 -2.166 -16.828 1 31.27 288 LEU A C 1
ATOM 2075 O O . LEU A 1 288 ? 3.879 -2.797 -16.656 1 31.27 288 LEU A O 1
ATOM 2079 N N . HIS A 1 289 ? 4.68 -1.175 -16.203 1 30.59 289 HIS A N 1
ATOM 2080 C CA . HIS A 1 289 ? 3.566 -0.682 -17.016 1 30.59 289 HIS A CA 1
ATOM 2081 C C . HIS A 1 289 ? 3.885 -0.76 -18.5 1 30.59 289 HIS A C 1
ATOM 2083 O O . HIS A 1 289 ? 5.02 -0.506 -18.906 1 30.59 289 HIS A O 1
ATOM 2089 N N . PRO A 1 290 ? 2.934 -1.346 -19.297 1 29.97 290 PRO A N 1
ATOM 2090 C CA . PRO A 1 290 ? 3.141 -1.418 -20.75 1 29.97 290 PRO A CA 1
ATOM 2091 C C . PRO A 1 290 ? 3.635 -0.1 -21.344 1 29.97 290 PRO A C 1
ATOM 2093 O O . PRO A 1 290 ? 4.289 -0.095 -22.391 1 29.97 290 PRO A O 1
ATOM 2096 N N . GLY A 1 291 ? 3.037 1.048 -20.875 1 29.5 291 GLY A N 1
ATOM 2097 C CA . GLY A 1 291 ? 3.287 2.188 -21.75 1 29.5 291 GLY A CA 1
ATOM 2098 C C . GLY A 1 291 ? 4.688 2.75 -21.609 1 29.5 291 GLY A C 1
ATOM 2099 O O . GLY A 1 291 ? 5.016 3.775 -22.203 1 29.5 291 GLY A O 1
ATOM 2100 N N . ASP A 1 292 ? 5.094 2.814 -20.422 1 31.5 292 ASP A N 1
ATOM 2101 C CA . ASP A 1 292 ? 6.387 3.445 -20.672 1 31.5 292 ASP A CA 1
ATOM 2102 C C . ASP A 1 292 ? 7.211 2.637 -21.672 1 31.5 292 ASP A C 1
ATOM 2104 O O . ASP A 1 292 ? 7.969 1.747 -21.281 1 31.5 292 ASP A O 1
ATOM 2108 N N . ALA A 1 293 ? 6.66 2.492 -22.781 1 26.28 293 ALA A N 1
ATOM 2109 C CA . ALA A 1 293 ? 7.363 2.145 -24.016 1 26.28 293 ALA A CA 1
ATOM 2110 C C . ALA A 1 293 ? 8.703 2.867 -24.109 1 26.28 293 ALA A C 1
ATOM 2112 O O . ALA A 1 293 ? 9.469 2.652 -25.047 1 26.28 293 ALA A O 1
ATOM 2113 N N . ASP A 1 294 ? 8.648 4.227 -23.672 1 26.16 294 ASP A N 1
ATOM 2114 C CA . ASP A 1 294 ? 9.883 4.758 -24.25 1 26.16 294 ASP A CA 1
ATOM 2115 C C . ASP A 1 294 ? 11.094 3.967 -23.781 1 26.16 294 ASP A C 1
ATOM 2117 O O . ASP A 1 294 ? 11.734 3.27 -24.562 1 26.16 294 ASP A O 1
ATOM 2121 N N . GLY A 1 295 ? 12.172 4.898 -23.344 1 24.94 295 GLY A N 1
ATOM 2122 C CA . GLY A 1 295 ? 13.578 4.543 -23.484 1 24.94 295 GLY A CA 1
ATOM 2123 C C . GLY A 1 295 ? 13.961 3.318 -22.688 1 24.94 295 GLY A C 1
ATOM 2124 O O . GLY A 1 295 ? 13.594 3.201 -21.516 1 24.94 295 GLY A O 1
ATOM 2125 N N . ALA A 1 296 ? 13.852 2.111 -23.203 1 27.08 296 ALA A N 1
ATOM 2126 C CA . ALA A 1 296 ? 14.891 1.086 -23.094 1 27.08 296 ALA A CA 1
ATOM 2127 C C . ALA A 1 296 ? 16.172 1.661 -22.516 1 27.08 296 ALA A C 1
ATOM 2129 O O . ALA A 1 296 ? 16.953 2.301 -23.234 1 27.08 296 ALA A O 1
ATOM 2130 N N . GLY A 1 297 ? 16.016 2.57 -21.562 1 27.61 297 GLY A N 1
ATOM 2131 C CA . GLY A 1 297 ? 17.438 2.539 -21.234 1 27.61 297 GLY A CA 1
ATOM 2132 C C . GLY A 1 297 ? 18.062 1.182 -21.469 1 27.61 297 GLY A C 1
ATOM 2133 O O . GLY A 1 297 ? 17.406 0.15 -21.344 1 27.61 297 GLY A O 1
ATOM 2134 N N . VAL A 1 298 ? 18.844 1.09 -22.422 1 27.89 298 VAL A N 1
ATOM 2135 C CA . VAL A 1 298 ? 19.906 0.122 -22.672 1 27.89 298 VAL A CA 1
ATOM 2136 C C . VAL A 1 298 ? 20.344 -0.511 -21.344 1 27.89 298 VAL A C 1
ATOM 2138 O O . VAL A 1 298 ? 21.203 0.031 -20.656 1 27.89 298 VAL A O 1
ATOM 2141 N N . ALA A 1 299 ? 19.469 -0.553 -20.469 1 33.19 299 ALA A N 1
ATOM 2142 C CA . ALA A 1 299 ? 20.188 -1.485 -19.609 1 33.19 299 ALA A CA 1
ATOM 2143 C C . ALA A 1 299 ? 20.938 -2.527 -20.438 1 33.19 299 ALA A C 1
ATOM 2145 O O . ALA A 1 299 ? 20.328 -3.258 -21.219 1 33.19 299 ALA A O 1
ATOM 2146 N N . ALA A 1 300 ? 22.156 -2.432 -21.016 1 32.72 300 ALA A N 1
ATOM 2147 C CA . ALA A 1 300 ? 23.172 -3.113 -21.828 1 32.72 300 ALA A CA 1
ATOM 2148 C C . ALA A 1 300 ? 22.938 -4.621 -21.828 1 32.72 300 ALA A C 1
ATOM 2150 O O . ALA A 1 300 ? 22.594 -5.211 -20.812 1 32.72 300 ALA A O 1
ATOM 2151 N N . ALA A 1 301 ? 22.609 -5.363 -23.062 1 40.78 301 ALA A N 1
ATOM 2152 C CA . ALA A 1 301 ? 22.969 -6.668 -23.609 1 40.78 301 ALA A CA 1
ATOM 2153 C C . ALA A 1 301 ? 23.953 -7.395 -22.703 1 40.78 301 ALA A C 1
ATOM 2155 O O . ALA A 1 301 ? 24.312 -8.547 -22.969 1 40.78 301 ALA A O 1
ATOM 2156 N N . ARG A 1 302 ? 24.531 -6.586 -21.875 1 49.09 302 ARG A N 1
ATOM 2157 C CA . ARG A 1 302 ? 25.75 -7.027 -21.219 1 49.09 302 ARG A CA 1
ATOM 2158 C C . ARG A 1 302 ? 25.453 -8.062 -20.141 1 49.09 302 ARG A C 1
ATOM 2160 O O . ARG A 1 302 ? 26.344 -8.828 -19.75 1 49.09 302 ARG A O 1
ATOM 2167 N N . ASP A 1 303 ? 24.109 -8.18 -19.531 1 76.44 303 ASP A N 1
ATOM 2168 C CA . ASP A 1 303 ? 24.172 -9.109 -18.422 1 76.44 303 ASP A CA 1
ATOM 2169 C C . ASP A 1 303 ? 23.297 -10.336 -18.672 1 76.44 303 ASP A C 1
ATOM 2171 O O . ASP A 1 303 ? 22.656 -10.852 -17.734 1 76.44 303 ASP A O 1
ATOM 2175 N N . VAL A 1 304 ? 23.172 -10.641 -19.938 1 91.12 304 VAL A N 1
ATOM 2176 C CA . VAL A 1 304 ? 22.438 -11.859 -20.234 1 91.12 304 VAL A CA 1
ATOM 2177 C C . VAL A 1 304 ? 23.344 -13.07 -20.094 1 91.12 304 VAL A C 1
ATOM 2179 O O . VAL A 1 304 ? 24.453 -13.086 -20.625 1 91.12 304 VAL A O 1
ATOM 2182 N N . GLU A 1 305 ? 22.859 -13.93 -19.328 1 94.25 305 GLU A N 1
ATOM 2183 C CA . GLU A 1 305 ? 23.547 -15.203 -19.109 1 94.25 305 GLU A CA 1
ATOM 2184 C C . GLU A 1 305 ? 22.859 -16.328 -19.891 1 94.25 305 GLU A C 1
ATOM 2186 O O . GLU A 1 305 ? 21.625 -16.391 -19.953 1 94.25 305 GLU A O 1
ATOM 2191 N N . GLU A 1 306 ? 23.719 -17.188 -20.453 1 95.81 306 GLU A N 1
ATOM 2192 C CA . GLU A 1 306 ? 23.188 -18.312 -21.203 1 95.81 306 GLU A CA 1
ATOM 2193 C C . GLU A 1 306 ? 23.406 -19.625 -20.453 1 95.81 306 GLU A C 1
ATOM 2195 O O . GLU A 1 306 ? 24.531 -19.906 -20 1 95.81 306 GLU A O 1
ATOM 2200 N N . VAL A 1 307 ? 22.344 -20.375 -20.312 1 97.25 307 VAL A N 1
ATOM 2201 C CA . VAL A 1 307 ? 22.406 -21.703 -19.734 1 97.25 307 VAL A CA 1
ATOM 2202 C C . VAL A 1 307 ? 22.047 -22.75 -20.812 1 97.25 307 VAL A C 1
ATOM 2204 O O . VAL A 1 307 ? 20.891 -22.812 -21.25 1 97.25 307 VAL A O 1
ATOM 2207 N N . PRO A 1 308 ? 23 -23.578 -21.203 1 97.5 308 PRO A N 1
ATOM 2208 C CA . PRO A 1 308 ? 22.688 -24.594 -22.203 1 97.5 308 PRO A CA 1
ATOM 2209 C C . PRO A 1 308 ? 21.656 -25.609 -21.734 1 97.5 308 PRO A C 1
ATOM 2211 O O . PRO A 1 308 ? 21.656 -26 -20.562 1 97.5 308 PRO A O 1
ATOM 2214 N N . LEU A 1 309 ? 20.781 -26.016 -22.672 1 97.06 309 LEU A N 1
ATOM 2215 C CA . LEU A 1 309 ? 19.75 -27 -22.344 1 97.06 309 LEU A CA 1
ATOM 2216 C C . LEU A 1 309 ? 20.281 -28.422 -22.484 1 97.06 309 LEU A C 1
ATOM 2218 O O . LEU A 1 309 ? 19.672 -29.25 -23.156 1 97.06 309 LEU A O 1
ATOM 2222 N N . THR A 1 310 ? 21.438 -28.625 -21.953 1 96 310 THR A N 1
ATOM 2223 C CA . THR A 1 310 ? 22.078 -29.938 -21.891 1 96 310 THR A CA 1
ATOM 2224 C C . THR A 1 310 ? 22.422 -30.297 -20.438 1 96 310 THR A C 1
ATOM 2226 O O . THR A 1 310 ? 22.547 -29.406 -19.594 1 96 310 THR A O 1
ATOM 2229 N N . GLY A 1 311 ? 22.5 -31.656 -20.219 1 94.06 311 GLY A N 1
ATOM 2230 C CA . GLY A 1 311 ? 22.781 -32.062 -18.859 1 94.06 311 GLY A CA 1
ATOM 2231 C C . GLY A 1 311 ? 21.656 -31.75 -17.891 1 94.06 311 GLY A C 1
ATOM 2232 O O . GLY A 1 311 ? 20.484 -32.031 -18.188 1 94.06 311 GLY A O 1
ATOM 2233 N N . ASP A 1 312 ? 22.047 -31.25 -16.672 1 95.38 312 ASP A N 1
ATOM 2234 C CA . ASP A 1 312 ? 21.016 -30.953 -15.672 1 95.38 312 ASP A CA 1
ATOM 2235 C C . ASP A 1 312 ? 20.688 -29.469 -15.656 1 95.38 312 ASP A C 1
ATOM 2237 O O . ASP A 1 312 ? 20.875 -28.797 -14.641 1 95.38 312 ASP A O 1
ATOM 2241 N N . TRP A 1 313 ? 20.219 -28.984 -16.719 1 96.56 313 TRP A N 1
ATOM 2242 C CA . TRP A 1 313 ? 19.953 -27.562 -16.906 1 96.56 313 TRP A CA 1
ATOM 2243 C C . TRP A 1 313 ? 18.844 -27.094 -15.969 1 96.56 313 TRP A C 1
ATOM 2245 O O . TRP A 1 313 ? 18.859 -25.953 -15.516 1 96.56 313 TRP A O 1
ATOM 2255 N N . PRO A 1 314 ? 17.859 -28.016 -15.602 1 97.06 314 PRO A N 1
ATOM 2256 C CA . PRO A 1 314 ? 16.859 -27.516 -14.656 1 97.06 314 PRO A CA 1
ATOM 2257 C C . PRO A 1 314 ? 17.453 -27.141 -13.297 1 97.06 314 PRO A C 1
ATOM 2259 O O . PRO A 1 314 ? 17.062 -26.141 -12.703 1 97.06 314 PRO A O 1
ATOM 2262 N N . ALA A 1 315 ? 18.391 -27.906 -12.883 1 97.25 315 ALA A N 1
ATOM 2263 C CA . ALA A 1 315 ? 19.062 -27.625 -11.617 1 97.25 315 ALA A CA 1
ATOM 2264 C C . ALA A 1 315 ? 19.859 -26.328 -11.695 1 97.25 315 ALA A C 1
ATOM 2266 O O . ALA A 1 315 ? 19.922 -25.578 -10.719 1 97.25 315 ALA A O 1
ATOM 2267 N N . GLU A 1 316 ? 20.469 -26.141 -12.805 1 97.06 316 GLU A N 1
ATOM 2268 C CA . GLU A 1 316 ? 21.219 -24.906 -13.008 1 97.06 316 GLU A CA 1
ATOM 2269 C C . GLU A 1 316 ? 20.297 -23.688 -13 1 97.06 316 GLU A C 1
ATOM 2271 O O . GLU A 1 316 ? 20.609 -22.656 -12.398 1 97.06 316 GLU A O 1
ATOM 2276 N N . LEU A 1 317 ? 19.172 -23.766 -13.641 1 97.69 317 LEU A N 1
ATOM 2277 C CA . LEU A 1 317 ? 18.188 -22.672 -13.625 1 97.69 317 LEU A CA 1
ATOM 2278 C C . LEU A 1 317 ? 17.719 -22.391 -12.203 1 97.69 317 LEU A C 1
ATOM 2280 O O . LEU A 1 317 ? 17.578 -21.234 -11.805 1 97.69 317 LEU A O 1
ATOM 2284 N N . LEU A 1 318 ? 17.438 -23.469 -11.5 1 97.62 318 LEU A N 1
ATOM 2285 C CA . LEU A 1 318 ? 17 -23.328 -10.117 1 97.62 318 LEU A CA 1
ATOM 2286 C C . LEU A 1 318 ? 18.016 -22.562 -9.297 1 97.62 318 LEU A C 1
ATOM 2288 O O . LEU A 1 318 ? 17.656 -21.641 -8.547 1 97.62 318 LEU A O 1
ATOM 2292 N N . THR A 1 319 ? 19.266 -22.906 -9.445 1 97.06 319 THR A N 1
ATOM 2293 C CA . THR A 1 319 ? 20.344 -22.25 -8.695 1 97.06 319 THR A CA 1
ATOM 2294 C C . THR A 1 319 ? 20.438 -20.766 -9.055 1 97.06 319 THR A C 1
ATOM 2296 O O . THR A 1 319 ? 20.5 -19.922 -8.164 1 97.06 319 THR A O 1
ATOM 2299 N N . ARG A 1 320 ? 20.375 -20.453 -10.32 1 96.62 320 ARG A N 1
ATOM 2300 C CA . ARG A 1 320 ? 20.484 -19.062 -10.789 1 96.62 320 ARG A CA 1
ATOM 2301 C C . ARG A 1 320 ? 19.281 -18.25 -10.375 1 96.62 320 ARG A C 1
ATOM 2303 O O . ARG A 1 320 ? 19.422 -17.094 -9.945 1 96.62 320 ARG A O 1
ATOM 2310 N N . CYS A 1 321 ? 18.125 -18.812 -10.5 1 97.12 321 CYS A N 1
ATOM 2311 C CA . CYS A 1 321 ? 16.906 -18.094 -10.18 1 97.12 321 CYS A CA 1
ATOM 2312 C C . CYS A 1 321 ? 16.766 -17.891 -8.672 1 97.12 321 CYS A C 1
ATOM 2314 O O . CYS A 1 321 ? 16.219 -16.875 -8.227 1 97.12 321 CYS A O 1
ATOM 2316 N N . ALA A 1 322 ? 17.234 -18.812 -7.879 1 96.19 322 ALA A N 1
ATOM 2317 C CA . ALA A 1 322 ? 17.25 -18.641 -6.426 1 96.19 322 ALA A CA 1
ATOM 2318 C C . ALA A 1 322 ? 18.109 -17.453 -6.02 1 96.19 322 ALA A C 1
ATOM 2320 O O . ALA A 1 322 ? 17.953 -16.922 -4.922 1 96.19 322 ALA A O 1
ATOM 2321 N N . GLN A 1 323 ? 18.969 -17.094 -6.953 1 93.38 323 GLN A N 1
ATOM 2322 C CA . GLN A 1 323 ? 19.859 -15.961 -6.688 1 93.38 323 GLN A CA 1
ATOM 2323 C C . GLN A 1 323 ? 19.344 -14.688 -7.34 1 93.38 323 GLN A C 1
ATOM 2325 O O . GLN A 1 323 ? 20.031 -13.656 -7.324 1 93.38 323 GLN A O 1
ATOM 2330 N N . GLY A 1 324 ? 18.203 -14.781 -7.961 1 91.69 324 GLY A N 1
ATOM 2331 C CA . GLY A 1 324 ? 17.578 -13.555 -8.422 1 91.69 324 GLY A CA 1
ATOM 2332 C C . GLY A 1 324 ? 17.516 -13.445 -9.938 1 91.69 324 GLY A C 1
ATOM 2333 O O . GLY A 1 324 ? 16.922 -12.508 -10.469 1 91.69 324 GLY A O 1
ATOM 2334 N N . ALA A 1 325 ? 18.078 -14.438 -10.656 1 94.88 325 ALA A N 1
ATOM 2335 C CA . ALA A 1 325 ? 18 -14.414 -12.117 1 94.88 325 ALA A CA 1
ATOM 2336 C C . ALA A 1 325 ? 16.609 -14.812 -12.602 1 94.88 325 ALA A C 1
ATOM 2338 O O . ALA A 1 325 ? 15.852 -15.453 -11.875 1 94.88 325 ALA A O 1
ATOM 2339 N N . VAL A 1 326 ? 16.312 -14.359 -13.797 1 96.56 326 VAL A N 1
ATOM 2340 C CA . VAL A 1 326 ? 15.031 -14.703 -14.391 1 96.56 326 VAL A CA 1
ATOM 2341 C C . VAL A 1 326 ? 15.234 -15.109 -15.852 1 96.56 326 VAL A C 1
ATOM 2343 O O . VAL A 1 326 ? 16.062 -14.523 -16.562 1 96.56 326 VAL A O 1
ATOM 2346 N N . LEU A 1 327 ? 14.555 -16.094 -16.203 1 97.81 327 LEU A N 1
ATOM 2347 C CA . LEU A 1 327 ? 14.539 -16.516 -17.594 1 97.81 327 LEU A CA 1
ATOM 2348 C C . LEU A 1 327 ? 13.758 -15.523 -18.453 1 97.81 327 LEU A C 1
ATOM 2350 O O . LEU A 1 327 ? 12.594 -15.242 -18.172 1 97.81 327 LEU A O 1
ATOM 2354 N N . ILE A 1 328 ? 14.375 -15.016 -19.516 1 96.44 328 ILE A N 1
ATOM 2355 C CA . ILE A 1 328 ? 13.727 -13.984 -20.312 1 96.44 328 ILE A CA 1
ATOM 2356 C C . ILE A 1 328 ? 13.383 -14.539 -21.703 1 96.44 328 ILE A C 1
ATOM 2358 O O . ILE A 1 328 ? 12.547 -13.977 -22.422 1 96.44 328 ILE A O 1
ATOM 2362 N N . ALA A 1 329 ? 14.133 -15.641 -22.031 1 96.38 329 ALA A N 1
ATOM 2363 C CA . ALA A 1 329 ? 13.891 -16.234 -23.344 1 96.38 329 ALA A CA 1
ATOM 2364 C C . ALA A 1 329 ? 14.492 -17.625 -23.438 1 96.38 329 ALA A C 1
ATOM 2366 O O . ALA A 1 329 ? 15.352 -18 -22.625 1 96.38 329 ALA A O 1
ATOM 2367 N N . LEU A 1 330 ? 13.953 -18.375 -24.406 1 96.75 330 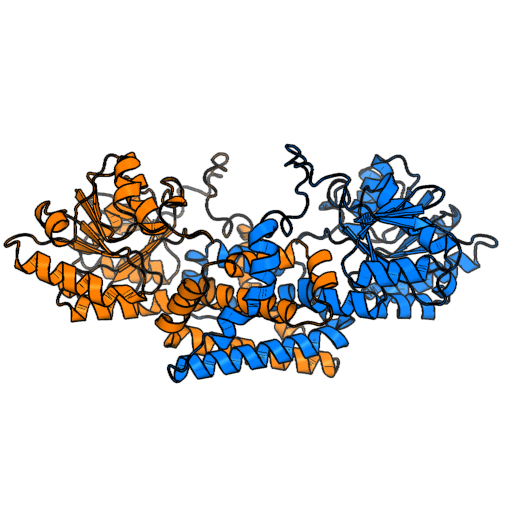LEU A N 1
ATOM 2368 C CA . LEU A 1 330 ? 14.492 -19.688 -24.719 1 96.75 330 LEU A CA 1
ATOM 2369 C C . LEU A 1 330 ? 14.906 -19.766 -26.188 1 96.75 330 LEU A C 1
ATOM 2371 O O . LEU A 1 330 ? 14.18 -19.312 -27.062 1 96.75 330 LEU A O 1
ATOM 2375 N N . THR A 1 331 ? 16.078 -20.266 -26.391 1 94.69 331 THR A N 1
ATOM 2376 C CA . THR A 1 331 ? 16.469 -20.734 -27.719 1 94.69 331 THR A CA 1
ATOM 2377 C C . THR A 1 331 ? 16.391 -22.266 -27.812 1 94.69 331 THR A C 1
ATOM 2379 O O . THR A 1 331 ? 16.141 -22.922 -26.797 1 94.69 331 THR A O 1
ATOM 2382 N N . PRO A 1 332 ? 16.562 -22.797 -28.969 1 93.56 332 PRO A N 1
ATOM 2383 C CA . PRO A 1 332 ? 16.562 -24.25 -29.078 1 93.56 332 PRO A CA 1
ATOM 2384 C C . PRO A 1 332 ? 17.641 -24.906 -28.219 1 93.56 332 PRO A C 1
ATOM 2386 O O . PRO A 1 332 ? 17.469 -26.047 -27.766 1 93.56 332 PRO A O 1
ATOM 2389 N N . GLU A 1 333 ? 18.688 -24.078 -27.906 1 96 333 GLU A N 1
ATOM 2390 C CA . GLU A 1 333 ? 19.844 -24.719 -27.281 1 96 333 GLU A CA 1
ATOM 2391 C C . GLU A 1 333 ? 20.078 -24.172 -25.875 1 96 333 GLU A C 1
ATOM 2393 O O . GLU A 1 333 ? 20.828 -24.766 -25.094 1 96 333 GLU A O 1
ATOM 2398 N N . SER A 1 334 ? 19.406 -23.062 -25.625 1 97.12 334 SER A N 1
ATOM 2399 C CA . SER A 1 334 ? 19.812 -22.422 -24.375 1 97.12 334 SER A CA 1
ATOM 2400 C C . SER A 1 334 ? 18.656 -21.641 -23.75 1 97.12 334 SER A C 1
ATOM 2402 O O . SER A 1 334 ? 17.719 -21.25 -24.453 1 97.12 334 SER A O 1
ATOM 2404 N N . ALA A 1 335 ? 18.75 -21.484 -22.422 1 97.5 335 ALA A N 1
ATOM 2405 C CA . ALA A 1 335 ? 17.938 -20.531 -21.672 1 97.5 335 ALA A CA 1
ATOM 2406 C C . ALA A 1 335 ? 18.688 -19.219 -21.453 1 97.5 335 ALA A C 1
ATOM 2408 O O . ALA A 1 335 ? 19.859 -19.234 -21.078 1 97.5 335 ALA A O 1
ATOM 2409 N N . LEU A 1 336 ? 18.016 -18.125 -21.734 1 97.44 336 LEU A N 1
ATOM 2410 C CA . LEU A 1 336 ? 18.609 -16.812 -21.531 1 97.44 336 LEU A CA 1
ATOM 2411 C C . LEU A 1 336 ? 18.109 -16.188 -20.234 1 97.44 336 LEU A C 1
ATOM 2413 O O . LEU A 1 336 ? 16.891 -16.047 -20.031 1 97.44 336 LEU A O 1
ATOM 2417 N N . LEU A 1 337 ? 19.094 -15.844 -19.375 1 96.81 337 LEU A N 1
ATOM 2418 C CA . LEU A 1 337 ? 18.766 -15.297 -18.062 1 96.81 337 LEU A CA 1
ATOM 2419 C C . LEU A 1 337 ? 19.266 -13.859 -17.938 1 96.81 337 LEU A C 1
ATOM 2421 O O . LEU A 1 337 ? 20.234 -13.469 -18.594 1 96.81 337 LEU A O 1
ATOM 2425 N N . ARG A 1 338 ? 18.594 -13.141 -17.156 1 93.69 338 ARG A N 1
ATOM 2426 C CA . ARG A 1 338 ? 19.031 -11.805 -16.766 1 93.69 338 ARG A CA 1
ATOM 2427 C C . ARG A 1 338 ? 18.969 -11.633 -15.25 1 93.69 338 ARG A C 1
ATOM 2429 O O . ARG A 1 338 ? 18.031 -12.109 -14.602 1 93.69 338 ARG A O 1
ATOM 2436 N N . MET B 1 1 ? -4.34 39.688 1.175 1 92.06 1 MET B N 1
ATOM 2437 C CA . MET B 1 1 ? -3.705 38.812 2.164 1 92.06 1 MET B CA 1
ATOM 2438 C C . MET B 1 1 ? -2.322 38.375 1.696 1 92.06 1 MET B C 1
ATOM 2440 O O . MET B 1 1 ? -2.131 38.062 0.521 1 92.06 1 MET B O 1
ATOM 2444 N N . SER B 1 2 ? -1.327 38.562 2.51 1 97.94 2 SER B N 1
ATOM 2445 C CA . SER B 1 2 ? 0.035 38.125 2.221 1 97.94 2 SER B CA 1
ATOM 2446 C C . SER B 1 2 ? 0.468 37 3.156 1 97.94 2 SER B C 1
ATOM 2448 O O . SER B 1 2 ? -0.038 36.875 4.273 1 97.94 2 SER B O 1
ATOM 2450 N N . VAL B 1 3 ? 1.408 36.156 2.648 1 98.75 3 VAL B N 1
ATOM 2451 C CA . VAL B 1 3 ? 1.741 34.969 3.396 1 98.75 3 VAL B CA 1
ATOM 2452 C C . VAL B 1 3 ? 3.256 34.844 3.545 1 98.75 3 VAL B C 1
ATOM 2454 O O . VAL B 1 3 ? 4 35.094 2.598 1 98.75 3 VAL B O 1
ATOM 2457 N N . GLY B 1 4 ? 3.699 34.594 4.738 1 98.81 4 GLY B N 1
ATOM 2458 C CA . GLY B 1 4 ? 5.062 34.188 4.992 1 98.81 4 GLY B CA 1
ATOM 2459 C C . GLY B 1 4 ? 5.184 32.656 5.184 1 98.81 4 GLY B C 1
ATOM 2460 O O . GLY B 1 4 ? 4.355 32.062 5.859 1 98.81 4 GLY B O 1
ATOM 2461 N N . VAL B 1 5 ? 6.172 32.031 4.531 1 98.81 5 VAL B N 1
ATOM 2462 C CA . VAL B 1 5 ? 6.398 30.609 4.676 1 98.81 5 VAL B CA 1
ATOM 2463 C C . VAL B 1 5 ? 7.777 30.359 5.281 1 98.81 5 VAL B C 1
ATOM 2465 O O . VAL B 1 5 ? 8.789 30.797 4.73 1 98.81 5 VAL B O 1
ATOM 2468 N N . VAL B 1 6 ? 7.805 29.719 6.422 1 98.69 6 VAL B N 1
ATOM 2469 C CA . VAL B 1 6 ? 9.062 29.359 7.074 1 98.69 6 VAL B CA 1
ATOM 2470 C C . VAL B 1 6 ? 9.352 27.875 6.859 1 98.69 6 VAL B C 1
ATOM 2472 O O . VAL B 1 6 ? 8.812 27.031 7.559 1 98.69 6 VAL B O 1
ATOM 2475 N N . GLY B 1 7 ? 10.312 27.578 6.02 1 98 7 GLY B N 1
ATOM 2476 C CA . GLY B 1 7 ? 10.617 26.219 5.609 1 98 7 GLY B CA 1
ATOM 2477 C C . GLY B 1 7 ? 10.188 25.922 4.188 1 98 7 GLY B C 1
ATOM 2478 O O . GLY B 1 7 ? 9.023 26.094 3.828 1 98 7 GLY B O 1
ATOM 2479 N N . LEU B 1 8 ? 11.188 25.453 3.418 1 97.88 8 LEU B N 1
ATOM 2480 C CA . LEU B 1 8 ? 10.938 25.203 2.004 1 97.88 8 LEU B CA 1
ATOM 2481 C C . LEU B 1 8 ? 11.352 23.781 1.631 1 97.88 8 LEU B C 1
ATOM 2483 O O . LEU B 1 8 ? 12.102 23.578 0.674 1 97.88 8 LEU B O 1
ATOM 2487 N N . GLY B 1 9 ? 10.797 22.844 2.42 1 95.12 9 GLY B N 1
ATOM 2488 C CA . GLY B 1 9 ? 10.828 21.453 1.967 1 95.12 9 GLY B CA 1
ATOM 2489 C C . GLY B 1 9 ? 9.812 21.172 0.877 1 95.12 9 GLY B C 1
ATOM 2490 O O . GLY B 1 9 ? 9.43 22.062 0.123 1 95.12 9 GLY B O 1
ATOM 2491 N N . LEU B 1 10 ? 9.453 19.922 0.79 1 94.62 10 LEU B N 1
ATOM 2492 C CA . LEU B 1 10 ? 8.484 19.531 -0.234 1 94.62 10 LEU B CA 1
ATOM 2493 C C . LEU B 1 10 ? 7.18 20.297 -0.063 1 94.62 10 LEU B C 1
ATOM 2495 O O . LEU B 1 10 ? 6.703 20.938 -1.003 1 94.62 10 LEU B O 1
ATOM 2499 N N . VAL B 1 11 ? 6.609 20.25 1.164 1 96 11 VAL B N 1
ATOM 2500 C CA . VAL B 1 11 ? 5.289 20.828 1.391 1 96 11 VAL B CA 1
ATOM 2501 C C . VAL B 1 11 ? 5.391 22.359 1.42 1 96 11 VAL B C 1
ATOM 2503 O O . VAL B 1 11 ? 4.641 23.047 0.727 1 96 11 VAL B O 1
ATOM 2506 N N . GLY B 1 12 ? 6.379 22.875 2.146 1 97.62 12 GLY B N 1
ATOM 2507 C CA . GLY B 1 12 ? 6.559 24.312 2.203 1 97.62 12 GLY B CA 1
ATOM 2508 C C . GLY B 1 12 ? 6.875 24.938 0.853 1 97.62 12 GLY B C 1
ATOM 2509 O O . GLY B 1 12 ? 6.336 25.984 0.501 1 97.62 12 GLY B O 1
ATOM 2510 N N . GLY B 1 13 ? 7.762 24.234 0.145 1 98.06 13 GLY B N 1
ATOM 2511 C CA . GLY B 1 13 ? 8.062 24.703 -1.201 1 98.06 13 GLY B CA 1
ATOM 2512 C C . GLY B 1 13 ? 6.867 24.656 -2.131 1 98.06 13 GLY B C 1
ATOM 2513 O O . GLY B 1 13 ? 6.637 25.594 -2.9 1 98.06 13 GLY B O 1
ATOM 2514 N N . SER B 1 14 ? 6.117 23.609 -2.035 1 98.06 14 SER B N 1
ATOM 2515 C CA . SER B 1 14 ? 4.922 23.469 -2.863 1 98.06 14 SER B CA 1
ATOM 2516 C C . SER B 1 14 ? 3.885 24.531 -2.523 1 98.06 14 SER B C 1
ATOM 2518 O O . SER B 1 14 ? 3.24 25.078 -3.416 1 98.06 14 SER B O 1
ATOM 2520 N N . LEU B 1 15 ? 3.762 24.828 -1.256 1 98.19 15 LEU B N 1
ATOM 2521 C CA . LEU B 1 15 ? 2.826 25.844 -0.805 1 98.19 15 LEU B CA 1
ATOM 2522 C C . LEU B 1 15 ? 3.225 27.219 -1.332 1 98.19 15 LEU B C 1
ATOM 2524 O O . LEU B 1 15 ? 2.391 27.953 -1.869 1 98.19 15 LEU B O 1
ATOM 2528 N N . ALA B 1 16 ? 4.469 27.578 -1.206 1 98.5 16 ALA B N 1
ATOM 2529 C CA . ALA B 1 16 ? 4.961 28.859 -1.689 1 98.5 16 ALA B CA 1
ATOM 2530 C C . ALA B 1 16 ? 4.73 29.016 -3.189 1 98.5 16 ALA B C 1
ATOM 2532 O O . ALA B 1 16 ? 4.258 30.047 -3.652 1 98.5 16 ALA B O 1
ATOM 2533 N N . ARG B 1 17 ? 5.012 27.938 -3.9 1 98.25 17 ARG B N 1
ATOM 2534 C CA . ARG B 1 17 ? 4.824 27.953 -5.348 1 98.25 17 ARG B CA 1
ATOM 2535 C C . ARG B 1 17 ? 3.35 28.109 -5.707 1 98.25 17 ARG B C 1
ATOM 2537 O O . ARG B 1 17 ? 3.006 28.844 -6.637 1 98.25 17 ARG B O 1
ATOM 2544 N N . ALA B 1 18 ? 2.535 27.406 -5.027 1 97.94 18 ALA B N 1
ATOM 2545 C CA . ALA B 1 18 ? 1.101 27.453 -5.305 1 97.94 18 ALA B CA 1
ATOM 2546 C C . ALA B 1 18 ? 0.537 28.844 -5.043 1 97.94 18 ALA B C 1
ATOM 2548 O O . ALA B 1 18 ? -0.269 29.344 -5.824 1 97.94 18 ALA B O 1
ATOM 2549 N N . LEU B 1 19 ? 0.943 29.438 -3.963 1 98.06 19 LEU B N 1
ATOM 2550 C CA . LEU B 1 19 ? 0.477 30.766 -3.617 1 98.06 19 LEU B CA 1
ATOM 2551 C C . LEU B 1 19 ? 0.959 31.797 -4.637 1 98.06 19 LEU B C 1
ATOM 2553 O O . LEU B 1 19 ? 0.191 32.656 -5.07 1 98.06 19 LEU B O 1
ATOM 2557 N N . GLN B 1 20 ? 2.176 31.656 -4.996 1 97.56 20 GLN B N 1
ATOM 2558 C CA . GLN B 1 20 ? 2.709 32.531 -6.031 1 97.56 20 GLN B CA 1
ATOM 2559 C C . GLN B 1 20 ? 1.921 32.406 -7.328 1 97.56 20 GLN B C 1
ATOM 2561 O O . GLN B 1 20 ? 1.562 33.406 -7.953 1 97.56 20 GLN B O 1
ATOM 2566 N N . ALA B 1 21 ? 1.709 31.203 -7.703 1 96.88 21 ALA B N 1
ATOM 2567 C CA . ALA B 1 21 ? 0.966 30.938 -8.93 1 96.88 21 ALA B CA 1
ATOM 2568 C C . ALA B 1 21 ? -0.439 31.531 -8.859 1 96.88 21 ALA B C 1
ATOM 2570 O O . ALA B 1 21 ? -0.991 31.953 -9.883 1 96.88 21 ALA B O 1
ATOM 2571 N N . ALA B 1 22 ? -0.985 31.594 -7.699 1 96.81 22 ALA B N 1
ATOM 2572 C CA . ALA B 1 22 ? -2.34 32.094 -7.496 1 96.81 22 ALA B CA 1
ATOM 2573 C C . ALA B 1 22 ? -2.344 33.625 -7.352 1 96.81 22 ALA B C 1
ATOM 2575 O O . ALA B 1 22 ? -3.4 34.219 -7.16 1 96.81 22 ALA B O 1
ATOM 2576 N N . GLY B 1 23 ? -1.191 34.219 -7.348 1 96.94 23 GLY B N 1
ATOM 2577 C CA . GLY B 1 23 ? -1.083 35.688 -7.27 1 96.94 23 GLY B CA 1
ATOM 2578 C C . GLY B 1 23 ? -1.111 36.219 -5.848 1 96.94 23 GLY B C 1
ATOM 2579 O O . GLY B 1 23 ? -1.334 37.406 -5.625 1 96.94 23 GLY B O 1
ATOM 2580 N N . VAL B 1 24 ? -0.973 35.344 -4.859 1 97.94 24 VAL B N 1
ATOM 2581 C CA . VAL B 1 24 ? -0.909 35.75 -3.459 1 97.94 24 VAL B CA 1
ATOM 2582 C C . VAL B 1 24 ? 0.513 36.188 -3.109 1 97.94 24 VAL B C 1
ATOM 2584 O O . VAL B 1 24 ? 1.471 35.438 -3.354 1 97.94 24 VAL B O 1
ATOM 2587 N N . PRO B 1 25 ? 0.671 37.406 -2.605 1 98.25 25 PRO B N 1
ATOM 2588 C CA . PRO B 1 25 ? 2.018 37.781 -2.184 1 98.25 25 PRO B CA 1
ATOM 2589 C C . PRO B 1 25 ? 2.615 36.844 -1.151 1 98.25 25 PRO B C 1
ATOM 2591 O O . PRO B 1 25 ? 1.986 36.562 -0.127 1 98.25 25 PRO B O 1
ATOM 2594 N N . VAL B 1 26 ? 3.83 36.344 -1.441 1 98.38 26 VAL B N 1
ATOM 2595 C CA . VAL B 1 26 ? 4.461 35.375 -0.567 1 98.38 26 VAL B CA 1
ATOM 2596 C C . VAL B 1 26 ? 5.93 35.719 -0.355 1 98.38 26 VAL B C 1
ATOM 2598 O O . VAL B 1 26 ? 6.621 36.125 -1.297 1 98.38 26 VAL B O 1
ATOM 2601 N N . VAL B 1 27 ? 6.391 35.688 0.837 1 98.69 27 VAL B N 1
ATOM 2602 C CA . VAL B 1 27 ? 7.797 35.75 1.214 1 98.69 27 VAL B CA 1
ATOM 2603 C C . VAL B 1 27 ? 8.172 34.5 2.029 1 98.69 27 VAL B C 1
ATOM 2605 O O . VAL B 1 27 ? 7.441 34.125 2.941 1 98.69 27 VAL B O 1
ATOM 2608 N N . ALA B 1 28 ? 9.258 33.844 1.646 1 98.81 28 ALA B N 1
ATOM 2609 C CA . ALA B 1 28 ? 9.625 32.594 2.312 1 98.81 28 ALA B CA 1
ATOM 2610 C C . ALA B 1 28 ? 11.062 32.656 2.816 1 98.81 28 ALA B C 1
ATOM 2612 O O . ALA B 1 28 ? 11.82 33.562 2.482 1 98.81 28 ALA B O 1
ATOM 2613 N N . THR B 1 29 ? 11.383 31.734 3.713 1 98.38 29 THR B N 1
ATOM 2614 C CA . THR B 1 29 ? 12.758 31.578 4.176 1 98.38 29 THR B CA 1
ATOM 2615 C C . THR B 1 29 ? 13.055 30.109 4.484 1 98.38 29 THR B C 1
ATOM 2617 O O . THR B 1 29 ? 12.156 29.359 4.867 1 98.38 29 THR B O 1
ATOM 2620 N N . ASP B 1 30 ? 14.18 29.719 4.215 1 97.5 30 ASP B N 1
ATOM 2621 C CA . ASP B 1 30 ? 14.711 28.391 4.516 1 97.5 30 ASP B CA 1
ATOM 2622 C C . ASP B 1 30 ? 16.234 28.406 4.578 1 97.5 30 ASP B C 1
ATOM 2624 O O . ASP B 1 30 ? 16.891 28.922 3.668 1 97.5 30 ASP B O 1
ATOM 2628 N N . PRO B 1 31 ? 16.781 27.891 5.609 1 92.88 31 PRO B N 1
ATOM 2629 C CA . PRO B 1 31 ? 18.234 27.938 5.734 1 92.88 31 PRO B CA 1
ATOM 2630 C C . PRO B 1 31 ? 18.953 27.125 4.664 1 92.88 31 PRO B C 1
ATOM 2632 O O . PRO B 1 31 ? 20.062 27.469 4.262 1 92.88 31 PRO B O 1
ATOM 2635 N N . ALA B 1 32 ? 18.406 26.062 4.215 1 92.25 32 ALA B N 1
ATOM 2636 C CA . ALA B 1 32 ? 19.094 25.141 3.324 1 92.25 32 ALA B CA 1
ATOM 2637 C C . ALA B 1 32 ? 18.703 25.375 1.87 1 92.25 32 ALA B C 1
ATOM 2639 O O . ALA B 1 32 ? 19.578 25.422 0.988 1 92.25 32 ALA B O 1
ATOM 2640 N N . SER B 1 33 ? 17.438 25.656 1.622 1 94.44 33 SER B N 1
ATOM 2641 C CA . SER B 1 33 ? 16.953 25.641 0.248 1 94.44 33 SER B CA 1
ATOM 2642 C C . SER B 1 33 ? 16.609 27.047 -0.235 1 94.44 33 SER B C 1
ATOM 2644 O O . SER B 1 33 ? 16.031 27.203 -1.316 1 94.44 33 SER B O 1
ATOM 2646 N N . GLY B 1 34 ? 16.938 28.062 0.527 1 93.19 34 GLY B N 1
ATOM 2647 C CA . GLY B 1 34 ? 16.609 29.438 0.164 1 93.19 34 GLY B CA 1
ATOM 2648 C C . GLY B 1 34 ? 17.203 29.844 -1.169 1 93.19 34 GLY B C 1
ATOM 2649 O O . GLY B 1 34 ? 16.531 30.516 -1.968 1 93.19 34 GLY B O 1
ATOM 2650 N N . GLY B 1 35 ? 18.422 29.469 -1.398 1 92.69 35 GLY B N 1
ATOM 2651 C CA . GLY B 1 35 ? 19.078 29.812 -2.648 1 92.69 35 GLY B CA 1
ATOM 2652 C C . GLY B 1 35 ? 18.406 29.188 -3.863 1 92.69 35 GLY B C 1
ATOM 2653 O O . GLY B 1 35 ? 18.125 29.891 -4.84 1 92.69 35 GLY B O 1
ATOM 2654 N N . GLN B 1 36 ? 18.188 27.953 -3.754 1 96.06 36 GLN B N 1
ATOM 2655 C CA . GLN B 1 36 ? 17.516 27.234 -4.836 1 96.06 36 GLN B CA 1
ATOM 2656 C C . GLN B 1 36 ? 16.125 27.828 -5.098 1 96.06 36 GLN B C 1
ATOM 2658 O O . GLN B 1 36 ? 15.703 27.938 -6.25 1 96.06 36 GLN B O 1
ATOM 2663 N N . ALA B 1 37 ? 15.461 28.172 -4.062 1 97.12 37 ALA B N 1
ATOM 2664 C CA . ALA B 1 37 ? 14.109 28.719 -4.176 1 97.12 37 ALA B CA 1
ATOM 2665 C C . ALA B 1 37 ? 14.125 30.094 -4.812 1 97.12 37 ALA B C 1
ATOM 2667 O O . ALA B 1 37 ? 13.242 30.438 -5.609 1 97.12 37 ALA B O 1
ATOM 2668 N N . ARG B 1 38 ? 15.094 30.859 -4.5 1 96.62 38 ARG B N 1
ATOM 2669 C CA . ARG B 1 38 ? 15.266 32.188 -5.121 1 96.62 38 ARG B CA 1
ATOM 2670 C C . ARG B 1 38 ? 15.477 32.031 -6.625 1 96.62 38 ARG B C 1
ATOM 2672 O O . ARG B 1 38 ? 14.891 32.781 -7.41 1 96.62 38 ARG B O 1
ATOM 2679 N N . ALA B 1 39 ? 16.281 31.094 -6.938 1 96.81 39 ALA B N 1
ATOM 2680 C CA . ALA B 1 39 ? 16.562 30.844 -8.344 1 96.81 39 ALA B CA 1
ATOM 2681 C C . ALA B 1 39 ? 15.305 30.391 -9.086 1 96.81 39 ALA B C 1
ATOM 2683 O O . ALA B 1 39 ? 15.164 30.641 -10.289 1 96.81 39 ALA B O 1
ATOM 2684 N N . ALA B 1 40 ? 14.438 29.812 -8.336 1 96.19 40 ALA B N 1
ATOM 2685 C CA . ALA B 1 40 ? 13.195 29.328 -8.93 1 96.19 40 ALA B CA 1
ATOM 2686 C C . ALA B 1 40 ? 12.156 30.453 -9.008 1 96.19 40 ALA B C 1
ATOM 2688 O O . ALA B 1 40 ? 11.031 30.234 -9.469 1 96.19 40 ALA B O 1
ATOM 2689 N N . GLY B 1 41 ? 12.453 31.656 -8.477 1 96.94 41 GLY B N 1
ATOM 2690 C CA . GLY B 1 41 ? 11.594 32.812 -8.68 1 96.94 41 GLY B CA 1
ATOM 2691 C C . GLY B 1 41 ? 10.805 33.188 -7.441 1 96.94 41 GLY B C 1
ATOM 2692 O O . GLY B 1 41 ? 9.969 34.094 -7.484 1 96.94 41 GLY B O 1
ATOM 2693 N N . LEU B 1 42 ? 11.078 32.562 -6.328 1 98.06 42 LEU B N 1
ATOM 2694 C CA . LEU B 1 42 ? 10.367 32.906 -5.094 1 98.06 42 LEU B CA 1
ATOM 2695 C C . LEU B 1 42 ? 11.055 34.062 -4.371 1 98.06 42 LEU B C 1
ATOM 2697 O O . LEU B 1 42 ? 12.266 34.25 -4.5 1 98.06 42 LEU B O 1
ATOM 2701 N N . THR B 1 43 ? 10.258 34.844 -3.744 1 98.19 43 THR B N 1
ATOM 2702 C CA . THR B 1 43 ? 10.805 35.875 -2.877 1 98.19 43 THR B CA 1
ATOM 2703 C C . THR B 1 43 ? 11.289 35.281 -1.559 1 98.19 43 THR B C 1
ATOM 2705 O O . THR B 1 43 ? 10.492 34.781 -0.764 1 98.19 43 THR B O 1
ATOM 2708 N N . ILE B 1 44 ? 12.602 35.406 -1.35 1 98.5 44 ILE B N 1
ATOM 2709 C CA . ILE B 1 44 ? 13.203 34.719 -0.214 1 98.5 44 ILE B CA 1
ATOM 2710 C C . ILE B 1 44 ? 13.828 35.719 0.74 1 98.5 44 ILE B C 1
ATOM 2712 O O . ILE B 1 44 ? 14.602 36.594 0.318 1 98.5 44 ILE B O 1
ATOM 2716 N N . ALA B 1 45 ? 13.406 35.625 1.989 1 98.25 45 ALA B N 1
ATOM 2717 C CA . ALA B 1 45 ? 14.055 36.375 3.059 1 98.25 45 ALA B CA 1
ATOM 2718 C C . ALA B 1 45 ? 15.25 35.625 3.621 1 98.25 45 ALA B C 1
ATOM 2720 O O . ALA B 1 45 ? 15.281 34.375 3.572 1 98.25 45 ALA B O 1
ATOM 2721 N N . ASP B 1 46 ? 16.188 36.312 4.172 1 96.56 46 ASP B N 1
ATOM 2722 C CA . ASP B 1 46 ? 17.422 35.688 4.648 1 96.56 46 ASP B CA 1
ATOM 2723 C C . ASP B 1 46 ? 17.172 34.812 5.859 1 96.56 46 ASP B C 1
ATOM 2725 O O . ASP B 1 46 ? 17.859 33.812 6.062 1 96.56 46 ASP B O 1
ATOM 2729 N N . ASP B 1 47 ? 16.281 35.281 6.656 1 97.12 47 ASP B N 1
ATOM 2730 C CA . ASP B 1 47 ? 15.914 34.531 7.859 1 97.12 47 ASP B CA 1
ATOM 2731 C C . ASP B 1 47 ? 14.516 34.938 8.336 1 97.12 47 ASP B C 1
ATOM 2733 O O . ASP B 1 47 ? 13.797 35.656 7.641 1 97.12 47 ASP B O 1
ATOM 2737 N N . VAL B 1 48 ? 14.117 34.438 9.492 1 97.94 48 VAL B N 1
ATOM 2738 C CA . VAL B 1 48 ? 12.773 34.625 10.016 1 97.94 48 VAL B CA 1
ATOM 2739 C C . VAL B 1 48 ? 12.57 36.125 10.359 1 97.94 48 VAL B C 1
ATOM 2741 O O . VAL B 1 48 ? 11.484 36.656 10.148 1 97.94 48 VAL B O 1
ATOM 2744 N N . ALA B 1 49 ? 13.594 36.781 10.859 1 97.06 49 ALA B N 1
ATOM 2745 C CA . ALA B 1 49 ? 13.508 38.188 11.195 1 97.06 49 ALA B CA 1
ATOM 2746 C C . ALA B 1 49 ? 13.219 39.031 9.953 1 97.06 49 ALA B C 1
ATOM 2748 O O . ALA B 1 49 ? 12.367 39.938 9.984 1 97.06 49 ALA B O 1
ATOM 2749 N N . HIS B 1 50 ? 13.953 38.719 8.898 1 97.31 50 HIS B N 1
ATOM 2750 C CA . HIS B 1 50 ? 13.75 39.438 7.648 1 97.31 50 HIS B CA 1
ATOM 2751 C C . HIS B 1 50 ? 12.375 39.156 7.055 1 97.31 50 HIS B C 1
ATOM 2753 O O . HIS B 1 50 ? 11.758 40.031 6.434 1 97.31 50 HIS B O 1
ATOM 2759 N N . LEU B 1 51 ? 11.961 37.938 7.219 1 98.06 51 LEU B N 1
ATOM 2760 C CA . LEU B 1 51 ? 10.609 37.594 6.793 1 98.06 51 LEU B CA 1
ATOM 2761 C C . LEU B 1 51 ? 9.578 38.406 7.559 1 98.06 51 LEU B C 1
ATOM 2763 O O . LEU B 1 51 ? 8.648 38.969 6.961 1 98.06 51 LEU B O 1
ATOM 2767 N N . ALA B 1 52 ? 9.766 38.5 8.82 1 97.38 52 ALA B N 1
ATOM 2768 C CA . ALA B 1 52 ? 8.852 39.25 9.703 1 97.38 52 ALA B CA 1
ATOM 2769 C C . ALA B 1 52 ? 8.781 40.719 9.328 1 97.38 52 ALA B C 1
ATOM 2771 O O . ALA B 1 52 ? 7.727 41.344 9.461 1 97.38 52 ALA B O 1
ATOM 2772 N N . ALA B 1 53 ? 9.867 41.25 8.836 1 95.88 53 ALA B N 1
ATOM 2773 C CA . ALA B 1 53 ? 9.93 42.656 8.461 1 95.88 53 ALA B CA 1
ATOM 2774 C C . ALA B 1 53 ? 8.93 42.969 7.355 1 95.88 53 ALA B C 1
ATOM 2776 O O . ALA B 1 53 ? 8.508 44.125 7.207 1 95.88 53 ALA B O 1
ATOM 2777 N N . ASN B 1 54 ? 8.539 41.969 6.605 1 97.06 54 ASN B N 1
ATOM 2778 C CA . ASN B 1 54 ? 7.543 42.125 5.555 1 97.06 54 ASN B CA 1
ATOM 2779 C C . ASN B 1 54 ? 6.125 42.125 6.121 1 97.06 54 ASN B C 1
ATOM 2781 O O . ASN B 1 54 ? 5.176 42.5 5.426 1 97.06 54 ASN B O 1
ATOM 2785 N N . ARG B 1 55 ? 5.926 41.719 7.305 1 97.75 55 ARG B N 1
ATOM 2786 C CA . ARG B 1 55 ? 4.684 41.719 8.07 1 97.75 55 ARG B CA 1
ATOM 2787 C C . ARG B 1 55 ? 3.576 40.969 7.324 1 97.75 55 ARG B C 1
ATOM 2789 O O . ARG B 1 55 ? 2.484 41.531 7.129 1 97.75 55 ARG B O 1
ATOM 2796 N N . PRO B 1 56 ? 3.887 39.719 6.918 1 98.56 56 PRO B N 1
ATOM 2797 C CA . PRO B 1 56 ? 2.807 38.969 6.277 1 98.56 56 PRO B CA 1
ATOM 2798 C C . PRO B 1 56 ? 1.58 38.812 7.172 1 98.56 56 PRO B C 1
ATOM 2800 O O . PRO B 1 56 ? 1.707 38.812 8.398 1 98.56 56 PRO B O 1
ATOM 2803 N N . ASP B 1 57 ? 0.373 38.688 6.574 1 98.56 57 ASP B N 1
ATOM 2804 C CA . ASP B 1 57 ? -0.878 38.531 7.305 1 98.56 57 ASP B CA 1
ATOM 2805 C C . ASP B 1 57 ? -0.941 37.156 7.969 1 98.56 57 ASP B C 1
ATOM 2807 O O . ASP B 1 57 ? -1.524 37 9.047 1 98.56 57 ASP B O 1
ATOM 2811 N N . VAL B 1 58 ? -0.421 36.156 7.289 1 98.81 58 VAL B N 1
ATOM 2812 C CA . VAL B 1 58 ? -0.37 34.781 7.75 1 98.81 58 VAL B CA 1
ATOM 2813 C C . VAL B 1 58 ? 1.062 34.281 7.66 1 98.81 58 VAL B C 1
ATOM 2815 O O . VAL B 1 58 ? 1.765 34.531 6.68 1 98.81 58 VAL B O 1
ATOM 2818 N N . VAL B 1 59 ? 1.534 33.594 8.68 1 98.88 59 VAL B N 1
ATOM 2819 C CA . VAL B 1 59 ? 2.82 32.906 8.648 1 98.88 59 VAL B CA 1
ATOM 2820 C C . VAL B 1 59 ? 2.602 31.406 8.758 1 98.88 59 VAL B C 1
ATOM 2822 O O . VAL B 1 59 ? 1.948 30.938 9.695 1 98.88 59 VAL B O 1
ATOM 2825 N N . VAL B 1 60 ? 3.125 30.688 7.805 1 98.88 60 VAL B N 1
ATOM 2826 C CA . VAL B 1 60 ? 3.01 29.234 7.781 1 98.88 60 VAL B CA 1
ATOM 2827 C C . VAL B 1 60 ? 4.328 28.609 8.227 1 98.88 60 VAL B C 1
ATOM 2829 O O . VAL B 1 60 ? 5.359 28.781 7.57 1 98.88 60 VAL B O 1
ATOM 2832 N N . LEU B 1 61 ? 4.285 27.922 9.32 1 98.81 61 LEU B N 1
ATOM 2833 C CA . LEU B 1 61 ? 5.434 27.125 9.742 1 98.81 61 LEU B CA 1
ATOM 2834 C C . LEU B 1 61 ? 5.484 25.797 8.984 1 98.81 61 LEU B C 1
ATOM 2836 O O . LEU B 1 61 ? 4.652 24.922 9.211 1 98.81 61 LEU B O 1
ATOM 2840 N N . ALA B 1 62 ? 6.41 25.672 8.125 1 98 62 ALA B N 1
ATOM 2841 C CA . ALA B 1 62 ? 6.555 24.5 7.285 1 98 62 ALA B CA 1
ATOM 2842 C C . ALA B 1 62 ? 7.898 23.812 7.523 1 98 62 ALA B C 1
ATOM 2844 O O . ALA B 1 62 ? 8.523 23.312 6.582 1 98 62 ALA B O 1
ATOM 2845 N N . ALA B 1 63 ? 8.383 23.875 8.75 1 95.88 63 ALA B N 1
ATOM 2846 C CA . ALA B 1 63 ? 9.617 23.203 9.156 1 95.88 63 ALA B CA 1
ATOM 2847 C C . ALA B 1 63 ? 9.359 21.75 9.539 1 95.88 63 ALA B C 1
ATOM 2849 O O . ALA B 1 63 ? 8.219 21.375 9.844 1 95.88 63 ALA B O 1
ATOM 2850 N N . PRO B 1 64 ? 10.398 20.891 9.461 1 94.31 64 PRO B N 1
ATOM 2851 C CA . PRO B 1 64 ? 10.242 19.531 10.008 1 94.31 64 PRO B CA 1
ATOM 2852 C C . PRO B 1 64 ? 9.766 19.547 11.461 1 94.31 64 PRO B C 1
ATOM 2854 O O . PRO B 1 64 ? 10.07 20.469 12.211 1 94.31 64 PRO B O 1
ATOM 2857 N N . LEU B 1 65 ? 9.039 18.5 11.836 1 95.69 65 LEU B N 1
ATOM 2858 C CA . LEU B 1 65 ? 8.477 18.422 13.18 1 95.69 65 LEU B CA 1
ATOM 2859 C C . LEU B 1 65 ? 9.562 18.594 14.234 1 95.69 65 LEU B C 1
ATOM 2861 O O . LEU B 1 65 ? 9.367 19.281 15.234 1 95.69 65 LEU B O 1
ATOM 2865 N N . ARG B 1 66 ? 10.75 18.078 13.984 1 93 66 ARG B N 1
ATOM 2866 C CA . ARG B 1 66 ? 11.844 18.125 14.953 1 93 66 ARG B CA 1
ATOM 2867 C C . ARG B 1 66 ? 12.344 19.547 15.148 1 93 66 ARG B C 1
ATOM 2869 O O . ARG B 1 66 ? 12.953 19.859 16.172 1 93 66 ARG B O 1
ATOM 2876 N N . ALA B 1 67 ? 12.055 20.391 14.195 1 95.75 67 ALA B N 1
ATOM 2877 C CA . ALA B 1 67 ? 12.562 21.766 14.242 1 95.75 67 ALA B CA 1
ATOM 2878 C C . ALA B 1 67 ? 11.453 22.75 14.609 1 95.75 67 ALA B C 1
ATOM 2880 O O . ALA B 1 67 ? 11.688 23.953 14.703 1 95.75 67 ALA B O 1
ATOM 2881 N N . MET B 1 68 ? 10.25 22.281 14.898 1 97.31 68 MET B N 1
ATOM 2882 C CA . MET B 1 68 ? 9.078 23.141 15.062 1 97.31 68 MET B CA 1
ATOM 2883 C C . MET B 1 68 ? 9.234 24.062 16.281 1 97.31 68 MET B C 1
ATOM 2885 O O . MET B 1 68 ? 8.922 25.25 16.219 1 97.31 68 MET B O 1
ATOM 2889 N N . ARG B 1 69 ? 9.75 23.516 17.344 1 97.38 69 ARG B N 1
ATOM 2890 C CA . ARG B 1 69 ? 9.922 24.297 18.562 1 97.38 69 ARG B CA 1
ATOM 2891 C C . ARG B 1 69 ? 10.891 25.453 18.344 1 97.38 69 ARG B C 1
ATOM 2893 O O . ARG B 1 69 ? 10.617 26.578 18.734 1 97.38 69 ARG B O 1
ATOM 2900 N N . SER B 1 70 ? 12.008 25.156 17.688 1 97.62 70 SER B N 1
ATOM 2901 C CA . SER B 1 70 ? 13.023 26.172 17.438 1 97.62 70 SER B CA 1
ATOM 2902 C C . SER B 1 70 ? 12.508 27.234 16.484 1 97.62 70 SER B C 1
ATOM 2904 O O . SER B 1 70 ? 12.742 28.438 16.703 1 97.62 70 SER B O 1
ATOM 2906 N N . VAL B 1 71 ? 11.789 26.828 15.492 1 97.94 71 VAL B N 1
ATOM 2907 C CA . VAL B 1 71 ? 11.281 27.766 14.484 1 97.94 71 VAL B CA 1
ATOM 2908 C C . VAL B 1 71 ? 10.195 28.641 15.094 1 97.94 71 VAL B C 1
ATOM 2910 O O . VAL B 1 71 ? 10.133 29.844 14.805 1 97.94 71 VAL B O 1
ATOM 2913 N N . ALA B 1 72 ? 9.359 28.094 15.938 1 98.5 72 ALA B N 1
ATOM 2914 C CA . ALA B 1 72 ? 8.344 28.859 16.641 1 98.5 72 ALA B CA 1
ATOM 2915 C C . ALA B 1 72 ? 8.977 29.906 17.547 1 98.5 72 ALA B C 1
ATOM 2917 O O . ALA B 1 72 ? 8.523 31.062 17.594 1 98.5 72 ALA B O 1
ATOM 2918 N N . ALA B 1 73 ? 10.016 29.516 18.203 1 98.25 73 ALA B N 1
ATOM 2919 C CA . ALA B 1 73 ? 10.727 30.453 19.078 1 98.25 73 ALA B CA 1
ATOM 2920 C C . ALA B 1 73 ? 11.336 31.594 18.281 1 98.25 73 ALA B C 1
ATOM 2922 O O . ALA B 1 73 ? 11.297 32.75 18.703 1 98.25 73 ALA B O 1
ATOM 2923 N N . GLU B 1 74 ? 11.898 31.25 17.156 1 98.06 74 GLU B N 1
ATOM 2924 C CA . GLU B 1 74 ? 12.477 32.25 16.281 1 98.06 74 GLU B CA 1
ATOM 2925 C C . GLU B 1 74 ? 11.414 33.25 15.82 1 98.06 74 GLU B C 1
ATOM 2927 O O . GLU B 1 74 ? 11.664 34.469 15.781 1 98.06 74 GLU B O 1
ATOM 2932 N N . LEU B 1 75 ? 10.281 32.781 15.461 1 98.5 75 LEU B N 1
ATOM 2933 C CA . LEU B 1 75 ? 9.188 33.625 15.023 1 98.5 75 LEU B CA 1
ATOM 2934 C C . LEU B 1 75 ? 8.719 34.531 16.156 1 98.5 75 LEU B C 1
ATOM 2936 O O . LEU B 1 75 ? 8.422 35.719 15.938 1 98.5 75 LEU B O 1
ATOM 2940 N N . ALA B 1 76 ? 8.625 33.969 17.328 1 98.25 76 ALA B N 1
ATOM 2941 C CA . ALA B 1 76 ? 8.227 34.75 18.5 1 98.25 76 ALA B CA 1
ATOM 2942 C C . ALA B 1 76 ? 9.195 35.906 18.75 1 98.25 76 ALA B C 1
ATOM 2944 O O . ALA B 1 76 ? 8.773 37.031 19.062 1 98.25 76 ALA B O 1
ATOM 2945 N N . GLU B 1 77 ? 10.469 35.594 18.594 1 97.88 77 GLU B N 1
ATOM 2946 C CA . GLU B 1 77 ? 11.484 36.625 18.75 1 97.88 77 GLU B CA 1
ATOM 2947 C C . GLU B 1 77 ? 11.32 37.719 17.703 1 97.88 77 GLU B C 1
ATOM 2949 O O . GLU B 1 77 ? 11.398 38.906 18.016 1 97.88 77 GLU B O 1
ATOM 2954 N N . ALA B 1 78 ? 11.094 37.281 16.516 1 97.94 78 ALA B N 1
ATOM 2955 C CA . ALA B 1 78 ? 10.898 38.25 15.422 1 97.94 78 ALA B CA 1
ATOM 2956 C C . ALA B 1 78 ? 9.664 39.094 15.656 1 97.94 78 ALA B C 1
ATOM 2958 O O . ALA B 1 78 ? 9.648 40.281 15.328 1 97.94 78 ALA B O 1
ATOM 2959 N N . LEU B 1 79 ? 8.617 38.5 16.141 1 96.62 79 LEU B N 1
ATOM 2960 C CA . LEU B 1 79 ? 7.383 39.188 16.438 1 96.62 79 LEU B CA 1
ATOM 2961 C C . LEU B 1 79 ? 7.625 40.312 17.469 1 96.62 79 LEU B C 1
ATOM 2963 O O . LEU B 1 79 ? 7.07 41.406 17.359 1 96.62 79 LEU B O 1
ATOM 2967 N N . ALA B 1 80 ? 8.422 40 18.438 1 95.06 80 ALA B N 1
ATOM 2968 C CA . ALA B 1 80 ? 8.742 40.938 19.484 1 95.06 80 ALA B CA 1
ATOM 2969 C C . ALA B 1 80 ? 9.469 42.156 18.922 1 95.06 80 ALA B C 1
ATOM 2971 O O . ALA B 1 80 ? 9.32 43.281 19.422 1 95.06 80 ALA B O 1
ATOM 2972 N N . ASP B 1 81 ? 10.172 41.938 17.844 1 94.88 81 ASP B N 1
ATOM 2973 C CA . ASP B 1 81 ? 10.984 43 17.234 1 94.88 81 ASP B CA 1
ATOM 2974 C C . ASP B 1 81 ? 10.164 43.812 16.234 1 94.88 81 ASP B C 1
ATOM 2976 O O . ASP B 1 81 ? 10.664 44.781 15.656 1 94.88 81 ASP B O 1
ATOM 2980 N N . GLU B 1 82 ? 8.922 43.375 15.992 1 94.38 82 GLU B N 1
ATOM 2981 C CA . GLU B 1 82 ? 8.039 44.062 15.039 1 94.38 82 GLU B CA 1
ATOM 2982 C C . GLU B 1 82 ? 6.746 44.5 15.711 1 94.38 82 GLU B C 1
ATOM 2984 O O . GLU B 1 82 ? 5.676 43.969 15.43 1 94.38 82 GLU B O 1
ATOM 2989 N N . PRO B 1 83 ? 6.84 45.594 16.406 1 91.88 83 PRO B N 1
ATOM 2990 C CA . PRO B 1 83 ? 5.648 46.062 17.125 1 91.88 83 PRO B CA 1
ATOM 2991 C C . PRO B 1 83 ? 4.469 46.344 16.203 1 91.88 83 PRO B C 1
ATOM 2993 O O . PRO B 1 83 ? 4.656 46.875 15.102 1 91.88 83 PRO B O 1
ATOM 2996 N N . GLY B 1 84 ? 3.316 45.906 16.594 1 94.38 84 GLY B N 1
ATOM 2997 C CA . GLY B 1 84 ? 2.098 46.156 15.836 1 94.38 84 GLY B CA 1
ATOM 2998 C C . GLY B 1 84 ? 1.777 45.031 14.844 1 94.38 84 GLY B C 1
ATOM 2999 O O . GLY B 1 84 ? 0.657 44.969 14.336 1 94.38 84 GLY B O 1
ATOM 3000 N N . TRP B 1 85 ? 2.785 44.25 14.523 1 96.62 85 TRP B N 1
ATOM 3001 C CA . TRP B 1 85 ? 2.545 43.125 13.656 1 96.62 85 TRP B CA 1
ATOM 3002 C C . TRP B 1 85 ? 1.78 42.031 14.398 1 96.62 85 TRP B C 1
ATOM 3004 O O . TRP B 1 85 ? 2.166 41.625 15.5 1 96.62 85 TRP B O 1
ATOM 3014 N N . ASP B 1 86 ? 0.633 41.594 13.891 1 97.69 86 ASP B N 1
ATOM 3015 C CA . ASP B 1 86 ? -0.207 40.594 14.547 1 97.69 86 ASP B CA 1
ATOM 3016 C C . ASP B 1 86 ? -0.68 39.531 13.547 1 97.69 86 ASP B C 1
ATOM 3018 O O . ASP B 1 86 ? -1.873 39.438 13.25 1 97.69 86 ASP B O 1
ATOM 3022 N N . PRO B 1 87 ? 0.282 38.719 13.102 1 98.31 87 PRO B N 1
ATOM 3023 C CA . PRO B 1 87 ? -0.061 37.75 12.078 1 98.31 87 PRO B CA 1
ATOM 3024 C C . PRO B 1 87 ? -0.854 36.562 12.648 1 98.31 87 PRO B C 1
ATOM 3026 O O . PRO B 1 87 ? -0.77 36.281 13.844 1 98.31 87 PRO B O 1
ATOM 3029 N N . THR B 1 88 ? -1.67 35.938 11.828 1 98.75 88 THR B N 1
ATOM 3030 C CA . THR B 1 88 ? -2.129 34.594 12.086 1 98.75 88 THR B CA 1
ATOM 3031 C C . THR B 1 88 ? -1.013 33.594 11.828 1 98.75 88 THR B C 1
ATOM 3033 O O . THR B 1 88 ? -0.328 33.656 10.805 1 98.75 88 THR B O 1
ATOM 3036 N N . VAL B 1 89 ? -0.77 32.688 12.812 1 98.88 89 VAL B N 1
ATOM 3037 C CA . VAL B 1 89 ? 0.246 31.641 12.672 1 98.88 89 VAL B CA 1
ATOM 3038 C C . VAL B 1 89 ? -0.425 30.297 12.406 1 98.88 89 VAL B C 1
ATOM 3040 O O . VAL B 1 89 ? -1.378 29.922 13.094 1 98.88 89 VAL B O 1
ATOM 3043 N N . THR B 1 90 ? -0.015 29.609 11.352 1 98.88 90 THR B N 1
ATOM 3044 C CA . THR B 1 90 ? -0.47 28.266 11.039 1 98.88 90 THR B CA 1
ATOM 3045 C C . THR B 1 90 ? 0.708 27.359 10.672 1 98.88 90 THR B C 1
ATOM 3047 O O . THR B 1 90 ? 1.865 27.734 10.883 1 98.88 90 THR B O 1
ATOM 3050 N N . ASP B 1 91 ? 0.473 26.109 10.312 1 98.75 91 ASP B N 1
ATOM 3051 C CA . ASP B 1 91 ? 1.541 25.188 9.961 1 98.75 91 ASP B CA 1
ATOM 3052 C C . ASP B 1 91 ? 1.058 24.156 8.945 1 98.75 91 ASP B C 1
ATOM 3054 O O . ASP B 1 91 ? -0.07 24.25 8.453 1 98.75 91 ASP B O 1
ATOM 3058 N N . VAL B 1 92 ? 1.988 23.297 8.625 1 98.06 92 VAL B N 1
ATOM 3059 C CA . VAL B 1 92 ? 1.622 22.219 7.707 1 98.06 92 VAL B CA 1
ATOM 3060 C C . VAL B 1 92 ? 2.094 20.875 8.258 1 98.06 92 VAL B C 1
ATOM 3062 O O . VAL B 1 92 ? 2.273 19.922 7.508 1 98.06 92 VAL B O 1
ATOM 3065 N N . GLY B 1 93 ? 2.354 20.844 9.555 1 96.75 93 GLY B N 1
ATOM 3066 C CA . GLY B 1 93 ? 2.902 19.641 10.156 1 96.75 93 GLY B CA 1
ATOM 3067 C C . GLY B 1 93 ? 1.941 18.469 10.141 1 96.75 93 GLY B C 1
ATOM 3068 O O . GLY B 1 93 ? 0.724 18.656 10.188 1 96.75 93 GLY B O 1
ATOM 3069 N N . SER B 1 94 ? 2.488 17.25 10.227 1 96.12 94 SER B N 1
ATOM 3070 C CA . SER B 1 94 ? 1.704 16.031 10.109 1 96.12 94 SER B CA 1
ATOM 3071 C C . SER B 1 94 ? 1.076 15.648 11.445 1 96.12 94 SER B C 1
ATOM 3073 O O . SER B 1 94 ? 0.321 14.672 11.523 1 96.12 94 SER B O 1
ATOM 3075 N N . VAL B 1 95 ? 1.413 16.375 12.508 1 98.12 95 VAL B N 1
ATOM 3076 C CA . VAL B 1 95 ? 0.823 16.203 13.836 1 98.12 95 VAL B CA 1
ATOM 3077 C C . VAL B 1 95 ? 0.382 17.547 14.383 1 98.12 95 VAL B C 1
ATOM 3079 O O . VAL B 1 95 ? 0.987 18.578 14.07 1 98.12 95 VAL B O 1
ATOM 3082 N N . LYS B 1 96 ? -0.65 17.547 15.156 1 98.69 96 LYS B N 1
ATOM 3083 C CA . LYS B 1 96 ? -1.194 18.844 15.539 1 98.69 96 LYS B CA 1
ATOM 3084 C C . LYS B 1 96 ? -0.975 19.109 17.016 1 98.69 96 LYS B C 1
ATOM 3086 O O . LYS B 1 96 ? -0.602 20.219 17.406 1 98.69 96 LYS B O 1
ATOM 3091 N N . GLY B 1 97 ? -1.229 18.156 17.891 1 98.19 97 GLY B N 1
ATOM 3092 C CA . GLY B 1 97 ? -1.023 18.359 19.312 1 98.19 97 GLY B CA 1
ATOM 3093 C C . GLY B 1 97 ? 0.367 18.875 19.641 1 98.19 97 GLY B C 1
ATOM 3094 O O . GLY B 1 97 ? 0.521 19.969 20.172 1 98.19 97 GLY B O 1
ATOM 3095 N N . PRO B 1 98 ? 1.378 18.125 19.312 1 97.69 98 PRO B N 1
ATOM 3096 C CA . PRO B 1 98 ? 2.76 18.516 19.594 1 97.69 98 PRO B CA 1
ATOM 3097 C C . PRO B 1 98 ? 3.127 19.859 18.953 1 97.69 98 PRO B C 1
ATOM 3099 O O . PRO B 1 98 ? 3.857 20.656 19.547 1 97.69 98 PRO B O 1
ATOM 3102 N N . VAL B 1 99 ? 2.637 20.141 17.781 1 98.5 99 VAL B N 1
ATOM 3103 C CA . VAL B 1 99 ? 2.926 21.422 17.125 1 98.5 99 VAL B CA 1
ATOM 3104 C C . VAL B 1 99 ? 2.279 22.562 17.906 1 98.5 99 VAL B C 1
ATOM 3106 O O . VAL B 1 99 ? 2.904 23.594 18.141 1 98.5 99 VAL B O 1
ATOM 3109 N N . ARG B 1 100 ? 1.013 22.375 18.312 1 98.62 100 ARG B N 1
ATOM 3110 C CA . ARG B 1 100 ? 0.363 23.375 19.141 1 98.62 100 ARG B CA 1
ATOM 3111 C C . ARG B 1 100 ? 1.146 23.625 20.422 1 98.62 100 ARG B C 1
ATOM 3113 O O . ARG B 1 100 ? 1.296 24.766 20.859 1 98.62 100 ARG B O 1
ATOM 3120 N N . ASP B 1 101 ? 1.645 22.547 21.047 1 98 101 ASP B N 1
ATOM 3121 C CA . ASP B 1 101 ? 2.457 22.688 22.266 1 98 101 ASP B CA 1
ATOM 3122 C C . ASP B 1 101 ? 3.68 23.562 22 1 98 101 ASP B C 1
ATOM 3124 O O . ASP B 1 101 ? 3.977 24.469 22.781 1 98 101 ASP B O 1
ATOM 3128 N N . ALA B 1 102 ? 4.348 23.297 20.906 1 98 102 ALA B N 1
ATOM 3129 C CA . ALA B 1 102 ? 5.551 24.047 20.562 1 98 102 ALA B CA 1
ATOM 3130 C C . ALA B 1 102 ? 5.242 25.516 20.328 1 98 102 ALA B C 1
ATOM 3132 O O . ALA B 1 102 ? 5.953 26.391 20.844 1 98 102 ALA B O 1
ATOM 3133 N N . VAL B 1 103 ? 4.191 25.781 19.625 1 98.56 103 VAL B N 1
ATOM 3134 C CA . VAL B 1 103 ? 3.803 27.156 19.297 1 98.56 103 VAL B CA 1
ATOM 3135 C C . VAL B 1 103 ? 3.354 27.891 20.547 1 98.56 103 VAL B C 1
ATOM 3137 O O . VAL B 1 103 ? 3.705 29.062 20.75 1 98.56 103 VAL B O 1
ATOM 3140 N N . THR B 1 104 ? 2.566 27.219 21.391 1 98.31 104 THR B N 1
ATOM 3141 C CA . THR B 1 104 ? 2.084 27.812 22.625 1 98.31 104 THR B CA 1
ATOM 3142 C C . THR B 1 104 ? 3.248 28.109 23.562 1 98.31 104 THR B C 1
ATOM 3144 O O . THR B 1 104 ? 3.283 29.172 24.203 1 98.31 104 THR B O 1
ATOM 3147 N N . GLU B 1 105 ? 4.176 27.188 23.672 1 98.19 105 GLU B N 1
ATOM 3148 C CA . GLU B 1 105 ? 5.355 27.359 24.5 1 98.19 105 GLU B CA 1
ATOM 3149 C C . GLU B 1 105 ? 6.16 28.594 24.062 1 98.19 105 GLU B C 1
ATOM 3151 O O . GLU B 1 105 ? 6.777 29.266 24.891 1 98.19 105 GLU B O 1
ATOM 3156 N N . ALA B 1 106 ? 6.098 28.891 22.797 1 98.38 106 ALA B N 1
ATOM 3157 C CA . ALA B 1 106 ? 6.824 30.031 22.25 1 98.38 106 ALA B CA 1
ATOM 3158 C C . ALA B 1 106 ? 6.062 31.328 22.469 1 98.38 106 ALA B C 1
ATOM 3160 O O . ALA B 1 106 ? 6.559 32.406 22.156 1 98.38 106 ALA B O 1
ATOM 3161 N N . GLY B 1 107 ? 4.848 31.266 23 1 97.62 107 GLY B N 1
ATOM 3162 C CA . GLY B 1 107 ? 4.047 32.438 23.281 1 97.62 107 GLY B CA 1
ATOM 3163 C C . GLY B 1 107 ? 3.203 32.875 22.094 1 97.62 107 GLY B C 1
ATOM 3164 O O . GLY B 1 107 ? 2.744 34.031 22.031 1 97.62 107 GLY B O 1
ATOM 3165 N N . LEU B 1 108 ? 2.996 31.969 21.141 1 98.12 108 LEU B N 1
ATOM 3166 C CA . LEU B 1 108 ? 2.287 32.312 19.906 1 98.12 108 LEU B CA 1
ATOM 3167 C C . LEU B 1 108 ? 0.9 31.688 19.891 1 98.12 108 LEU B C 1
ATOM 3169 O O . LEU B 1 108 ? 0.204 31.734 18.875 1 98.12 108 LEU B O 1
ATOM 3173 N N . GLY B 1 109 ? 0.439 31.078 20.969 1 97.94 109 GLY B N 1
ATOM 3174 C CA . GLY B 1 109 ? -0.774 30.281 21.031 1 97.94 109 GLY B CA 1
ATOM 3175 C C . GLY B 1 109 ? -2.016 31.047 20.609 1 97.94 109 GLY B C 1
ATOM 3176 O O . GLY B 1 109 ? -2.881 30.5 19.922 1 97.94 109 GLY B O 1
ATOM 3177 N N . GLU B 1 110 ? -2.121 32.312 21 1 97.25 110 GLU B N 1
ATOM 3178 C CA . GLU B 1 110 ? -3.303 33.125 20.734 1 97.25 110 GLU B CA 1
ATOM 3179 C C . GLU B 1 110 ? -3.406 33.469 19.25 1 97.25 110 GLU B C 1
ATOM 3181 O O . GLU B 1 110 ? -4.461 33.875 18.766 1 97.25 110 GLU B O 1
ATOM 3186 N N . ARG B 1 111 ? -2.344 33.25 18.531 1 98.19 111 ARG B N 1
ATOM 3187 C CA . ARG B 1 111 ? -2.295 33.594 17.109 1 98.19 111 ARG B CA 1
ATOM 3188 C C . ARG B 1 111 ? -2.406 32.375 16.25 1 98.19 111 ARG B C 1
ATOM 3190 O O . ARG B 1 111 ? -2.451 32.469 15.016 1 98.19 111 ARG B O 1
ATOM 3197 N N . TYR B 1 112 ? -2.551 31.219 16.906 1 98.69 112 TYR B N 1
ATOM 3198 C CA . TYR B 1 112 ? -2.283 29.969 16.203 1 98.69 112 TYR B CA 1
ATOM 3199 C C . TYR B 1 112 ? -3.58 29.297 15.766 1 98.69 112 TYR B C 1
ATOM 3201 O O . TYR B 1 112 ? -4.527 29.203 16.547 1 98.69 112 TYR B O 1
ATOM 3209 N N . VAL B 1 113 ? -3.643 28.844 14.5 1 98.81 113 VAL B N 1
ATOM 3210 C CA . VAL B 1 113 ? -4.59 27.891 13.93 1 98.81 113 VAL B CA 1
ATOM 3211 C C . VAL B 1 113 ? -3.832 26.766 13.227 1 98.81 113 VAL B C 1
ATOM 3213 O O . VAL B 1 113 ? -3.09 27.016 12.273 1 98.81 113 VAL B O 1
ATOM 3216 N N . GLY B 1 114 ? -3.951 25.516 13.672 1 98.75 114 GLY B N 1
ATOM 3217 C CA . GLY B 1 114 ? -3.229 24.406 13.07 1 98.75 114 GLY B CA 1
ATOM 3218 C C . GLY B 1 114 ? -3.785 24 11.719 1 98.75 114 GLY B C 1
ATOM 3219 O O . GLY B 1 114 ? -4.992 24.094 11.484 1 98.75 114 GLY B O 1
ATOM 3220 N N . ALA B 1 115 ? -2.908 23.5 10.844 1 98.75 115 ALA B N 1
ATOM 3221 C CA . ALA B 1 115 ? -3.35 22.984 9.547 1 98.75 115 ALA B CA 1
ATOM 3222 C C . ALA B 1 115 ? -2.43 21.875 9.055 1 98.75 115 ALA B C 1
ATOM 3224 O O . ALA B 1 115 ? -1.276 21.781 9.484 1 98.75 115 ALA B O 1
ATOM 3225 N N . HIS B 1 116 ? -2.953 21.016 8.266 1 98.5 116 HIS B N 1
ATOM 3226 C CA . HIS B 1 116 ? -2.25 19.859 7.715 1 98.5 116 HIS B CA 1
ATOM 3227 C C . HIS B 1 116 ? -2.791 19.5 6.34 1 98.5 116 HIS B C 1
ATOM 3229 O O . HIS B 1 116 ? -3.861 18.891 6.23 1 98.5 116 HIS B O 1
ATOM 3235 N N . PRO B 1 117 ? -2.047 19.938 5.262 1 97.69 117 PRO B N 1
ATOM 3236 C CA . PRO B 1 117 ? -2.459 19.453 3.939 1 97.69 117 PRO B CA 1
ATOM 3237 C C . PRO B 1 117 ? -2.211 17.953 3.756 1 97.69 117 PRO B C 1
ATOM 3239 O O . PRO B 1 117 ? -1.106 17.469 4.02 1 97.69 117 PRO B O 1
ATOM 3242 N N . MET B 1 118 ? -3.25 17.297 3.289 1 94.56 118 MET B N 1
ATOM 3243 C CA . MET B 1 118 ? -3.152 15.859 3.051 1 94.56 118 MET B CA 1
ATOM 3244 C C . MET B 1 118 ? -2.605 15.578 1.656 1 94.56 118 MET B C 1
ATOM 3246 O O . MET B 1 118 ? -3.281 14.953 0.833 1 94.56 118 MET B O 1
ATOM 3250 N N . SER B 1 119 ? -1.466 15.945 1.149 1 85.19 119 SER B N 1
ATOM 3251 C CA . SER B 1 119 ? -0.953 15.883 -0.215 1 85.19 119 SER B CA 1
ATOM 3252 C C . SER B 1 119 ? 0.509 15.453 -0.239 1 85.19 119 SER B C 1
ATOM 3254 O O . SER B 1 119 ? 1.149 15.469 -1.293 1 85.19 119 SER B O 1
ATOM 3256 N N . GLY B 1 120 ? 1.151 14.883 0.666 1 77.62 120 GLY B N 1
ATOM 3257 C CA . GLY B 1 120 ? 2.557 14.508 0.675 1 77.62 120 GLY B CA 1
ATOM 3258 C C . GLY B 1 120 ? 2.869 13.32 -0.215 1 77.62 120 GLY B C 1
ATOM 3259 O O . GLY B 1 120 ? 1.966 12.578 -0.607 1 77.62 120 GLY B O 1
ATOM 3260 N N . THR B 1 121 ? 4.148 13.32 -0.817 1 80.56 121 THR B N 1
ATOM 3261 C CA . THR B 1 121 ? 4.676 12.211 -1.598 1 80.56 121 THR B CA 1
ATOM 3262 C C . THR B 1 121 ? 5.875 11.578 -0.896 1 80.56 121 THR B C 1
ATOM 3264 O O . THR B 1 121 ? 6.23 11.977 0.216 1 80.56 121 THR B O 1
ATOM 3267 N N . GLU B 1 122 ? 6.395 10.633 -1.454 1 84 122 GLU B N 1
ATOM 3268 C CA . GLU B 1 122 ? 7.57 9.969 -0.904 1 84 122 GLU B CA 1
ATOM 3269 C C . GLU B 1 122 ? 8.836 10.773 -1.184 1 84 122 GLU B C 1
ATOM 3271 O O . GLU B 1 122 ? 9.898 10.484 -0.625 1 84 122 GLU B O 1
ATOM 3276 N N . GLN B 1 123 ? 8.719 11.734 -1.924 1 85.06 123 GLN B N 1
ATOM 3277 C CA . GLN B 1 123 ? 9.867 12.586 -2.236 1 85.06 123 GLN B CA 1
ATOM 3278 C C . GLN B 1 123 ? 10.086 13.633 -1.148 1 85.06 123 GLN B C 1
ATOM 3280 O O . GLN B 1 123 ? 9.242 13.812 -0.267 1 85.06 123 GLN B O 1
ATOM 3285 N N . SER B 1 124 ? 11.266 14.266 -1.16 1 88 124 SER B N 1
ATOM 3286 C CA . SER B 1 124 ? 11.602 15.258 -0.15 1 88 124 SER B CA 1
ATOM 3287 C C . SER B 1 124 ? 12.367 16.438 -0.762 1 88 124 SER B C 1
ATOM 3289 O O . SER B 1 124 ? 12.93 16.312 -1.853 1 88 124 SER B O 1
ATOM 3291 N N . GLY B 1 125 ? 12.242 17.562 -0.039 1 91.81 125 GLY B N 1
ATOM 3292 C CA . GLY B 1 125 ? 13.062 18.703 -0.402 1 91.81 125 GLY B CA 1
ATOM 3293 C C . GLY B 1 125 ? 12.375 19.641 -1.375 1 91.81 125 GLY B C 1
ATOM 3294 O O . GLY B 1 125 ? 11.352 19.297 -1.96 1 91.81 125 GLY B O 1
ATOM 3295 N N . PHE B 1 126 ? 12.992 20.781 -1.548 1 96.06 126 PHE B N 1
ATOM 3296 C CA . PHE B 1 126 ? 12.438 21.828 -2.395 1 96.06 126 PHE B CA 1
ATOM 3297 C C . PHE B 1 126 ? 12.43 21.406 -3.855 1 96.06 126 PHE B C 1
ATOM 3299 O O . PHE B 1 126 ? 11.508 21.734 -4.602 1 96.06 126 PHE B O 1
ATOM 3306 N N . ALA B 1 127 ? 13.461 20.641 -4.211 1 94.44 127 ALA B N 1
ATOM 3307 C CA . ALA B 1 127 ? 13.609 20.25 -5.609 1 94.44 127 ALA B CA 1
ATOM 3308 C C . ALA B 1 127 ? 12.414 19.438 -6.082 1 94.44 127 ALA B C 1
ATOM 3310 O O . ALA B 1 127 ? 12.047 19.484 -7.258 1 94.44 127 ALA B O 1
ATOM 3311 N N . ALA B 1 128 ? 11.812 18.703 -5.188 1 93.75 128 ALA B N 1
ATOM 3312 C CA . ALA B 1 128 ? 10.672 17.844 -5.527 1 93.75 128 ALA B CA 1
ATOM 3313 C C . ALA B 1 128 ? 9.359 18.609 -5.383 1 93.75 128 ALA B C 1
ATOM 3315 O O . ALA B 1 128 ? 8.289 18.062 -5.672 1 93.75 128 ALA B O 1
ATOM 3316 N N . SER B 1 129 ? 9.375 19.891 -4.988 1 96.12 129 SER B N 1
ATOM 3317 C CA . SER B 1 129 ? 8.156 20.656 -4.734 1 96.12 129 SER B CA 1
ATOM 3318 C C . SER B 1 129 ? 7.508 21.109 -6.039 1 96.12 129 SER B C 1
ATOM 3320 O O . SER B 1 129 ? 8.188 21.281 -7.047 1 96.12 129 SER B O 1
ATOM 3322 N N . SER B 1 130 ? 6.211 21.219 -6.012 1 96.38 130 SER B N 1
ATOM 3323 C CA . SER B 1 130 ? 5.426 21.703 -7.141 1 96.38 130 SER B CA 1
ATOM 3324 C C . SER B 1 130 ? 4.129 22.359 -6.672 1 96.38 130 SER B C 1
ATOM 3326 O O . SER B 1 130 ? 3.535 21.938 -5.684 1 96.38 130 SER B O 1
ATOM 3328 N N . ALA B 1 131 ? 3.705 23.359 -7.414 1 96 131 ALA B N 1
ATOM 3329 C CA . ALA B 1 131 ? 2.439 24.031 -7.102 1 96 131 ALA B CA 1
ATOM 3330 C C . ALA B 1 131 ? 1.279 23.031 -7.141 1 96 131 ALA B C 1
ATOM 3332 O O . ALA B 1 131 ? 0.335 23.141 -6.355 1 96 131 ALA B O 1
ATOM 3333 N N . GLU B 1 132 ? 1.359 22.078 -7.984 1 95.19 132 GLU B N 1
ATOM 3334 C CA . GLU B 1 132 ? 0.29 21.109 -8.211 1 95.19 132 GLU B CA 1
ATOM 3335 C C . GLU B 1 132 ? 0.051 20.25 -6.973 1 95.19 132 GLU B C 1
ATOM 3337 O O . GLU B 1 132 ? -1.074 19.812 -6.727 1 95.19 132 GLU B O 1
ATOM 3342 N N . LEU B 1 133 ? 1.038 20.078 -6.195 1 94.56 133 LEU B N 1
ATOM 3343 C CA . LEU B 1 133 ? 0.953 19.234 -5.008 1 94.56 133 LEU B CA 1
ATOM 3344 C C . LEU B 1 133 ? -0.001 19.844 -3.982 1 94.56 133 LEU B C 1
ATOM 3346 O O . LEU B 1 133 ? -0.459 19.141 -3.072 1 94.56 133 LEU B O 1
ATOM 3350 N N . MET B 1 134 ? -0.282 21.141 -4.098 1 94.75 134 MET B N 1
ATOM 3351 C CA . MET B 1 134 ? -1.082 21.828 -3.09 1 94.75 134 MET B CA 1
ATOM 3352 C C . MET B 1 134 ? -2.463 22.172 -3.637 1 94.75 134 MET B C 1
ATOM 3354 O O . MET B 1 134 ? -3.314 22.688 -2.906 1 94.75 134 MET B O 1
ATOM 3358 N N . GLN B 1 135 ? -2.668 21.922 -4.832 1 91.69 135 GLN B N 1
ATOM 3359 C CA . GLN B 1 135 ? -3.902 22.375 -5.469 1 91.69 135 GLN B CA 1
ATOM 3360 C C . GLN B 1 135 ? -5.023 21.359 -5.266 1 91.69 135 GLN B C 1
ATOM 3362 O O . GLN B 1 135 ? -4.867 20.188 -5.594 1 91.69 135 GLN B O 1
ATOM 3367 N N . GLY B 1 136 ? -6.074 21.828 -4.66 1 93 136 GLY B N 1
ATOM 3368 C CA . GLY B 1 136 ? -7.285 21.031 -4.578 1 93 136 GLY B CA 1
ATOM 3369 C C . GLY B 1 136 ? -7.18 19.891 -3.58 1 93 136 GLY B C 1
ATOM 3370 O O . GLY B 1 136 ? -7.883 18.891 -3.705 1 93 136 GLY B O 1
ATOM 3371 N N . VAL B 1 137 ? -6.32 20.062 -2.646 1 94.12 137 VAL B N 1
ATOM 3372 C CA . VAL B 1 137 ? -6.102 18.938 -1.743 1 94.12 137 VAL B CA 1
ATOM 3373 C C . VAL B 1 137 ? -6.906 19.141 -0.461 1 94.12 137 VAL B C 1
ATOM 3375 O O . VAL B 1 137 ? -7.266 20.281 -0.119 1 94.12 137 VAL B O 1
ATOM 3378 N N . PRO B 1 138 ? -7.273 18.062 0.28 1 95.81 138 PRO B N 1
ATOM 3379 C CA . PRO B 1 138 ? -7.922 18.203 1.586 1 95.81 138 PRO B CA 1
ATOM 3380 C C . PRO B 1 138 ? -6.965 18.672 2.676 1 95.81 138 PRO B C 1
ATOM 3382 O O . PRO B 1 138 ? -5.793 18.281 2.686 1 95.81 138 PRO B O 1
ATOM 3385 N N . TRP B 1 139 ? -7.492 19.531 3.549 1 98 139 TRP B N 1
ATOM 3386 C CA . TRP B 1 139 ? -6.75 20 4.715 1 98 139 TRP B CA 1
ATOM 3387 C C . TRP B 1 139 ? -7.477 19.641 6.004 1 98 139 TRP B C 1
ATOM 3389 O O . TRP B 1 139 ? -8.711 19.672 6.062 1 98 139 TRP B O 1
ATOM 3399 N N . ALA B 1 140 ? -6.738 19.25 6.973 1 98.69 140 ALA B N 1
ATOM 3400 C CA . ALA B 1 140 ? -7.234 19.359 8.344 1 98.69 140 ALA B CA 1
ATOM 3401 C C . ALA B 1 140 ? -6.875 20.703 8.953 1 98.69 140 ALA B C 1
ATOM 3403 O O . ALA B 1 140 ? -5.73 21.156 8.852 1 98.69 140 ALA B O 1
ATOM 3404 N N . VAL B 1 141 ? -7.82 21.375 9.484 1 98.88 141 VAL B N 1
ATOM 3405 C CA . VAL B 1 141 ? -7.617 22.625 10.211 1 98.88 141 VAL B CA 1
ATOM 3406 C C . VAL B 1 141 ? -8.07 22.453 11.664 1 98.88 141 VAL B C 1
ATOM 3408 O O . VAL B 1 141 ? -9.203 22.047 11.922 1 98.88 141 VAL B O 1
ATOM 3411 N N . THR B 1 142 ? -7.156 22.719 12.586 1 98.81 142 THR B N 1
ATOM 3412 C CA . THR B 1 142 ? -7.469 22.344 13.961 1 98.81 142 THR B CA 1
ATOM 3413 C C . THR B 1 142 ? -7.652 23.578 14.836 1 98.81 142 THR B C 1
ATOM 3415 O O . THR B 1 142 ? -6.965 24.594 14.648 1 98.81 142 THR B O 1
ATOM 3418 N N . VAL B 1 143 ? -8.578 23.469 15.812 1 97.94 143 VAL B N 1
ATOM 3419 C CA . VAL B 1 143 ? -8.945 24.594 16.672 1 97.94 143 VAL B CA 1
ATOM 3420 C C . VAL B 1 143 ? -9.062 24.109 18.125 1 97.94 143 VAL B C 1
ATOM 3422 O O . VAL B 1 143 ? -9.109 22.906 18.391 1 97.94 143 VAL B O 1
ATOM 3425 N N . THR B 1 144 ? -8.984 25.031 19.047 1 97.06 144 THR B N 1
ATOM 3426 C CA . THR B 1 144 ? -9.383 24.906 20.453 1 97.06 144 THR B CA 1
ATOM 3427 C C . THR B 1 144 ? -10.5 25.891 20.781 1 97.06 144 THR B C 1
ATOM 3429 O O . THR B 1 144 ? -10.812 26.766 19.984 1 97.06 144 THR B O 1
ATOM 3432 N N . PRO B 1 145 ? -11.125 25.719 21.906 1 94.19 145 PRO B N 1
ATOM 3433 C CA . PRO B 1 145 ? -12.148 26.688 22.297 1 94.19 145 PRO B CA 1
ATOM 3434 C C . PRO B 1 145 ? -11.609 28.125 22.359 1 94.19 145 PRO B C 1
ATOM 3436 O O . PRO B 1 145 ? -12.383 29.078 22.25 1 94.19 145 PRO B O 1
ATOM 3439 N N . ALA B 1 146 ? -10.336 28.312 22.438 1 94.69 146 ALA B N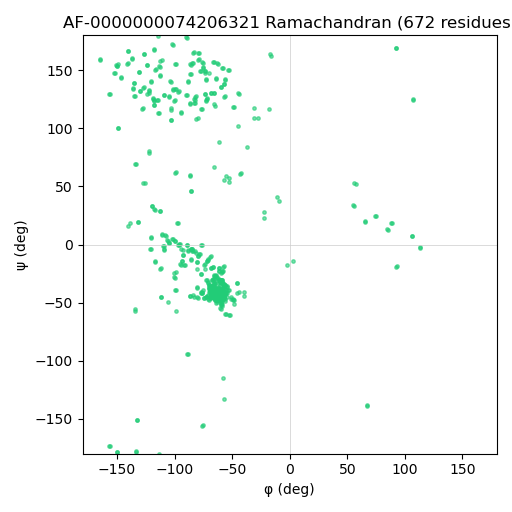 1
ATOM 3440 C CA . ALA B 1 146 ? -9.727 29.625 22.594 1 94.69 146 ALA B CA 1
ATOM 3441 C C . ALA B 1 146 ? -9.336 30.203 21.234 1 94.69 146 ALA B C 1
ATOM 3443 O O . ALA B 1 146 ? -8.953 31.375 21.141 1 94.69 146 ALA B O 1
ATOM 3444 N N . THR B 1 147 ? -9.523 29.422 20.203 1 97.19 147 THR B N 1
ATOM 3445 C CA . THR B 1 147 ? -9.102 29.875 18.875 1 97.19 147 THR B CA 1
ATOM 3446 C C . THR B 1 147 ? -9.938 31.078 18.438 1 97.19 147 THR B C 1
ATOM 3448 O O . THR B 1 147 ? -11.164 31.062 18.531 1 97.19 147 THR B O 1
ATOM 3451 N N . ASP B 1 148 ? -9.242 32.156 17.984 1 97.38 148 ASP B N 1
ATOM 3452 C CA . ASP B 1 148 ? -9.906 33.344 17.438 1 97.38 148 ASP B CA 1
ATOM 3453 C C . ASP B 1 148 ? -10.633 33 16.141 1 97.38 148 ASP B C 1
ATOM 3455 O O . ASP B 1 148 ? -10.016 32.594 15.156 1 97.38 148 ASP B O 1
ATOM 3459 N N . PRO B 1 149 ? -11.992 33.219 16.094 1 97.69 149 PRO B N 1
ATOM 3460 C CA . PRO B 1 149 ? -12.75 32.875 14.891 1 97.69 149 PRO B CA 1
ATOM 3461 C C . PRO B 1 149 ? -12.258 33.625 13.656 1 97.69 149 PRO B C 1
ATOM 3463 O O . PRO B 1 149 ? -12.32 33.094 12.547 1 97.69 149 PRO B O 1
ATOM 3466 N N . ASP B 1 150 ? -11.781 34.812 13.867 1 97.19 150 ASP B N 1
ATOM 3467 C CA . ASP B 1 150 ? -11.297 35.594 12.727 1 97.19 150 ASP B CA 1
ATOM 3468 C C . ASP B 1 150 ? -10.039 34.938 12.141 1 97.19 150 ASP B C 1
ATOM 3470 O O . ASP B 1 150 ? -9.844 34.969 10.922 1 97.19 150 ASP B O 1
ATOM 3474 N N . ARG B 1 151 ? -9.18 34.469 12.961 1 98.38 151 ARG B N 1
ATOM 3475 C CA . ARG B 1 151 ? -7.973 33.781 12.492 1 98.38 151 ARG B CA 1
ATOM 3476 C C . ARG B 1 151 ? -8.305 32.469 11.82 1 98.38 151 ARG B C 1
ATOM 3478 O O . ARG B 1 151 ? -7.699 32.094 10.805 1 98.38 151 ARG B O 1
ATOM 3485 N N . LEU B 1 152 ? -9.266 31.75 12.438 1 98.62 152 LEU B N 1
ATOM 3486 C CA . LEU B 1 152 ? -9.742 30.531 11.789 1 98.62 152 LEU B CA 1
ATOM 3487 C C . LEU B 1 152 ? -10.266 30.828 10.383 1 98.62 152 LEU B C 1
ATOM 3489 O O . LEU B 1 152 ? -9.914 30.141 9.43 1 98.62 152 LEU B O 1
ATOM 3493 N N . LEU B 1 153 ? -11.023 31.859 10.281 1 98.06 153 LEU B N 1
ATOM 3494 C CA . LEU B 1 153 ? -11.594 32.25 8.992 1 98.06 153 LEU B CA 1
ATOM 3495 C C . LEU B 1 153 ? -10.492 32.562 7.988 1 98.06 153 LEU B C 1
ATOM 3497 O O . LEU B 1 153 ? -10.609 32.25 6.809 1 98.06 153 LEU B O 1
ATOM 3501 N N . ARG B 1 154 ? -9.5 33.219 8.445 1 97.88 154 ARG B N 1
ATOM 3502 C CA . ARG B 1 154 ? -8.383 33.594 7.578 1 97.88 154 ARG B CA 1
ATOM 3503 C C . ARG B 1 154 ? -7.715 32.344 7.004 1 97.88 154 ARG B C 1
ATOM 3505 O O . ARG B 1 154 ? -7.41 32.281 5.812 1 97.88 154 ARG B O 1
ATOM 3512 N N . VAL B 1 155 ? -7.488 31.328 7.824 1 98.69 155 VAL B N 1
ATOM 3513 C CA . VAL B 1 155 ? -6.848 30.094 7.383 1 98.69 155 VAL B CA 1
ATOM 3514 C C . VAL B 1 155 ? -7.777 29.344 6.43 1 98.69 155 VAL B C 1
ATOM 3516 O O . VAL B 1 155 ? -7.34 28.859 5.387 1 98.69 155 VAL B O 1
ATOM 3519 N N . LEU B 1 156 ? -9.047 29.297 6.742 1 98.62 156 LEU B N 1
ATOM 3520 C CA . LEU B 1 156 ? -10.016 28.609 5.891 1 98.62 156 LEU B CA 1
ATOM 3521 C C . LEU B 1 156 ? -10.117 29.281 4.527 1 98.62 156 LEU B C 1
ATOM 3523 O O . LEU B 1 156 ? -10.258 28.609 3.504 1 98.62 156 LEU B O 1
ATOM 3527 N N . ARG B 1 157 ? -10.055 30.625 4.527 1 97.5 157 ARG B N 1
ATOM 3528 C CA . ARG B 1 157 ? -10.094 31.359 3.27 1 97.5 157 ARG B CA 1
ATOM 3529 C C . ARG B 1 157 ? -8.859 31.062 2.422 1 97.5 157 ARG B C 1
ATOM 3531 O O . ARG B 1 157 ? -8.953 30.953 1.196 1 97.5 157 ARG B O 1
ATOM 3538 N N . LEU B 1 158 ? -7.762 30.953 3.107 1 97.38 158 LEU B N 1
ATOM 3539 C CA . LEU B 1 158 ? -6.535 30.594 2.4 1 97.38 158 LEU B CA 1
ATOM 3540 C C . LEU B 1 158 ? -6.66 29.219 1.764 1 97.38 158 LEU B C 1
ATOM 3542 O O . LEU B 1 158 ? -6.312 29.031 0.594 1 97.38 158 LEU B O 1
ATOM 3546 N N . VAL B 1 159 ? -7.176 28.203 2.459 1 97.88 159 VAL B N 1
ATOM 3547 C CA . VAL B 1 159 ? -7.281 26.812 2.037 1 97.88 159 VAL B CA 1
ATOM 3548 C C . VAL B 1 159 ? -8.297 26.703 0.902 1 97.88 159 VAL B C 1
ATOM 3550 O O . VAL B 1 159 ? -8.016 26.094 -0.13 1 97.88 159 VAL B O 1
ATOM 3553 N N . THR B 1 160 ? -9.445 27.328 1.015 1 97.38 160 THR B N 1
ATOM 3554 C CA . THR B 1 160 ? -10.539 27.109 0.068 1 97.38 160 THR B CA 1
ATOM 3555 C C . THR B 1 160 ? -10.461 28.109 -1.084 1 97.38 160 THR B C 1
ATOM 3557 O O . THR B 1 160 ? -11.086 27.906 -2.127 1 97.38 160 THR B O 1
ATOM 3560 N N . GLY B 1 161 ? -9.742 29.172 -0.921 1 96.25 161 GLY B N 1
ATOM 3561 C CA . GLY B 1 161 ? -9.617 30.188 -1.951 1 96.25 161 GLY B CA 1
ATOM 3562 C C . GLY B 1 161 ? -8.484 29.922 -2.922 1 96.25 161 GLY B C 1
ATOM 3563 O O . GLY B 1 161 ? -8.625 29.109 -3.846 1 96.25 161 GLY B O 1
ATOM 3564 N N . PRO B 1 162 ? -7.332 30.516 -2.611 1 96.38 162 PRO B N 1
ATOM 3565 C CA . PRO B 1 162 ? -6.238 30.422 -3.58 1 96.38 162 PRO B CA 1
ATOM 3566 C C . PRO B 1 162 ? -5.73 28.984 -3.748 1 96.38 162 PRO B C 1
ATOM 3568 O O . PRO B 1 162 ? -5.207 28.641 -4.809 1 96.38 162 PRO B O 1
ATOM 3571 N N . LEU B 1 163 ? -5.859 28.141 -2.768 1 96.38 163 LEU B N 1
ATOM 3572 C CA . LEU B 1 163 ? -5.336 26.781 -2.854 1 96.38 163 LEU B CA 1
ATOM 3573 C C . LEU B 1 163 ? -6.406 25.812 -3.354 1 96.38 163 LEU B C 1
ATOM 3575 O O . LEU B 1 163 ? -6.105 24.672 -3.688 1 96.38 163 LEU B O 1
ATOM 3579 N N . GLY B 1 164 ? -7.613 26.266 -3.338 1 96.62 164 GLY B N 1
ATOM 3580 C CA . GLY B 1 164 ? -8.711 25.484 -3.896 1 96.62 164 GLY B CA 1
ATOM 3581 C C . GLY B 1 164 ? -8.984 24.203 -3.133 1 96.62 164 GLY B C 1
ATOM 3582 O O . GLY B 1 164 ? -9.547 23.266 -3.686 1 96.62 164 GLY B O 1
ATOM 3583 N N . GLY B 1 165 ? -8.562 24.125 -1.941 1 96.62 165 GLY B N 1
ATOM 3584 C CA . GLY B 1 165 ? -8.695 22.891 -1.169 1 96.62 165 GLY B CA 1
ATOM 3585 C C . GLY B 1 165 ? -10 22.828 -0.388 1 96.62 165 GLY B C 1
ATOM 3586 O O . GLY B 1 165 ? -10.852 23.703 -0.514 1 96.62 165 GLY B O 1
ATOM 3587 N N . THR B 1 166 ? -10.195 21.734 0.297 1 97.12 166 THR B N 1
ATOM 3588 C CA . THR B 1 166 ? -11.266 21.531 1.269 1 97.12 166 THR B CA 1
ATOM 3589 C C . THR B 1 166 ? -10.703 21.406 2.68 1 97.12 166 THR B C 1
ATOM 3591 O O . THR B 1 166 ? -9.5 21.172 2.855 1 97.12 166 THR B O 1
ATOM 3594 N N . ALA B 1 167 ? -11.609 21.688 3.643 1 98.19 167 ALA B N 1
ATOM 3595 C CA . ALA B 1 167 ? -11.07 21.719 5 1 98.19 167 ALA B CA 1
ATOM 3596 C C . ALA B 1 167 ? -11.984 20.953 5.965 1 98.19 167 ALA B C 1
ATOM 3598 O O . ALA B 1 167 ? -13.195 21.172 5.977 1 98.19 167 ALA B O 1
ATOM 3599 N N . ALA B 1 168 ? -11.406 20.047 6.68 1 98.44 168 ALA B N 1
ATOM 3600 C CA . ALA B 1 168 ? -12.047 19.484 7.863 1 98.44 168 ALA B CA 1
ATOM 3601 C C . ALA B 1 168 ? -11.609 20.219 9.125 1 98.44 168 ALA B C 1
ATOM 3603 O O . ALA B 1 168 ? -10.438 20.156 9.516 1 98.44 168 ALA B O 1
ATOM 3604 N N . VAL B 1 169 ? -12.539 20.938 9.773 1 98.75 169 VAL B N 1
ATOM 3605 C CA . VAL B 1 169 ? -12.242 21.625 11.031 1 98.75 169 VAL B CA 1
ATOM 3606 C C . VAL B 1 169 ? -12.359 20.625 12.188 1 98.75 169 VAL B C 1
ATOM 3608 O O . VAL B 1 169 ? -13.43 20.078 12.438 1 98.75 169 VAL B O 1
ATOM 3611 N N . LEU B 1 170 ? -11.266 20.469 12.914 1 98.81 170 LEU B N 1
ATOM 3612 C CA . LEU B 1 170 ? -11.164 19.406 13.922 1 98.81 170 LEU B CA 1
ATOM 3613 C C . LEU B 1 170 ? -10.445 19.906 15.164 1 98.81 170 LEU B C 1
ATOM 3615 O O . LEU B 1 170 ? -9.883 21.016 15.164 1 98.81 170 LEU B O 1
ATOM 3619 N N . THR B 1 171 ? -10.531 19.125 16.266 1 98.56 171 THR B N 1
ATOM 3620 C CA . THR B 1 171 ? -9.578 19.297 17.359 1 98.56 171 THR B CA 1
ATOM 3621 C C . THR B 1 171 ? -8.25 18.641 17.031 1 98.56 171 THR B C 1
ATOM 3623 O O . THR B 1 171 ? -8.172 17.797 16.141 1 98.56 171 THR B O 1
ATOM 3626 N N . ASP B 1 172 ? -7.215 19 17.812 1 98.56 172 ASP B N 1
ATOM 3627 C CA . ASP B 1 172 ? -5.91 18.375 17.609 1 98.56 172 ASP B CA 1
ATOM 3628 C C . ASP B 1 172 ? -5.984 16.875 17.859 1 98.56 172 ASP B C 1
ATOM 3630 O O . ASP B 1 172 ? -5.422 16.094 17.078 1 98.56 172 ASP B O 1
ATOM 3634 N N . ASP B 1 173 ? -6.691 16.453 18.875 1 98.06 173 ASP B N 1
ATOM 3635 C CA . ASP B 1 173 ? -6.797 15.047 19.234 1 98.06 173 ASP B CA 1
ATOM 3636 C C . ASP B 1 173 ? -7.492 14.25 18.125 1 98.06 173 ASP B C 1
ATOM 3638 O O . ASP B 1 173 ? -7.043 13.156 17.766 1 98.06 173 ASP B O 1
ATOM 3642 N N . LEU B 1 174 ? -8.594 14.797 17.672 1 98.31 174 LEU B N 1
ATOM 3643 C CA . LEU B 1 174 ? -9.336 14.117 16.609 1 98.31 174 LEU B CA 1
ATOM 3644 C C . LEU B 1 174 ? -8.477 13.969 15.352 1 98.31 174 LEU B C 1
ATOM 3646 O O . LEU B 1 174 ? -8.445 12.906 14.734 1 98.31 174 LEU B O 1
ATOM 3650 N N . HIS B 1 175 ? -7.781 15.008 15.031 1 98.62 175 HIS B N 1
ATOM 3651 C CA . HIS B 1 175 ? -6.852 14.961 13.906 1 98.62 175 HIS B CA 1
ATOM 3652 C C . HIS B 1 175 ? -5.781 13.898 14.125 1 98.62 175 HIS B C 1
ATOM 3654 O O . HIS B 1 175 ? -5.594 13.016 13.281 1 98.62 175 HIS B O 1
ATOM 3660 N N . ASP B 1 176 ? -5.074 13.984 15.234 1 98.69 176 ASP B N 1
ATOM 3661 C CA . ASP B 1 176 ? -3.902 13.148 15.469 1 98.69 176 ASP B CA 1
ATOM 3662 C C . ASP B 1 176 ? -4.293 11.672 15.578 1 98.69 176 ASP B C 1
ATOM 3664 O O . ASP B 1 176 ? -3.543 10.789 15.164 1 98.69 176 ASP B O 1
ATOM 3668 N N . GLU B 1 177 ? -5.457 11.414 16.156 1 98.62 177 GLU B N 1
ATOM 3669 C CA . GLU B 1 177 ? -5.961 10.047 16.203 1 98.62 177 GLU B CA 1
ATOM 3670 C C . GLU B 1 177 ? -6.285 9.531 14.805 1 98.62 177 GLU B C 1
ATOM 3672 O O . GLU B 1 177 ? -5.914 8.406 14.445 1 98.62 177 GLU B O 1
ATOM 3677 N N . ALA B 1 178 ? -6.945 10.328 14.008 1 98.44 178 ALA B N 1
ATOM 3678 C CA . ALA B 1 178 ? -7.348 9.938 12.664 1 98.44 178 ALA B CA 1
ATOM 3679 C C . ALA B 1 178 ? -6.133 9.664 11.781 1 98.44 178 ALA B C 1
ATOM 3681 O O . ALA B 1 178 ? -6.062 8.625 11.117 1 98.44 178 ALA B O 1
ATOM 3682 N N . VAL B 1 179 ? -5.145 10.523 11.836 1 98.25 179 VAL B N 1
ATOM 3683 C CA . VAL B 1 179 ? -4.012 10.367 10.93 1 98.25 179 VAL B CA 1
ATOM 3684 C C . VAL B 1 179 ? -3.105 9.242 11.43 1 98.25 179 VAL B C 1
ATOM 3686 O O . VAL B 1 179 ? -2.359 8.648 10.648 1 98.25 179 VAL B O 1
ATOM 3689 N N . ALA B 1 180 ? -3.111 8.938 12.75 1 98.62 180 ALA B N 1
ATOM 3690 C CA . ALA B 1 180 ? -2.406 7.738 13.203 1 98.62 180 ALA B CA 1
ATOM 3691 C C . ALA B 1 180 ? -2.855 6.504 12.43 1 98.62 180 ALA B C 1
ATOM 3693 O O . ALA B 1 180 ? -2.029 5.684 12.023 1 98.62 180 ALA B O 1
ATOM 3694 N N . LEU B 1 181 ? -4.152 6.445 12.164 1 98.38 181 LEU B N 1
ATOM 3695 C CA . LEU B 1 181 ? -4.73 5.266 11.531 1 98.38 181 LEU B CA 1
ATOM 3696 C C . LEU B 1 181 ? -4.5 5.289 10.023 1 98.38 181 LEU B C 1
ATOM 3698 O O . LEU B 1 181 ? -4.188 4.258 9.422 1 98.38 181 LEU B O 1
ATOM 3702 N N . VAL B 1 182 ? -4.566 6.477 9.383 1 97.5 182 VAL B N 1
ATOM 3703 C CA . VAL B 1 182 ? -4.652 6.461 7.926 1 97.5 182 VAL B CA 1
ATOM 3704 C C . VAL B 1 182 ? -3.344 6.969 7.328 1 97.5 182 VAL B C 1
ATOM 3706 O O . VAL B 1 182 ? -3.164 6.953 6.105 1 97.5 182 VAL B O 1
ATOM 3709 N N . SER B 1 183 ? -2.4 7.355 8.102 1 97.44 183 SER B N 1
ATOM 3710 C CA . SER B 1 183 ? -1.122 7.82 7.574 1 97.44 183 SER B CA 1
ATOM 3711 C C . SER B 1 183 ? 0.047 7.207 8.336 1 97.44 183 SER B C 1
ATOM 3713 O O . SER B 1 183 ? 0.871 6.496 7.754 1 97.44 183 SER B O 1
ATOM 3715 N N . HIS B 1 184 ? 0.117 7.359 9.688 1 98.44 184 HIS B N 1
ATOM 3716 C CA . HIS B 1 184 ? 1.311 6.98 10.43 1 98.44 184 HIS B CA 1
ATOM 3717 C C . HIS B 1 184 ? 1.467 5.465 10.484 1 98.44 184 HIS B C 1
ATOM 3719 O O . HIS B 1 184 ? 2.543 4.938 10.188 1 98.44 184 HIS B O 1
ATOM 3725 N N . VAL B 1 185 ? 0.387 4.75 10.812 1 98.81 185 VAL B N 1
ATOM 3726 C CA . VAL B 1 185 ? 0.448 3.295 10.891 1 98.81 185 VAL B CA 1
ATOM 3727 C C . VAL B 1 185 ? 0.717 2.713 9.508 1 98.81 185 VAL B C 1
ATOM 3729 O O . VAL B 1 185 ? 1.531 1.798 9.359 1 98.81 185 VAL B O 1
ATOM 3732 N N . PRO B 1 186 ? 0.057 3.256 8.453 1 98.25 186 PRO B N 1
ATOM 3733 C CA . PRO B 1 186 ? 0.421 2.779 7.117 1 98.25 186 PRO B CA 1
ATOM 3734 C C . PRO B 1 186 ? 1.915 2.912 6.828 1 98.25 186 PRO B C 1
ATOM 3736 O O . PRO B 1 186 ? 2.516 2.012 6.242 1 98.25 186 PRO B O 1
ATOM 3739 N N . HIS B 1 187 ? 2.572 4.004 7.195 1 98.06 187 HIS B N 1
ATOM 3740 C CA . HIS B 1 187 ? 4.008 4.168 7.016 1 98.06 187 HIS B CA 1
ATOM 3741 C C . HIS B 1 187 ? 4.789 3.129 7.812 1 98.06 187 HIS B C 1
ATOM 3743 O O . HIS B 1 187 ? 5.785 2.59 7.332 1 98.06 187 HIS B O 1
ATOM 3749 N N . VAL B 1 188 ? 4.34 2.852 9.031 1 98.81 188 VAL B N 1
ATOM 3750 C CA . VAL B 1 188 ? 5 1.853 9.867 1 98.81 188 VAL B CA 1
ATOM 3751 C C . VAL B 1 188 ? 4.902 0.48 9.203 1 98.81 188 VAL B C 1
ATOM 3753 O O . VAL B 1 188 ? 5.898 -0.24 9.109 1 98.81 188 VAL B O 1
ATOM 3756 N N . LEU B 1 189 ? 3.734 0.14 8.711 1 98.75 189 LEU B N 1
ATOM 3757 C CA . LEU B 1 189 ? 3.533 -1.177 8.117 1 98.75 189 LEU B CA 1
ATOM 3758 C C . LEU B 1 189 ? 4.324 -1.314 6.824 1 98.75 189 LEU B C 1
ATOM 3760 O O . LEU B 1 189 ? 4.816 -2.4 6.504 1 98.75 189 LEU B O 1
ATOM 3764 N N . ALA B 1 190 ? 4.402 -0.216 6.055 1 98.12 190 ALA B N 1
ATOM 3765 C CA . ALA B 1 190 ? 5.254 -0.228 4.867 1 98.12 190 ALA B CA 1
ATOM 3766 C C . ALA B 1 190 ? 6.703 -0.53 5.23 1 98.12 190 ALA B C 1
ATOM 3768 O O . ALA B 1 190 ? 7.355 -1.354 4.586 1 98.12 190 ALA B O 1
ATOM 3769 N N . ASN B 1 191 ? 7.215 0.124 6.262 1 98.31 191 ASN B N 1
ATOM 3770 C CA . ASN B 1 191 ? 8.57 -0.122 6.73 1 98.31 191 ASN B CA 1
ATOM 3771 C C . ASN B 1 191 ? 8.734 -1.544 7.258 1 98.31 191 ASN B C 1
ATOM 3773 O O . ASN B 1 191 ? 9.781 -2.166 7.07 1 98.31 191 ASN B O 1
ATOM 3777 N N . GLN B 1 192 ? 7.723 -2.055 7.961 1 98.69 192 GLN B N 1
ATOM 3778 C CA . GLN B 1 192 ? 7.734 -3.426 8.461 1 98.69 192 GLN B CA 1
ATOM 3779 C C . GLN B 1 192 ? 7.891 -4.426 7.312 1 98.69 192 GLN B C 1
ATOM 3781 O O . GLN B 1 192 ? 8.68 -5.363 7.406 1 98.69 192 GLN B O 1
ATOM 3786 N N . LEU B 1 193 ? 7.145 -4.242 6.23 1 98.38 193 LEU B N 1
ATOM 3787 C CA . LEU B 1 193 ? 7.203 -5.129 5.074 1 98.38 193 LEU B CA 1
ATOM 3788 C C . LEU B 1 193 ? 8.594 -5.109 4.445 1 98.38 193 LEU B C 1
ATOM 3790 O O . LEU B 1 193 ? 9.188 -6.164 4.207 1 98.38 193 LEU B O 1
ATOM 3794 N N . LEU B 1 194 ? 9.133 -3.891 4.234 1 98 194 LEU B N 1
ATOM 3795 C CA . LEU B 1 194 ? 10.461 -3.754 3.639 1 98 194 LEU B CA 1
ATOM 3796 C C . LEU B 1 194 ? 11.523 -4.379 4.535 1 98 194 LEU B C 1
ATOM 3798 O O . LEU B 1 194 ? 12.43 -5.059 4.047 1 98 194 LEU B O 1
ATOM 3802 N N . GLY B 1 195 ? 11.391 -4.125 5.832 1 98 195 GLY B N 1
ATOM 3803 C CA . GLY B 1 195 ? 12.344 -4.691 6.773 1 98 195 GLY B CA 1
ATOM 3804 C C . GLY B 1 195 ? 12.312 -6.207 6.809 1 98 195 GLY B C 1
ATOM 3805 O O . GLY B 1 195 ? 13.367 -6.852 6.902 1 98 195 GLY B O 1
ATOM 3806 N N . ALA B 1 196 ? 11.117 -6.793 6.762 1 98.06 196 ALA B N 1
ATOM 3807 C CA . ALA B 1 196 ? 10.969 -8.25 6.746 1 98.06 196 ALA B CA 1
ATOM 3808 C C . ALA B 1 196 ? 11.648 -8.852 5.523 1 98.06 196 ALA B C 1
ATOM 3810 O O . ALA B 1 196 ? 12.336 -9.875 5.629 1 98.06 196 ALA B O 1
ATOM 3811 N N . VAL B 1 197 ? 11.469 -8.219 4.344 1 97.81 197 VAL B N 1
ATOM 3812 C CA . VAL B 1 197 ? 12.086 -8.711 3.117 1 97.81 197 VAL B CA 1
ATOM 3813 C C . VAL B 1 197 ? 13.602 -8.531 3.197 1 97.81 197 VAL B C 1
ATOM 3815 O O . VAL B 1 197 ? 14.359 -9.43 2.812 1 97.81 197 VAL B O 1
ATOM 3818 N N . ALA B 1 198 ? 14.031 -7.359 3.715 1 97.06 198 ALA B N 1
ATOM 3819 C CA . ALA B 1 198 ? 15.453 -7.043 3.807 1 97.06 198 ALA B CA 1
ATOM 3820 C C . ALA B 1 198 ? 16.203 -8.117 4.602 1 97.06 198 ALA B C 1
ATOM 3822 O O . ALA B 1 198 ? 17.344 -8.438 4.289 1 97.06 198 ALA B O 1
ATOM 3823 N N . GLY B 1 199 ? 15.57 -8.672 5.594 1 95.94 199 GLY B N 1
ATOM 3824 C CA . GLY B 1 199 ? 16.234 -9.617 6.477 1 95.94 199 GLY B CA 1
ATOM 3825 C C . GLY B 1 199 ? 15.992 -11.062 6.09 1 95.94 199 GLY B C 1
ATOM 3826 O O . GLY B 1 199 ? 16.531 -11.977 6.719 1 95.94 199 GLY B O 1
ATOM 3827 N N . ALA B 1 200 ? 15.258 -11.32 5.047 1 96.69 200 ALA B N 1
ATOM 3828 C CA . ALA B 1 200 ? 14.859 -12.68 4.703 1 96.69 200 ALA B CA 1
ATOM 3829 C C . ALA B 1 200 ? 15.898 -13.344 3.809 1 96.69 200 ALA B C 1
ATOM 3831 O O . ALA B 1 200 ? 16.453 -12.711 2.912 1 96.69 200 ALA B O 1
ATOM 3832 N N . PRO B 1 201 ? 16.172 -14.672 4.051 1 95.44 201 PRO B N 1
ATOM 3833 C CA . PRO B 1 201 ? 17.078 -15.406 3.162 1 95.44 201 PRO B CA 1
ATOM 3834 C C . PRO B 1 201 ? 16.594 -15.43 1.714 1 95.44 201 PRO B C 1
ATOM 3836 O O . PRO B 1 201 ? 17.406 -15.5 0.788 1 95.44 201 PRO B O 1
ATOM 3839 N N . VAL B 1 202 ? 15.32 -15.281 1.477 1 96.88 202 VAL B N 1
ATOM 3840 C CA . VAL B 1 202 ? 14.75 -15.383 0.137 1 96.88 202 VAL B CA 1
ATOM 3841 C C . VAL B 1 202 ? 14.586 -13.984 -0.459 1 96.88 202 VAL B C 1
ATOM 3843 O O . VAL B 1 202 ? 13.797 -13.789 -1.39 1 96.88 202 VAL B O 1
ATOM 3846 N N . ARG B 1 203 ? 15.258 -12.984 0.059 1 95.88 203 ARG B N 1
ATOM 3847 C CA . ARG B 1 203 ? 15.086 -11.578 -0.291 1 95.88 203 ARG B CA 1
ATOM 3848 C C . ARG B 1 203 ? 15.148 -11.383 -1.802 1 95.88 203 ARG B C 1
ATOM 3850 O O . ARG B 1 203 ? 14.281 -10.727 -2.381 1 95.88 203 ARG B O 1
ATOM 3857 N N . ASP B 1 204 ? 16.109 -11.992 -2.471 1 93.56 204 ASP B N 1
ATOM 3858 C CA . ASP B 1 204 ? 16.312 -11.742 -3.896 1 93.56 204 ASP B CA 1
ATOM 3859 C C . ASP B 1 204 ? 15.164 -12.305 -4.719 1 93.56 204 ASP B C 1
ATOM 3861 O O . ASP B 1 204 ? 14.656 -11.633 -5.625 1 93.56 204 ASP B O 1
ATOM 3865 N N . VAL B 1 205 ? 14.711 -13.484 -4.391 1 96.25 205 VAL B N 1
ATOM 3866 C CA . VAL B 1 205 ? 13.578 -14.102 -5.066 1 96.25 205 VAL B CA 1
ATOM 3867 C C . VAL B 1 205 ? 12.312 -13.297 -4.785 1 96.25 205 VAL B C 1
ATOM 3869 O O . VAL B 1 205 ? 11.523 -13.023 -5.695 1 96.25 205 VAL B O 1
ATOM 3872 N N . ALA B 1 206 ? 12.172 -12.891 -3.494 1 96.81 206 ALA B N 1
ATOM 3873 C CA . ALA B 1 206 ? 11 -12.125 -3.09 1 96.81 206 ALA B CA 1
ATOM 3874 C C . ALA B 1 206 ? 10.898 -10.82 -3.875 1 96.81 206 ALA B C 1
ATOM 3876 O O . ALA B 1 206 ? 9.844 -10.484 -4.406 1 96.81 206 ALA B O 1
ATOM 3877 N N . LEU B 1 207 ? 12 -10.117 -3.988 1 94.19 207 LEU B N 1
ATOM 3878 C CA . LEU B 1 207 ? 12.008 -8.836 -4.691 1 94.19 207 LEU B CA 1
ATOM 3879 C C . LEU B 1 207 ? 11.75 -9.039 -6.18 1 94.19 207 LEU B C 1
ATOM 3881 O O . LEU B 1 207 ? 11.125 -8.195 -6.824 1 94.19 207 LEU B O 1
ATOM 3885 N N . ARG B 1 208 ? 12.156 -10.148 -6.723 1 92.38 208 ARG B N 1
ATOM 3886 C CA . ARG B 1 208 ? 11.938 -10.445 -8.133 1 92.38 208 ARG B CA 1
ATOM 3887 C C . ARG B 1 208 ? 10.469 -10.766 -8.406 1 92.38 208 ARG B C 1
ATOM 3889 O O . ARG B 1 208 ? 9.953 -10.477 -9.484 1 92.38 208 ARG B O 1
ATOM 3896 N N . LEU B 1 209 ? 9.812 -11.344 -7.391 1 94.81 209 LEU B N 1
ATOM 3897 C CA . LEU B 1 209 ? 8.43 -11.773 -7.578 1 94.81 209 LEU B CA 1
ATOM 3898 C C . LEU B 1 209 ? 7.457 -10.68 -7.148 1 94.81 209 LEU B C 1
ATOM 3900 O O . LEU B 1 209 ? 6.25 -10.789 -7.383 1 94.81 209 LEU B O 1
ATOM 3904 N N . ALA B 1 210 ? 8 -9.641 -6.531 1 93.62 210 ALA B N 1
ATOM 3905 C CA . ALA B 1 210 ? 7.148 -8.555 -6.043 1 93.62 210 ALA B CA 1
ATOM 3906 C C . ALA B 1 210 ? 6.32 -7.961 -7.18 1 93.62 210 ALA B C 1
ATOM 3908 O O . ALA B 1 210 ? 6.816 -7.785 -8.297 1 93.62 210 ALA B O 1
ATOM 3909 N N . ALA B 1 211 ? 5.07 -7.691 -6.891 1 92.06 211 ALA B N 1
ATOM 3910 C CA . ALA B 1 211 ? 4.125 -7.105 -7.836 1 92.06 211 ALA B CA 1
ATOM 3911 C C . ALA B 1 211 ? 3.354 -5.953 -7.195 1 92.06 211 ALA B C 1
ATOM 3913 O O . ALA B 1 211 ? 3.914 -5.18 -6.414 1 92.06 211 ALA B O 1
ATOM 3914 N N . GLY B 1 212 ? 2.172 -5.715 -7.625 1 90.75 212 GLY B N 1
ATOM 3915 C CA . GLY B 1 212 ? 1.419 -4.516 -7.285 1 90.75 212 GLY B CA 1
ATOM 3916 C C . GLY B 1 212 ? 1.121 -4.398 -5.805 1 90.75 212 GLY B C 1
ATOM 3917 O O . GLY B 1 212 ? 1.152 -3.299 -5.246 1 90.75 212 GLY B O 1
ATOM 3918 N N . SER B 1 213 ? 0.798 -5.52 -5.133 1 92.25 213 SER B N 1
ATOM 3919 C CA . SER B 1 213 ? 0.459 -5.469 -3.715 1 92.25 213 SER B CA 1
ATOM 3920 C C . SER B 1 213 ? 1.647 -5.008 -2.879 1 92.25 213 SER B C 1
ATOM 3922 O O . SER B 1 213 ? 1.492 -4.195 -1.964 1 92.25 213 SER B O 1
ATOM 3924 N N . PHE B 1 214 ? 2.844 -5.52 -3.17 1 95.62 214 PHE B N 1
ATOM 3925 C CA . PHE B 1 214 ? 4.051 -5.152 -2.443 1 95.62 214 PHE B CA 1
ATOM 3926 C C . PHE B 1 214 ? 4.473 -3.725 -2.783 1 95.62 214 PHE B C 1
ATOM 3928 O O . PHE B 1 214 ? 4.793 -2.938 -1.89 1 95.62 214 PHE B O 1
ATOM 3935 N N . ARG B 1 215 ? 4.418 -3.395 -4.031 1 93.19 215 ARG B N 1
ATOM 3936 C CA . ARG B 1 215 ? 4.785 -2.053 -4.469 1 93.19 215 ARG B CA 1
ATOM 3937 C C . ARG B 1 215 ? 3.91 -0.999 -3.799 1 93.19 215 ARG B C 1
ATOM 3939 O O . ARG B 1 215 ? 4.422 -0.04 -3.217 1 93.19 215 ARG B O 1
ATOM 3946 N N . ASP B 1 216 ? 2.639 -1.193 -3.871 1 93 216 ASP B N 1
ATOM 3947 C CA . ASP B 1 216 ? 1.707 -0.248 -3.266 1 93 216 ASP B CA 1
ATOM 3948 C C . ASP B 1 216 ? 1.866 -0.217 -1.746 1 93 216 ASP B C 1
ATOM 3950 O O . ASP B 1 216 ? 1.907 0.856 -1.143 1 93 216 ASP B O 1
ATOM 3954 N N . GLY B 1 217 ? 2.029 -1.337 -1.154 1 95.56 217 GLY B N 1
ATOM 3955 C CA . GLY B 1 217 ? 2.109 -1.455 0.292 1 95.56 217 GLY B CA 1
ATOM 3956 C C . GLY B 1 217 ? 3.406 -0.916 0.865 1 95.56 217 GLY B C 1
ATOM 3957 O O . GLY B 1 217 ? 3.508 -0.675 2.07 1 95.56 217 GLY B O 1
ATOM 3958 N N . THR B 1 218 ? 4.418 -0.674 -0.025 1 96.25 218 THR B N 1
ATOM 3959 C CA . THR B 1 218 ? 5.723 -0.298 0.507 1 96.25 218 THR B CA 1
ATOM 3960 C C . THR B 1 218 ? 6.156 1.063 -0.03 1 96.25 218 THR B C 1
ATOM 3962 O O . THR B 1 218 ? 7.203 1.586 0.355 1 96.25 218 THR B O 1
ATOM 3965 N N . ARG B 1 219 ? 5.395 1.679 -0.919 1 93 219 ARG B N 1
ATOM 3966 C CA . ARG B 1 219 ? 5.77 2.926 -1.578 1 93 219 ARG B CA 1
ATOM 3967 C C . ARG B 1 219 ? 6.254 3.957 -0.564 1 93 219 ARG B C 1
ATOM 3969 O O . ARG B 1 219 ? 7.332 4.531 -0.72 1 93 219 ARG B O 1
ATOM 3976 N N . VAL B 1 220 ? 5.508 4.125 0.512 1 94.06 220 VAL B N 1
ATOM 3977 C CA . VAL B 1 220 ? 5.812 5.188 1.464 1 94.06 220 VAL B CA 1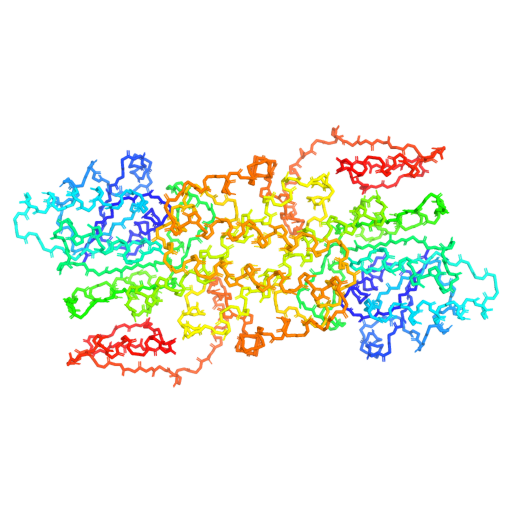
ATOM 3978 C C . VAL B 1 220 ? 6.965 4.758 2.371 1 94.06 220 VAL B C 1
ATOM 3980 O O . VAL B 1 220 ? 7.488 5.559 3.146 1 94.06 220 VAL B O 1
ATOM 3983 N N . GLY B 1 221 ? 7.355 3.467 2.297 1 95.19 221 GLY B N 1
ATOM 3984 C CA . GLY B 1 221 ? 8.531 2.986 3.004 1 95.19 221 GLY B CA 1
ATOM 3985 C C . GLY B 1 221 ? 9.828 3.529 2.438 1 95.19 221 GLY B C 1
ATOM 3986 O O . GLY B 1 221 ? 10.883 3.406 3.062 1 95.19 221 GLY B O 1
ATOM 3987 N N . PHE B 1 222 ? 9.766 4.156 1.313 1 92.5 222 PHE B N 1
ATOM 3988 C CA . PHE B 1 222 ? 10.945 4.719 0.67 1 92.5 222 PHE B CA 1
ATOM 3989 C C . PHE B 1 222 ? 11.086 6.199 0.998 1 92.5 222 PHE B C 1
ATOM 3991 O O . PHE B 1 222 ? 12.016 6.859 0.526 1 92.5 222 PHE B O 1
ATOM 3998 N N . THR B 1 223 ? 10.164 6.766 1.788 1 89.94 223 THR B N 1
ATOM 3999 C CA . THR B 1 223 ? 10.312 8.109 2.326 1 89.94 223 THR B CA 1
ATOM 4000 C C . THR B 1 223 ? 11.531 8.195 3.244 1 89.94 223 THR B C 1
ATOM 4002 O O . THR B 1 223 ? 12.008 7.18 3.744 1 89.94 223 THR B O 1
ATOM 4005 N N . ASP B 1 224 ? 12.023 9.438 3.34 1 89.88 224 ASP B N 1
ATOM 4006 C CA . ASP B 1 224 ? 13.109 9.641 4.293 1 89.88 224 ASP B CA 1
ATOM 4007 C C . ASP B 1 224 ? 12.773 9.023 5.652 1 89.88 224 ASP B C 1
ATOM 4009 O O . ASP B 1 224 ? 11.812 9.453 6.309 1 89.88 224 ASP B O 1
ATOM 4013 N N . PRO B 1 225 ? 13.633 8.008 6.078 1 94.62 225 PRO B N 1
ATOM 4014 C CA . PRO B 1 225 ? 13.289 7.293 7.309 1 94.62 225 PRO B CA 1
ATOM 4015 C C . PRO B 1 225 ? 13.242 8.203 8.531 1 94.62 225 PRO B C 1
ATOM 4017 O O . PRO B 1 225 ? 12.469 7.961 9.461 1 94.62 225 PRO B O 1
ATOM 4020 N N . ARG B 1 226 ? 14.023 9.242 8.578 1 93.25 226 ARG B N 1
ATOM 4021 C CA . ARG B 1 226 ? 14.016 10.172 9.703 1 93.25 226 ARG B CA 1
ATOM 4022 C C . ARG B 1 226 ? 12.734 11 9.727 1 93.25 226 ARG B C 1
ATOM 4024 O O . ARG B 1 226 ? 12.227 11.336 10.797 1 93.25 226 ARG B O 1
ATOM 4031 N N . ARG B 1 227 ? 12.219 11.336 8.594 1 91.69 227 ARG B N 1
ATOM 4032 C CA . ARG B 1 227 ? 10.945 12.047 8.516 1 91.69 227 ARG B CA 1
ATOM 4033 C C . ARG B 1 227 ? 9.805 11.172 9.016 1 91.69 227 ARG B C 1
ATOM 4035 O O . ARG B 1 227 ? 8.969 11.625 9.805 1 91.69 227 ARG B O 1
ATOM 4042 N N . THR B 1 228 ? 9.805 9.898 8.539 1 95.19 228 THR B N 1
ATOM 4043 C CA . THR B 1 228 ? 8.781 8.953 8.977 1 95.19 228 THR B CA 1
ATOM 4044 C C . THR B 1 228 ? 8.891 8.703 10.477 1 95.19 228 THR B C 1
ATOM 4046 O O . THR B 1 228 ? 7.879 8.711 11.188 1 95.19 228 THR B O 1
ATOM 4049 N N . GLU B 1 229 ? 10.094 8.547 10.906 1 96.88 229 GLU B N 1
ATOM 4050 C CA . GLU B 1 229 ? 10.352 8.312 12.32 1 96.88 229 GLU B CA 1
ATOM 4051 C C . GLU B 1 229 ? 9.836 9.477 13.172 1 96.88 229 GLU B C 1
ATOM 4053 O O . GLU B 1 229 ? 9.172 9.266 14.188 1 96.88 229 GLU B O 1
ATOM 4058 N N . ALA B 1 230 ? 10.094 10.672 12.773 1 95 230 ALA B N 1
ATOM 4059 C CA . ALA B 1 230 ? 9.641 11.859 13.508 1 95 230 ALA B CA 1
ATOM 4060 C C . ALA B 1 230 ? 8.117 11.914 13.57 1 95 230 ALA B C 1
ATOM 4062 O O . ALA B 1 230 ? 7.547 12.211 14.625 1 95 230 ALA B O 1
ATOM 4063 N N . MET B 1 231 ? 7.48 11.672 12.453 1 95.44 231 MET B N 1
ATOM 4064 C CA . MET B 1 231 ? 6.02 11.664 12.367 1 95.44 231 MET B CA 1
ATOM 4065 C C . MET B 1 231 ? 5.43 10.648 13.352 1 95.44 231 MET B C 1
ATOM 4067 O O . MET B 1 231 ? 4.508 10.977 14.102 1 95.44 231 MET B O 1
ATOM 4071 N N . VAL B 1 232 ? 6.012 9.477 13.43 1 98.38 232 VAL B N 1
ATOM 4072 C CA . VAL B 1 232 ? 5.527 8.383 14.273 1 98.38 232 VAL B CA 1
ATOM 4073 C C . VAL B 1 232 ? 5.812 8.695 15.742 1 98.38 232 VAL B C 1
ATOM 4075 O O . VAL B 1 232 ? 4.93 8.562 16.594 1 98.38 232 VAL B O 1
ATOM 4078 N N . THR B 1 233 ? 7.016 9.164 16.047 1 97.94 233 THR B N 1
ATOM 4079 C CA . THR B 1 233 ? 7.406 9.414 17.422 1 97.94 233 THR B CA 1
ATOM 4080 C C . THR B 1 233 ? 6.641 10.609 18 1 97.94 233 THR B C 1
ATOM 4082 O O . THR B 1 233 ? 6.258 10.602 19.172 1 97.94 233 THR B O 1
ATOM 4085 N N . GLU B 1 234 ? 6.379 11.625 17.203 1 97.19 234 GLU B N 1
ATOM 4086 C CA . GLU B 1 234 ? 5.672 12.82 17.656 1 97.19 234 GLU B CA 1
ATOM 4087 C C . GLU B 1 234 ? 4.184 12.539 17.844 1 97.19 234 GLU B C 1
ATOM 4089 O O . GLU B 1 234 ? 3.477 13.32 18.484 1 97.19 234 GLU B O 1
ATOM 4094 N N . ASN B 1 235 ? 3.689 11.492 17.297 1 98.38 235 ASN B N 1
ATOM 4095 C CA . ASN B 1 235 ? 2.303 11.078 17.484 1 98.38 235 ASN B CA 1
ATOM 4096 C C . ASN B 1 235 ? 2.207 9.766 18.266 1 98.38 235 ASN B C 1
ATOM 4098 O O . ASN B 1 235 ? 1.285 8.977 18.062 1 98.38 235 ASN B O 1
ATOM 4102 N N . ALA B 1 236 ? 3.182 9.5 19.141 1 98.44 236 ALA B N 1
ATOM 4103 C CA . ALA B 1 236 ? 3.334 8.242 19.859 1 98.44 236 ALA B CA 1
ATOM 4104 C C . ALA B 1 236 ? 2.064 7.895 20.641 1 98.44 236 ALA B C 1
ATOM 4106 O O . ALA B 1 236 ? 1.658 6.73 20.688 1 98.44 236 ALA B O 1
ATOM 4107 N N . ALA B 1 237 ? 1.408 8.836 21.234 1 97.75 237 ALA B N 1
ATOM 4108 C CA . ALA B 1 237 ? 0.261 8.609 22.094 1 97.75 237 ALA B CA 1
ATOM 4109 C C . ALA B 1 237 ? -0.873 7.918 21.344 1 97.75 237 ALA B C 1
ATOM 4111 O O . ALA B 1 237 ? -1.628 7.137 21.922 1 97.75 237 ALA B O 1
ATOM 4112 N N . TRP B 1 238 ? -0.976 8.242 20.047 1 98.38 238 TRP B N 1
ATOM 4113 C CA . TRP B 1 238 ? -2.053 7.648 19.25 1 98.38 238 TRP B CA 1
ATOM 4114 C C . TRP B 1 238 ? -1.54 6.484 18.422 1 98.38 238 TRP B C 1
ATOM 4116 O O . TRP B 1 238 ? -2.283 5.543 18.125 1 98.38 238 TRP B O 1
ATOM 4126 N N . VAL B 1 239 ? -0.292 6.473 18.031 1 98.81 239 VAL B N 1
ATOM 4127 C CA . VAL B 1 239 ? 0.269 5.438 17.172 1 98.81 239 VAL B CA 1
ATOM 4128 C C . VAL B 1 239 ? 0.505 4.164 17.969 1 98.81 239 VAL B C 1
ATOM 4130 O O . VAL B 1 239 ? 0.206 3.061 17.5 1 98.81 239 VAL B O 1
ATOM 4133 N N . ALA B 1 240 ? 1.02 4.277 19.188 1 98.88 240 ALA B N 1
ATOM 4134 C CA . ALA B 1 240 ? 1.415 3.115 19.984 1 98.88 240 ALA B CA 1
ATOM 4135 C C . ALA B 1 240 ? 0.225 2.193 20.234 1 98.88 240 ALA B C 1
ATOM 4137 O O . ALA B 1 240 ? 0.299 0.99 19.969 1 98.88 240 ALA B O 1
ATOM 4138 N N . PRO B 1 241 ? -0.91 2.756 20.703 1 98.56 241 PRO B N 1
ATOM 4139 C CA . PRO B 1 241 ? -2.049 1.856 20.906 1 98.56 241 PRO B CA 1
ATOM 4140 C C . PRO B 1 241 ? -2.508 1.193 19.609 1 98.56 241 PRO B C 1
ATOM 4142 O O . PRO B 1 241 ? -2.93 0.035 19.609 1 98.56 241 PRO B O 1
ATOM 4145 N N . ALA B 1 242 ? -2.48 1.914 18.5 1 98.69 242 ALA B N 1
ATOM 4146 C CA . ALA B 1 242 ? -2.865 1.347 17.219 1 98.69 242 ALA B CA 1
ATOM 4147 C C . ALA B 1 242 ? -1.941 0.197 16.828 1 98.69 242 ALA B C 1
ATOM 4149 O O . ALA B 1 242 ? -2.395 -0.822 16.297 1 98.69 242 ALA B O 1
ATOM 4150 N N . LEU B 1 243 ? -0.632 0.343 17.078 1 98.88 243 LEU B N 1
ATOM 4151 C CA . LEU B 1 243 ? 0.337 -0.707 16.766 1 98.88 243 LEU B CA 1
ATOM 4152 C C . LEU B 1 243 ? 0.104 -1.928 17.656 1 98.88 243 LEU B C 1
ATOM 4154 O O . LEU B 1 243 ? 0.236 -3.064 17.203 1 98.88 243 LEU B O 1
ATOM 4158 N N . ARG B 1 244 ? -0.222 -1.695 18.922 1 98.69 244 ARG B N 1
ATOM 4159 C CA . ARG B 1 244 ? -0.495 -2.807 19.828 1 98.69 244 ARG B CA 1
ATOM 4160 C C . ARG B 1 244 ? -1.726 -3.588 19.391 1 98.69 244 ARG B C 1
ATOM 4162 O O . ARG B 1 244 ? -1.751 -4.816 19.469 1 98.69 244 ARG B O 1
ATOM 4169 N N . LEU B 1 245 ? -2.697 -2.857 18.984 1 98.31 245 LEU B N 1
ATOM 4170 C CA . LEU B 1 245 ? -3.887 -3.521 18.453 1 98.31 245 LEU B CA 1
ATOM 4171 C C . LEU B 1 245 ? -3.545 -4.367 17.234 1 98.31 245 LEU B C 1
ATOM 4173 O O . LEU B 1 245 ? -3.982 -5.512 17.125 1 98.31 245 LEU B O 1
ATOM 4177 N N . ALA B 1 246 ? -2.809 -3.822 16.312 1 98.75 246 ALA B N 1
ATOM 4178 C CA . ALA B 1 246 ? -2.381 -4.562 15.125 1 98.75 246 ALA B CA 1
ATOM 4179 C C . ALA B 1 246 ? -1.586 -5.805 15.516 1 98.75 246 ALA B C 1
ATOM 4181 O O . ALA B 1 246 ? -1.812 -6.891 14.969 1 98.75 246 ALA B O 1
ATOM 4182 N N . ALA B 1 247 ? -0.629 -5.629 16.438 1 98.88 247 ALA B N 1
ATOM 4183 C CA . ALA B 1 247 ? 0.192 -6.75 16.891 1 98.88 247 ALA B CA 1
ATOM 4184 C C . ALA B 1 247 ? -0.673 -7.871 17.453 1 98.88 247 ALA B C 1
ATOM 4186 O O . ALA B 1 247 ? -0.466 -9.047 17.141 1 98.88 247 ALA B O 1
ATOM 4187 N N . ARG B 1 248 ? -1.653 -7.523 18.25 1 98.69 248 ARG B N 1
ATOM 4188 C CA . ARG B 1 248 ? -2.549 -8.516 18.844 1 98.69 248 ARG B CA 1
ATOM 4189 C C . ARG B 1 248 ? -3.35 -9.234 17.766 1 98.69 248 ARG B C 1
ATOM 4191 O O . ARG B 1 248 ? -3.51 -10.461 17.828 1 98.69 248 ARG B O 1
ATOM 4198 N N . ASP B 1 249 ? -3.891 -8.492 16.844 1 98.75 249 ASP B N 1
ATOM 4199 C CA . ASP B 1 249 ? -4.668 -9.078 15.75 1 98.75 249 ASP B CA 1
ATOM 4200 C C . ASP B 1 249 ? -3.807 -10.023 14.914 1 98.75 249 ASP B C 1
ATOM 4202 O O . ASP B 1 249 ? -4.246 -11.125 14.562 1 98.75 249 ASP B O 1
ATOM 4206 N N . LEU B 1 250 ? -2.58 -9.602 14.562 1 98.88 250 LEU B N 1
ATOM 4207 C CA . LEU B 1 250 ? -1.689 -10.406 13.734 1 98.88 250 LEU B CA 1
ATOM 4208 C C . LEU B 1 250 ? -1.286 -11.688 14.461 1 98.88 250 LEU B C 1
ATOM 4210 O O . LEU B 1 250 ? -1.211 -12.758 13.859 1 98.88 250 LEU B O 1
ATOM 4214 N N . GLU B 1 251 ? -1.01 -11.523 15.742 1 98.81 251 GLU B N 1
ATOM 4215 C CA . GLU B 1 251 ? -0.678 -12.703 16.547 1 98.81 251 GLU B CA 1
ATOM 4216 C C . GLU B 1 251 ? -1.848 -13.68 16.594 1 98.81 251 GLU B C 1
ATOM 4218 O O . GLU B 1 251 ? -1.661 -14.891 16.453 1 98.81 251 GLU B O 1
ATOM 4223 N N . ARG B 1 252 ? -3.012 -13.172 16.859 1 98.81 252 ARG B N 1
ATOM 4224 C CA . ARG B 1 252 ? -4.211 -14 16.906 1 98.81 252 ARG B CA 1
ATOM 4225 C C . ARG B 1 252 ? -4.441 -14.695 15.57 1 98.81 252 ARG B C 1
ATOM 4227 O O . ARG B 1 252 ? -4.801 -15.875 15.531 1 98.81 252 ARG B O 1
ATOM 4234 N N . LEU B 1 253 ? -4.281 -14 14.461 1 98.88 253 LEU B N 1
ATOM 4235 C CA . LEU B 1 253 ? -4.434 -14.602 13.141 1 98.88 253 LEU B CA 1
ATOM 4236 C C . LEU B 1 253 ? -3.398 -15.695 12.922 1 98.88 253 LEU B C 1
ATOM 4238 O O . LEU B 1 253 ? -3.721 -16.766 12.406 1 98.88 253 LEU B O 1
ATOM 4242 N N . ALA B 1 254 ? -2.115 -15.414 13.281 1 98.88 254 ALA B N 1
ATOM 4243 C CA . ALA B 1 254 ? -1.064 -16.422 13.164 1 98.88 254 ALA B CA 1
ATOM 4244 C C . ALA B 1 254 ? -1.432 -17.688 13.938 1 98.88 254 ALA B C 1
ATOM 4246 O O . ALA B 1 254 ? -1.253 -18.797 13.438 1 98.88 254 ALA B O 1
ATOM 4247 N N . ASP B 1 255 ? -1.972 -17.516 15.156 1 98.81 255 ASP B N 1
ATOM 4248 C CA . ASP B 1 255 ? -2.416 -18.656 15.953 1 98.81 255 ASP B CA 1
ATOM 4249 C C . ASP B 1 255 ? -3.512 -19.438 15.242 1 98.81 255 ASP B C 1
ATOM 4251 O O . ASP B 1 255 ? -3.498 -20.672 15.227 1 98.81 255 ASP B O 1
ATOM 4255 N N . ALA B 1 256 ? -4.477 -18.703 14.68 1 98.81 256 ALA B N 1
ATOM 4256 C CA . ALA B 1 256 ? -5.57 -19.344 13.953 1 98.81 256 ALA B CA 1
ATOM 4257 C C . ALA B 1 256 ? -5.047 -20.125 12.758 1 98.81 256 ALA B C 1
ATOM 4259 O O . ALA B 1 256 ? -5.508 -21.234 12.477 1 98.81 256 ALA B O 1
ATOM 4260 N N . LEU B 1 257 ? -4.09 -19.562 12.055 1 98.69 257 LEU B N 1
ATOM 4261 C CA . LEU B 1 257 ? -3.492 -20.234 10.906 1 98.69 257 LEU B CA 1
ATOM 4262 C C . LEU B 1 257 ? -2.791 -21.516 11.328 1 98.69 257 LEU B C 1
ATOM 4264 O O . LEU B 1 257 ? -2.965 -22.562 10.695 1 98.69 257 LEU B O 1
ATOM 4268 N N . ASP B 1 258 ? -2.066 -21.484 12.438 1 98 258 ASP B N 1
ATOM 4269 C CA . ASP B 1 258 ? -1.317 -22.641 12.93 1 98 258 ASP B CA 1
ATOM 4270 C C . ASP B 1 258 ? -2.258 -23.766 13.344 1 98 258 ASP B C 1
ATOM 4272 O O . ASP B 1 258 ? -1.942 -24.953 13.164 1 98 258 ASP B O 1
ATOM 4276 N N . SER B 1 259 ? -3.398 -23.422 13.852 1 97.81 259 SER B N 1
ATOM 4277 C CA . SER B 1 259 ? -4.309 -24.422 14.398 1 97.81 259 SER B CA 1
ATOM 4278 C C . SER B 1 259 ? -5.441 -24.734 13.422 1 97.81 259 SER B C 1
ATOM 4280 O O . SER B 1 259 ? -6.387 -25.438 13.766 1 97.81 259 SER B O 1
ATOM 4282 N N . ASN B 1 260 ? -5.383 -24.141 12.203 1 96.44 260 ASN B N 1
ATOM 4283 C CA . ASN B 1 260 ? -6.445 -24.281 11.211 1 96.44 260 ASN B CA 1
ATOM 4284 C C . ASN B 1 260 ? -7.801 -23.875 11.773 1 96.44 260 ASN B C 1
ATOM 4286 O O . ASN B 1 260 ? -8.805 -24.547 11.547 1 96.44 260 ASN B O 1
ATOM 4290 N N . ALA B 1 261 ? -7.789 -22.859 12.68 1 97.56 261 ALA B N 1
ATOM 4291 C CA . ALA B 1 261 ? -9.016 -22.281 13.227 1 97.56 261 ALA B CA 1
ATOM 4292 C C . ALA B 1 261 ? -9.641 -21.281 12.242 1 97.56 261 ALA B C 1
ATOM 4294 O O . ALA B 1 261 ? -8.992 -20.875 11.281 1 97.56 261 ALA B O 1
ATOM 4295 N N . PRO B 1 262 ? -10.922 -20.984 12.359 1 97.12 262 PRO B N 1
ATOM 4296 C CA . PRO B 1 262 ? -11.57 -20.016 11.484 1 97.12 262 PRO B CA 1
ATOM 4297 C C . PRO B 1 262 ? -10.875 -18.641 11.516 1 97.12 262 PRO B C 1
ATOM 4299 O O . PRO B 1 262 ? -10.406 -18.203 12.562 1 97.12 262 PRO B O 1
ATOM 4302 N N . THR B 1 263 ? -10.797 -18.016 10.336 1 98.38 263 THR B N 1
ATOM 4303 C CA . THR B 1 263 ? -10.102 -16.734 10.227 1 98.38 263 THR B CA 1
ATOM 4304 C C . THR B 1 263 ? -11.055 -15.641 9.727 1 98.38 263 THR B C 1
ATOM 4306 O O . THR B 1 263 ? -10.633 -14.508 9.508 1 98.38 263 THR B O 1
ATOM 4309 N N . HIS B 1 264 ? -12.367 -15.938 9.57 1 97.19 264 HIS B N 1
ATOM 4310 C CA . HIS B 1 264 ? -13.352 -15.016 9.016 1 97.19 264 HIS B CA 1
ATOM 4311 C C . HIS B 1 264 ? -13.438 -13.734 9.844 1 97.19 264 HIS B C 1
ATOM 4313 O O . HIS B 1 264 ? -13.695 -12.656 9.297 1 97.19 264 HIS B O 1
ATOM 4319 N N . TRP B 1 265 ? -13.203 -13.883 11.172 1 97.62 265 TRP B N 1
ATOM 4320 C CA . TRP B 1 265 ? -13.281 -12.719 12.047 1 97.62 265 TRP B CA 1
ATOM 4321 C C . TRP B 1 265 ? -12.328 -11.625 11.586 1 97.62 265 TRP B C 1
ATOM 4323 O O . TRP B 1 265 ? -12.633 -10.438 11.727 1 97.62 265 TRP B O 1
ATOM 4333 N N . PHE B 1 266 ? -11.203 -11.961 11.055 1 98.5 266 PHE B N 1
ATOM 4334 C CA . PHE B 1 266 ? -10.18 -11.023 10.625 1 98.5 266 PHE B CA 1
ATOM 4335 C C . PHE B 1 266 ? -10.516 -10.438 9.258 1 98.5 266 PHE B C 1
ATOM 4337 O O . PHE B 1 266 ? -10.484 -9.219 9.07 1 98.5 266 PHE B O 1
ATOM 4344 N N . PHE B 1 267 ? -10.93 -11.242 8.305 1 98.19 267 PHE B N 1
ATOM 4345 C CA . PHE B 1 267 ? -11.055 -10.836 6.91 1 98.19 267 PHE B CA 1
ATOM 4346 C C . PHE B 1 267 ? -12.406 -10.188 6.652 1 98.19 267 PHE B C 1
ATOM 4348 O O . PHE B 1 267 ? -12.602 -9.516 5.637 1 98.19 267 PHE B O 1
ATOM 4355 N N . ASP B 1 268 ? -13.398 -10.289 7.574 1 97.88 268 ASP B N 1
ATOM 4356 C CA . ASP B 1 268 ? -14.703 -9.648 7.438 1 97.88 268 ASP B CA 1
ATOM 4357 C C . ASP B 1 268 ? -14.727 -8.305 8.156 1 97.88 268 ASP B C 1
ATOM 4359 O O . ASP B 1 268 ? -15.609 -7.477 7.91 1 97.88 268 ASP B O 1
ATOM 4363 N N . ARG B 1 269 ? -13.805 -8.07 9.016 1 96.94 269 ARG B N 1
ATOM 4364 C CA . ARG B 1 269 ? -13.773 -6.887 9.867 1 96.94 269 ARG B CA 1
ATOM 4365 C C . ARG B 1 269 ? -13.797 -5.613 9.023 1 96.94 269 ARG B C 1
ATOM 4367 O O . ARG B 1 269 ? -14.398 -4.613 9.43 1 96.94 269 ARG B O 1
ATOM 4374 N N . PRO B 1 270 ? -13.164 -5.609 7.84 1 97.19 270 PRO B N 1
ATOM 4375 C CA . PRO B 1 270 ? -13.133 -4.383 7.039 1 97.19 270 PRO B CA 1
ATOM 4376 C C . PRO B 1 270 ? -14.453 -4.121 6.316 1 97.19 270 PRO B C 1
ATOM 4378 O O . PRO B 1 270 ? -14.578 -3.131 5.594 1 97.19 270 PRO B O 1
ATOM 4381 N N . ASP B 1 271 ? -15.5 -4.961 6.426 1 95.88 271 ASP B N 1
ATOM 4382 C CA . ASP B 1 271 ? -16.703 -4.938 5.59 1 95.88 271 ASP B CA 1
ATOM 4383 C C . ASP B 1 271 ? -17.406 -3.59 5.68 1 95.88 271 ASP B C 1
ATOM 4385 O O . ASP B 1 271 ? -17.875 -3.059 4.668 1 95.88 271 ASP B O 1
ATOM 4389 N N . PRO B 1 272 ? -17.453 -2.963 6.848 1 93.75 272 PRO B N 1
ATOM 4390 C CA . PRO B 1 272 ? -18.125 -1.664 6.902 1 93.75 272 PRO B CA 1
ATOM 4391 C C . PRO B 1 272 ? -17.453 -0.613 6.023 1 93.75 272 PRO B C 1
ATOM 4393 O O . PRO B 1 272 ? -18.141 0.226 5.43 1 93.75 272 PRO B O 1
ATOM 4396 N N . VAL B 1 273 ? -16.188 -0.643 5.945 1 95 273 VAL B N 1
ATOM 4397 C CA . VAL B 1 273 ? -15.461 0.314 5.121 1 95 273 VAL B CA 1
ATOM 4398 C C . VAL B 1 273 ? -15.562 -0.079 3.65 1 95 273 VAL B C 1
ATOM 4400 O O . VAL B 1 273 ? -15.727 0.782 2.783 1 95 273 VAL B O 1
ATOM 4403 N N . ARG B 1 274 ? -15.461 -1.443 3.334 1 92.69 274 ARG B N 1
ATOM 4404 C CA . ARG B 1 274 ? -15.625 -1.914 1.96 1 92.69 274 ARG B CA 1
ATOM 4405 C C . ARG B 1 274 ? -16.969 -1.481 1.383 1 92.69 274 ARG B C 1
ATOM 4407 O O . ARG B 1 274 ? -17.047 -1.061 0.227 1 92.69 274 ARG B O 1
ATOM 4414 N N . GLU B 1 275 ? -17.969 -1.564 2.152 1 89.44 275 GLU B N 1
ATOM 4415 C CA . GLU B 1 275 ? -19.312 -1.204 1.717 1 89.44 275 GLU B CA 1
ATOM 4416 C C . GLU B 1 275 ? -19.438 0.301 1.497 1 89.44 275 GLU B C 1
ATOM 4418 O O . GLU B 1 275 ? -20.094 0.743 0.55 1 89.44 275 GLU B O 1
ATOM 4423 N N . ARG B 1 276 ? -18.859 0.974 2.354 1 84.44 276 ARG B N 1
ATOM 4424 C CA . ARG B 1 276 ? -18.938 2.428 2.266 1 84.44 276 ARG B CA 1
ATOM 4425 C C . ARG B 1 276 ? -18.141 2.943 1.062 1 84.44 276 ARG B C 1
ATOM 4427 O O . ARG B 1 276 ? -18.625 3.807 0.324 1 84.44 276 ARG B O 1
ATOM 4434 N N . LEU B 1 277 ? -16.938 2.387 0.926 1 81 277 LEU B N 1
ATOM 4435 C CA . LEU B 1 277 ? -16.062 2.883 -0.135 1 81 277 LEU B CA 1
ATOM 4436 C C . LEU B 1 277 ? -16.344 2.164 -1.449 1 81 277 LEU B C 1
ATOM 4438 O O . LEU B 1 277 ? -16.078 2.697 -2.525 1 81 277 LEU B O 1
ATOM 4442 N N . GLY B 1 278 ? -16.531 0.707 -1.469 1 63.16 278 GLY B N 1
ATOM 4443 C CA . GLY B 1 278 ? -16.797 -0.12 -2.635 1 63.16 278 GLY B CA 1
ATOM 4444 C C . GLY B 1 278 ? -18.031 0.314 -3.406 1 63.16 278 GLY B C 1
ATOM 4445 O O . GLY B 1 278 ? -18.078 0.193 -4.633 1 63.16 278 GLY B O 1
ATOM 4446 N N . ARG B 1 279 ? -19.312 0.32 -2.701 1 48.75 279 ARG B N 1
ATOM 4447 C CA . ARG B 1 279 ? -20.516 0.77 -3.383 1 48.75 279 ARG B CA 1
ATOM 4448 C C . ARG B 1 279 ? -20.281 2.113 -4.066 1 48.75 279 ARG B C 1
ATOM 4450 O O . ARG B 1 279 ? -20.875 2.389 -5.113 1 48.75 279 ARG B O 1
ATOM 4457 N N . GLY B 1 280 ? -19.703 3.098 -3.4 1 42.12 280 GLY B N 1
ATOM 4458 C CA . GLY B 1 280 ? -19.359 4.457 -3.789 1 42.12 280 GLY B CA 1
ATOM 4459 C C . GLY B 1 280 ? -17.906 4.609 -4.191 1 42.12 280 GLY B C 1
ATOM 4460 O O . GLY B 1 280 ? -17.469 5.695 -4.582 1 42.12 280 GLY B O 1
ATOM 4461 N N . GLY B 1 281 ? -16.766 3.744 -3.777 1 41.69 281 GLY B N 1
ATOM 4462 C CA . GLY B 1 281 ? -15.469 3.83 -3.117 1 41.69 281 GLY B CA 1
ATOM 4463 C C . GLY B 1 281 ? -14.312 3.879 -4.09 1 41.69 281 GLY B C 1
ATOM 4464 O O . GLY B 1 281 ? -13.172 4.152 -3.697 1 41.69 281 GLY B O 1
ATOM 4465 N N . THR B 1 282 ? -14.148 2.902 -4.984 1 39.31 282 THR B N 1
ATOM 4466 C CA . THR B 1 282 ? -12.852 3.084 -5.625 1 39.31 282 THR B CA 1
ATOM 4467 C C . THR B 1 282 ? -12.641 4.543 -6.016 1 39.31 282 THR B C 1
ATOM 4469 O O . THR B 1 282 ? -11.508 4.984 -6.215 1 39.31 282 THR B O 1
ATOM 4472 N N . ALA B 1 283 ? -13.688 5.254 -6.379 1 37.44 283 ALA B N 1
ATOM 4473 C CA . ALA B 1 283 ? -13.562 6.648 -6.797 1 37.44 283 ALA B CA 1
ATOM 4474 C C . ALA B 1 283 ? -12.883 7.488 -5.723 1 37.44 283 ALA B C 1
ATOM 4476 O O . ALA B 1 283 ? -12.18 8.453 -6.035 1 37.44 283 ALA B O 1
ATOM 4477 N N . ARG B 1 284 ? -13.414 7.316 -4.48 1 38.5 284 ARG B N 1
ATOM 4478 C CA . ARG B 1 284 ? -13.273 8.352 -3.463 1 38.5 284 ARG B CA 1
ATOM 4479 C C . ARG B 1 284 ? -11.93 8.258 -2.76 1 38.5 284 ARG B C 1
ATOM 4481 O O . ARG B 1 284 ? -11.516 9.18 -2.062 1 38.5 284 ARG B O 1
ATOM 4488 N N . VAL B 1 285 ? -11.484 6.961 -2.354 1 38.84 285 VAL B N 1
ATOM 4489 C CA . VAL B 1 285 ? -10.141 7.125 -1.806 1 38.84 285 VAL B CA 1
ATOM 4490 C C . VAL B 1 285 ? -9.234 7.758 -2.854 1 38.84 285 VAL B C 1
ATOM 4492 O O . VAL B 1 285 ? -8.055 8.008 -2.59 1 38.84 285 VAL B O 1
ATOM 4495 N N . THR B 1 286 ? -9.484 7.359 -4.16 1 34.97 286 THR B N 1
ATOM 4496 C CA . THR B 1 286 ? -8.734 8.086 -5.18 1 34.97 286 THR B CA 1
ATOM 4497 C C . THR B 1 286 ? -8.914 9.594 -5.016 1 34.97 286 THR B C 1
ATOM 4499 O O . THR B 1 286 ? -10.023 10.109 -5.184 1 34.97 286 THR B O 1
ATOM 4502 N N . GLY B 1 287 ? -8.695 10.148 -3.977 1 33.03 287 GLY B N 1
ATOM 4503 C CA . GLY B 1 287 ? -8.648 11.586 -4.18 1 33.03 287 GLY B CA 1
ATOM 4504 C C . GLY B 1 287 ? -8.484 11.977 -5.637 1 33.03 287 GLY B C 1
ATOM 4505 O O . GLY B 1 287 ? -8.109 11.148 -6.469 1 33.03 287 GLY B O 1
ATOM 4506 N N . LEU B 1 288 ? -8.844 13.344 -5.891 1 31.27 288 LEU B N 1
ATOM 4507 C CA . LEU B 1 288 ? -8.797 14.117 -7.125 1 31.27 288 LEU B CA 1
ATOM 4508 C C . LEU B 1 288 ? -7.504 13.836 -7.887 1 31.27 288 LEU B C 1
ATOM 4510 O O . LEU B 1 288 ? -6.418 14.203 -7.434 1 31.27 288 LEU B O 1
ATOM 4514 N N . HIS B 1 289 ? -7.223 12.758 -8.289 1 30.77 289 HIS B N 1
ATOM 4515 C CA . HIS B 1 289 ? -6.289 13.18 -9.328 1 30.77 289 HIS B CA 1
ATOM 4516 C C . HIS B 1 289 ? -6.836 14.367 -10.109 1 30.77 289 HIS B C 1
ATOM 4518 O O . HIS B 1 289 ? -8.031 14.438 -10.391 1 30.77 289 HIS B O 1
ATOM 4524 N N . PRO B 1 290 ? -5.988 15.453 -10.25 1 30.17 290 PRO B N 1
ATOM 4525 C CA . PRO B 1 290 ? -6.426 16.609 -11.031 1 30.17 290 PRO B CA 1
ATOM 4526 C C . PRO B 1 290 ? -7.094 16.219 -12.344 1 30.17 290 PRO B C 1
ATOM 4528 O O . PRO B 1 290 ? -7.906 16.984 -12.875 1 30.17 290 PRO B O 1
ATOM 4531 N N . GLY B 1 291 ? -6.527 15.188 -13.031 1 29.77 291 GLY B N 1
ATOM 4532 C CA . GLY B 1 291 ? -7.023 15.133 -14.391 1 29.77 291 GLY B CA 1
ATOM 4533 C C . GLY B 1 291 ? -8.43 14.57 -14.492 1 29.77 291 GLY B C 1
ATOM 4534 O O . GLY B 1 291 ? -8.945 14.375 -15.594 1 29.77 291 GLY B O 1
ATOM 4535 N N . ASP B 1 292 ? -8.641 13.633 -13.742 1 31.58 292 ASP B N 1
ATOM 4536 C CA . ASP B 1 292 ? -10.016 13.32 -14.125 1 31.58 292 ASP B CA 1
ATOM 4537 C C . ASP B 1 292 ? -10.922 14.539 -13.961 1 31.58 292 ASP B C 1
ATOM 4539 O O . ASP B 1 292 ? -11.523 14.734 -12.906 1 31.58 292 ASP B O 1
ATOM 4543 N N . ALA B 1 293 ? -10.531 15.547 -14.578 1 26.02 293 ALA B N 1
ATOM 4544 C CA . ALA B 1 293 ? -11.398 16.672 -14.914 1 26.02 293 ALA B CA 1
ATOM 4545 C C . ALA B 1 293 ? -12.773 16.188 -15.352 1 26.02 293 ALA B C 1
ATOM 4547 O O . ALA B 1 293 ? -13.688 17 -15.555 1 26.02 293 ALA B O 1
ATOM 4548 N N . ASP B 1 294 ? -12.68 15.078 -16.25 1 26.16 294 ASP B N 1
ATOM 4549 C CA . ASP B 1 294 ? -14.008 15.109 -16.859 1 26.16 294 ASP B CA 1
ATOM 4550 C C . ASP B 1 294 ? -15.102 14.984 -15.789 1 26.16 294 ASP B C 1
ATOM 4552 O O . ASP B 1 294 ? -16 15.828 -15.711 1 26.16 294 ASP B O 1
ATOM 4556 N N . GLY B 1 295 ? -15.859 13.734 -15.953 1 24.73 295 GLY B N 1
ATOM 4557 C CA . GLY B 1 295 ? -17.266 13.727 -15.562 1 24.73 295 GLY B CA 1
ATOM 4558 C C . GLY B 1 295 ? -17.469 13.93 -14.07 1 24.73 295 GLY B C 1
ATOM 4559 O O . GLY B 1 295 ? -17.031 13.109 -13.266 1 24.73 295 GLY B O 1
ATOM 4560 N N . ALA B 1 296 ? -17.156 15.094 -13.477 1 27.39 296 ALA B N 1
ATOM 4561 C CA . ALA B 1 296 ? -18.078 15.617 -12.477 1 27.39 296 ALA B CA 1
ATOM 4562 C C . ALA B 1 296 ? -19.391 14.852 -12.492 1 27.39 296 ALA B C 1
ATOM 4564 O O . ALA B 1 296 ? -20.25 15.094 -13.352 1 27.39 296 ALA B O 1
ATOM 4565 N N . GLY B 1 297 ? -19.266 13.555 -12.633 1 27.44 297 GLY B N 1
ATOM 4566 C CA . GLY B 1 297 ? -20.656 13.25 -12.289 1 27.44 297 GLY B CA 1
ATOM 4567 C C . GLY B 1 297 ? -21.25 14.242 -11.305 1 27.44 297 GLY B C 1
ATOM 4568 O O . GLY B 1 297 ? -20.531 14.867 -10.523 1 27.44 297 GLY B O 1
ATOM 4569 N N . VAL B 1 298 ? -22.219 14.914 -11.711 1 26.36 298 VAL B N 1
ATOM 4570 C CA . VAL B 1 298 ? -23.344 15.562 -11.023 1 26.36 298 VAL B CA 1
ATOM 4571 C C . VAL B 1 298 ? -23.562 14.906 -9.664 1 26.36 298 VAL B C 1
ATOM 4573 O O . VAL B 1 298 ? -24.422 14.031 -9.523 1 26.36 298 VAL B O 1
ATOM 4576 N N . ALA B 1 299 ? -22.562 14.305 -9.195 1 31.95 299 ALA B N 1
ATOM 4577 C CA . ALA B 1 299 ? -23.125 14.039 -7.875 1 31.95 299 ALA B CA 1
ATOM 4578 C C . ALA B 1 299 ? -23.812 15.281 -7.32 1 31.95 299 ALA B C 1
ATOM 4580 O O . ALA B 1 299 ? -23.266 16.375 -7.359 1 31.95 299 ALA B O 1
ATOM 4581 N N . ALA B 1 300 ? -25.141 15.477 -7.312 1 32.22 300 ALA B N 1
ATOM 4582 C CA . ALA B 1 300 ? -26.25 16.406 -7.109 1 32.22 300 ALA B CA 1
ATOM 4583 C C . ALA B 1 300 ? -25.859 17.516 -6.137 1 32.22 300 ALA B C 1
ATOM 4585 O O . ALA B 1 300 ? -25.203 17.266 -5.125 1 32.22 300 ALA B O 1
ATOM 4586 N N . ALA B 1 301 ? -25.625 18.906 -6.469 1 40 301 ALA B N 1
ATOM 4587 C CA . ALA B 1 301 ? -26 20.156 -5.832 1 40 301 ALA B CA 1
ATOM 4588 C C . ALA B 1 301 ? -26.75 19.906 -4.527 1 40 301 ALA B C 1
ATOM 4590 O O . ALA B 1 301 ? -27.062 20.844 -3.791 1 40 301 ALA B O 1
ATOM 4591 N N . ARG B 1 302 ? -27.188 18.641 -4.352 1 49.31 302 ARG B N 1
ATOM 4592 C CA . ARG B 1 302 ? -28.25 18.359 -3.391 1 49.31 302 ARG B CA 1
ATOM 4593 C C . ARG B 1 302 ? -27.703 18.281 -1.971 1 49.31 302 ARG B C 1
ATOM 4595 O O . ARG B 1 302 ? -28.453 18.391 -1 1 49.31 302 ARG B O 1
ATOM 4602 N N . ASP B 1 303 ? -26.203 18 -1.71 1 76.94 303 ASP B N 1
ATOM 4603 C CA . ASP B 1 303 ? -26.016 17.766 -0.283 1 76.94 303 ASP B CA 1
ATOM 4604 C C . ASP B 1 303 ? -25.094 18.828 0.332 1 76.94 303 ASP B C 1
ATOM 4606 O O . ASP B 1 303 ? -24.281 18.516 1.201 1 76.94 303 ASP B O 1
ATOM 4610 N N . VAL B 1 304 ? -25.156 20 -0.25 1 91.19 304 VAL B N 1
ATOM 4611 C CA . VAL B 1 304 ? -24.375 21.078 0.365 1 91.19 304 VAL B CA 1
ATOM 4612 C C . VAL B 1 304 ? -25.156 21.672 1.543 1 91.19 304 VAL B C 1
ATOM 4614 O O . VAL B 1 304 ? -26.344 21.984 1.42 1 91.19 304 VAL B O 1
ATOM 4617 N N . GLU B 1 305 ? -24.453 21.688 2.584 1 94.31 305 GLU B N 1
ATOM 4618 C CA . GLU B 1 305 ? -24.984 22.281 3.807 1 94.31 305 GLU B CA 1
ATOM 4619 C C . GLU B 1 305 ? -24.359 23.656 4.059 1 94.31 305 GLU B C 1
ATOM 4621 O O . GLU B 1 305 ? -23.156 23.844 3.85 1 94.31 305 GLU B O 1
ATOM 4626 N N . GLU B 1 306 ? -25.219 24.562 4.523 1 95.81 306 GLU B N 1
ATOM 4627 C CA . GLU B 1 306 ? -24.734 25.906 4.828 1 95.81 306 GLU B CA 1
ATOM 4628 C C . GLU B 1 306 ? -24.719 26.156 6.336 1 95.81 306 GLU B C 1
ATOM 4630 O O . GLU B 1 306 ? -25.719 25.906 7.023 1 95.81 306 GLU B O 1
ATOM 4635 N N . VAL B 1 307 ? -23.594 26.609 6.797 1 97.25 307 VAL B N 1
ATOM 4636 C CA . VAL B 1 307 ? -23.438 27.031 8.188 1 97.25 307 VAL B CA 1
ATOM 4637 C C . VAL B 1 307 ? -23.188 28.531 8.25 1 97.25 307 VAL B C 1
ATOM 4639 O O . VAL B 1 307 ? -22.141 29.016 7.824 1 97.25 307 VAL B O 1
ATOM 4642 N N . PRO B 1 308 ? -24.125 29.297 8.812 1 97.5 308 PRO B N 1
ATOM 4643 C CA . PRO B 1 308 ? -23.922 30.75 8.906 1 97.5 308 PRO B CA 1
ATOM 4644 C C . PRO B 1 308 ? -22.734 31.109 9.789 1 97.5 308 PRO B C 1
ATOM 4646 O O . PRO B 1 308 ? -22.5 30.484 10.82 1 97.5 308 PRO B O 1
ATOM 4649 N N . LEU B 1 309 ? -22.016 32.188 9.352 1 97.06 309 LEU B N 1
ATOM 4650 C CA . LEU B 1 309 ? -20.859 32.656 10.117 1 97.06 309 LEU B CA 1
ATOM 4651 C C . LEU B 1 309 ? -21.297 33.625 11.211 1 97.06 309 LEU B C 1
ATOM 4653 O O . LEU B 1 309 ? -20.766 34.719 11.32 1 97.06 309 LEU B O 1
ATOM 4657 N N . THR B 1 310 ? -22.312 33.25 11.906 1 96 310 THR B N 1
ATOM 4658 C CA . THR B 1 310 ? -22.828 33.969 13.055 1 96 310 THR B CA 1
ATOM 4659 C C . THR B 1 310 ? -22.891 33.094 14.289 1 96 310 THR B C 1
ATOM 4661 O O . THR B 1 310 ? -22.938 31.859 14.164 1 96 310 THR B O 1
ATOM 4664 N N . GLY B 1 311 ? -22.828 33.781 15.477 1 94.06 311 GLY B N 1
ATOM 4665 C CA . GLY B 1 311 ? -22.828 32.969 16.688 1 94.06 311 GLY B CA 1
ATOM 4666 C C . GLY B 1 311 ? -21.578 32.125 16.859 1 94.06 311 GLY B C 1
ATOM 4667 O O . GLY B 1 311 ? -20.469 32.62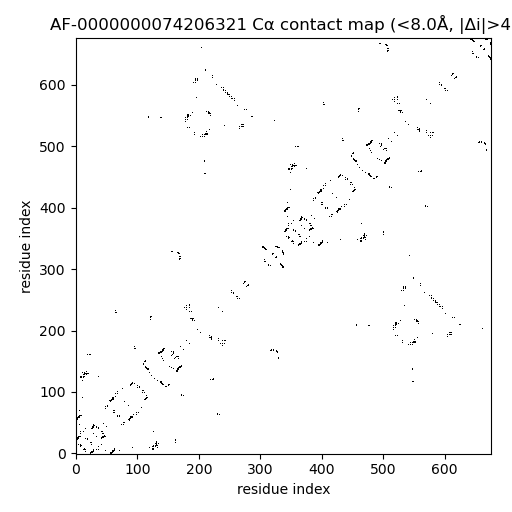5 16.672 1 94.06 311 GLY B O 1
ATOM 4668 N N . ASP B 1 312 ? -21.781 30.859 17.312 1 95.38 312 ASP B N 1
ATOM 4669 C CA . ASP B 1 312 ? -20.625 29.984 17.516 1 95.38 312 ASP B CA 1
ATOM 4670 C C . ASP B 1 312 ? -20.422 29.047 16.344 1 95.38 312 ASP B C 1
ATOM 4672 O O . ASP B 1 312 ? -20.469 27.828 16.5 1 95.38 312 ASP B O 1
ATOM 4676 N N . TRP B 1 313 ? -20.172 29.609 15.227 1 96.56 313 TRP B N 1
ATOM 4677 C CA . TRP B 1 313 ? -20.062 28.844 13.984 1 96.56 313 TRP B CA 1
ATOM 4678 C C . TRP B 1 313 ? -18.844 27.922 14.016 1 96.56 313 TRP B C 1
ATOM 4680 O O . TRP B 1 313 ? -18.859 26.844 13.422 1 96.56 313 TRP B O 1
ATOM 4690 N N . PRO B 1 314 ? -17.75 28.297 14.758 1 97.06 314 PRO B N 1
ATOM 4691 C CA . PRO B 1 314 ? -16.641 27.344 14.805 1 97.06 314 PRO B CA 1
ATOM 4692 C C . PRO B 1 314 ? -17.016 26.031 15.469 1 97.06 314 PRO B C 1
ATOM 4694 O O . PRO B 1 314 ? -16.609 24.953 15 1 97.06 314 PRO B O 1
ATOM 4697 N N . ALA B 1 315 ? -17.797 26.125 16.484 1 97.25 315 ALA B N 1
ATOM 4698 C CA . ALA B 1 315 ? -18.25 24.922 17.172 1 97.25 315 ALA B CA 1
ATOM 4699 C C . ALA B 1 315 ? -19.156 24.078 16.266 1 97.25 315 ALA B C 1
ATOM 4701 O O . ALA B 1 315 ? -19.109 22.859 16.312 1 97.25 315 ALA B O 1
ATOM 4702 N N . GLU B 1 316 ? -19.953 24.766 15.539 1 97.12 316 GLU B N 1
ATOM 4703 C CA . GLU B 1 316 ? -20.828 24.062 14.602 1 97.12 316 GLU B CA 1
ATOM 4704 C C . GLU B 1 316 ? -20.016 23.344 13.516 1 97.12 316 GLU B C 1
ATOM 4706 O O . GLU B 1 316 ? -20.312 22.203 13.156 1 97.12 316 GLU B O 1
ATOM 4711 N N . LEU B 1 317 ? -19.016 23.984 12.977 1 97.75 317 LEU B N 1
ATOM 4712 C CA . LEU B 1 317 ? -18.141 23.344 11.992 1 97.75 317 LEU B CA 1
ATOM 4713 C C . LEU B 1 317 ? -17.453 22.125 12.578 1 97.75 317 LEU B C 1
ATOM 4715 O O . LEU B 1 317 ? -17.344 21.094 11.914 1 97.75 317 LEU B O 1
ATOM 4719 N N . LEU B 1 318 ? -16.969 22.297 13.789 1 97.62 318 LEU B N 1
ATOM 4720 C CA . LEU B 1 318 ? -16.312 21.203 14.469 1 97.62 318 LEU B CA 1
ATOM 4721 C C . LEU B 1 318 ? -17.234 19.984 14.555 1 97.62 318 LEU B C 1
ATOM 4723 O O . LEU B 1 318 ? -16.812 18.859 14.273 1 97.62 318 LEU B O 1
ATOM 4727 N N . THR B 1 319 ? -18.453 20.219 14.945 1 97.06 319 THR B N 1
ATOM 4728 C CA . THR B 1 319 ? -19.438 19.141 15.102 1 97.06 319 THR B CA 1
ATOM 4729 C C . THR B 1 319 ? -19.688 18.453 13.766 1 97.06 319 THR B C 1
ATOM 4731 O O . THR B 1 319 ? -19.672 17.234 13.672 1 97.06 319 THR B O 1
ATOM 4734 N N . ARG B 1 320 ? -19.891 19.219 12.719 1 96.69 320 ARG B N 1
ATOM 4735 C CA . ARG B 1 320 ? -20.203 18.688 11.398 1 96.69 320 ARG B CA 1
ATOM 4736 C C . ARG B 1 320 ? -19 17.938 10.812 1 96.69 320 ARG B C 1
ATOM 4738 O O . ARG B 1 320 ? -19.156 16.859 10.234 1 96.69 320 ARG B O 1
ATOM 4745 N N . CYS B 1 321 ? -17.844 18.5 10.969 1 97.19 321 CYS B N 1
ATOM 4746 C CA . CYS B 1 321 ? -16.656 17.891 10.406 1 97.19 321 CYS B CA 1
ATOM 4747 C C . CYS B 1 321 ? -16.266 16.625 11.156 1 97.19 321 CYS B C 1
ATOM 4749 O O . CYS B 1 321 ? -15.742 15.68 10.57 1 97.19 321 CYS B O 1
ATOM 4751 N N . ALA B 1 322 ? -16.516 16.562 12.445 1 96.19 322 ALA B N 1
ATOM 4752 C CA . ALA B 1 322 ? -16.297 15.352 13.227 1 96.19 322 ALA B CA 1
ATOM 4753 C C . ALA B 1 322 ? -17.156 14.211 12.727 1 96.19 322 ALA B C 1
ATOM 4755 O O . ALA B 1 322 ? -16.859 13.039 12.961 1 96.19 322 ALA B O 1
ATOM 4756 N N . GLN B 1 323 ? -18.203 14.617 12.016 1 93.56 323 GLN B N 1
ATOM 4757 C CA . GLN B 1 323 ? -19.125 13.617 11.484 1 93.56 323 GLN B CA 1
ATOM 4758 C C . GLN B 1 323 ? -18.828 13.336 10.008 1 93.56 323 GLN B C 1
ATOM 4760 O O . GLN B 1 323 ? -19.578 12.609 9.352 1 93.56 323 GLN B O 1
ATOM 4765 N N . GLY B 1 324 ? -17.812 13.961 9.492 1 91.94 324 GLY B N 1
ATOM 4766 C CA . GLY B 1 324 ? -17.375 13.586 8.164 1 91.94 324 GLY B CA 1
ATOM 4767 C C . GLY B 1 324 ? -17.594 14.672 7.129 1 91.94 324 GLY B C 1
ATOM 4768 O O . GLY B 1 324 ? -17.188 14.523 5.973 1 91.94 324 GLY B O 1
ATOM 4769 N N . ALA B 1 325 ? -18.188 15.797 7.527 1 95 325 ALA B N 1
ATOM 4770 C CA . ALA B 1 325 ? -18.375 16.891 6.582 1 95 325 ALA B CA 1
ATOM 4771 C C . ALA B 1 325 ? -17.062 17.641 6.34 1 95 325 ALA B C 1
ATOM 4773 O O . ALA B 1 325 ? -16.125 17.562 7.152 1 95 325 ALA B O 1
ATOM 4774 N N . VAL B 1 326 ? -17.016 18.297 5.203 1 96.69 326 VAL B N 1
ATOM 4775 C CA . VAL B 1 326 ? -15.836 19.078 4.879 1 96.69 326 VAL B CA 1
ATOM 4776 C C . VAL B 1 326 ? -16.266 20.438 4.316 1 96.69 326 VAL B C 1
ATOM 4778 O O . VAL B 1 326 ? -17.25 20.531 3.574 1 96.69 326 VAL B O 1
ATOM 4781 N N . LEU B 1 327 ? -15.578 21.391 4.738 1 97.88 327 LEU B N 1
ATOM 4782 C CA . LEU B 1 327 ? -15.781 22.734 4.188 1 97.88 327 LEU B CA 1
ATOM 4783 C C . LEU B 1 327 ? -15.242 22.828 2.764 1 97.88 327 LEU B C 1
ATOM 4785 O O . LEU B 1 327 ? -14.062 22.531 2.52 1 97.88 327 LEU B O 1
ATOM 4789 N N . ILE B 1 328 ? -16.078 23.25 1.815 1 96.5 328 ILE B N 1
ATOM 4790 C CA . ILE B 1 328 ? -15.656 23.25 0.418 1 96.5 328 ILE B CA 1
ATOM 4791 C C . ILE B 1 328 ? -15.523 24.688 -0.08 1 96.5 328 ILE B C 1
ATOM 4793 O O . ILE B 1 328 ? -14.883 24.953 -1.1 1 96.5 328 ILE B O 1
ATOM 4797 N N . ALA B 1 329 ? -16.219 25.594 0.679 1 96.44 329 ALA B N 1
ATOM 4798 C CA . ALA B 1 329 ? -16.172 27 0.276 1 96.44 329 ALA B CA 1
ATOM 4799 C C . ALA B 1 329 ? -16.672 27.906 1.394 1 96.44 329 ALA B C 1
ATOM 4801 O O . ALA B 1 329 ? -17.328 27.453 2.324 1 96.44 329 ALA B O 1
ATOM 4802 N N . LEU B 1 330 ? -16.234 29.172 1.273 1 96.81 330 LEU B N 1
ATOM 4803 C CA . LEU B 1 330 ? -16.719 30.203 2.176 1 96.81 330 LEU B CA 1
ATOM 4804 C C . LEU B 1 330 ? -17.375 31.344 1.395 1 96.81 330 LEU B C 1
ATOM 4806 O O . LEU B 1 330 ? -16.828 31.797 0.383 1 96.81 330 LEU B O 1
ATOM 4810 N N . THR B 1 331 ? -18.516 31.719 1.847 1 94.69 331 THR B N 1
ATOM 4811 C CA . THR B 1 331 ? -19.094 33 1.449 1 94.69 331 THR B CA 1
ATOM 4812 C C . THR B 1 331 ? -18.906 34.031 2.549 1 94.69 331 THR B C 1
ATOM 4814 O O . THR B 1 331 ? -18.422 33.719 3.637 1 94.69 331 THR B O 1
ATOM 4817 N N . PRO B 1 332 ? -19.234 35.281 2.254 1 93.56 332 PRO B N 1
ATOM 4818 C CA . PRO B 1 332 ? -19.141 36.281 3.311 1 93.56 332 PRO B CA 1
ATOM 4819 C C . PRO B 1 332 ? -20 35.938 4.531 1 93.56 332 PRO B C 1
ATOM 4821 O O . PRO B 1 332 ? -19.656 36.344 5.648 1 93.56 332 PRO B O 1
ATOM 4824 N N . GLU B 1 333 ? -21.031 35.094 4.27 1 95.94 333 GLU B N 1
ATOM 4825 C CA . GLU B 1 333 ? -22 34.938 5.355 1 95.94 333 GLU B CA 1
ATOM 4826 C C . GLU B 1 333 ? -22.031 33.5 5.852 1 95.94 333 GLU B C 1
ATOM 4828 O O . GLU B 1 333 ? -22.578 33.219 6.922 1 95.94 333 GLU B O 1
ATOM 4833 N N . SER B 1 334 ? -21.438 32.656 5.027 1 97.19 334 SER B N 1
ATOM 4834 C CA . SER B 1 334 ? -21.656 31.25 5.387 1 97.19 334 SER B CA 1
ATOM 4835 C C . SER B 1 334 ? -20.469 30.375 4.984 1 97.19 334 SER B C 1
ATOM 4837 O O . SER B 1 334 ? -19.719 30.719 4.078 1 97.19 334 SER B O 1
ATOM 4839 N N . ALA B 1 335 ? -20.344 29.234 5.703 1 97.56 335 ALA B N 1
ATOM 4840 C CA . ALA B 1 335 ? -19.484 28.125 5.301 1 97.56 335 ALA B CA 1
ATOM 4841 C C . ALA B 1 335 ? -20.297 27.047 4.574 1 97.56 335 ALA B C 1
ATOM 4843 O O . ALA B 1 335 ? -21.375 26.672 5.02 1 97.56 335 ALA B O 1
ATOM 4844 N N . LEU B 1 336 ? -19.781 26.625 3.443 1 97.44 336 LEU B N 1
ATOM 4845 C CA . LEU B 1 336 ? -20.438 25.578 2.668 1 97.44 336 LEU B CA 1
ATOM 4846 C C . LEU B 1 336 ? -19.766 24.234 2.912 1 97.44 336 LEU B C 1
ATOM 4848 O O . LEU B 1 336 ? -18.547 24.094 2.729 1 97.44 336 LEU B O 1
ATOM 4852 N N . LEU B 1 337 ? -20.609 23.266 3.346 1 96.88 337 LEU B N 1
ATOM 4853 C CA . LEU B 1 337 ? -20.109 21.953 3.688 1 96.88 337 LEU B CA 1
ATOM 4854 C C . LEU B 1 337 ? -20.688 20.875 2.768 1 96.88 337 LEU B C 1
ATOM 4856 O O . LEU B 1 337 ? -21.781 21.062 2.229 1 96.88 337 LEU B O 1
ATOM 4860 N N . ARG B 1 338 ? -19.938 19.891 2.588 1 93.81 338 ARG B N 1
ATOM 4861 C CA . ARG B 1 338 ? -20.406 18.688 1.892 1 93.81 338 ARG B CA 1
ATOM 4862 C C . ARG B 1 338 ? -20.078 17.438 2.688 1 93.81 338 ARG B C 1
ATOM 4864 O O . ARG B 1 338 ? -19.016 17.328 3.299 1 93.81 338 ARG B O 1
#

pLDDT: mean 91.91, std 16.44, range [24.73, 98.88]